Protein AF-A0A8J4BX44-F1 (afdb_monomer_lite)

pLDDT: mean 72.89, std 18.49, range [31.2, 93.44]

Organism: NCBI:txid51714

Secondary structure (DSSP, 8-state):
--------PPPP-----------------------HHHHHHHHHHHHHH-GGGEEE-TTT-SSTTS-SEEESS-TT-EE-TT-TT--TTHHHHHHHHHHHHHHTT-----S-PPPS----HHHHHHHHHHHHH-GGGEEE-TTT--STTS-SEEESS-TT-EE-TT-TT--TTHHHHHHHHHHHHHHHHHHHHHHHHHS----HHHHHHHHHHHHHHHHHHHHH-GGGEEE-TTT-SSTTS-SEEETTTS--EE-TT-S---TTHHHHHHHHHHHHHHHHHHHHHHHHHTT--------------S--SS-S----HHHHHHHHHHHHHHHHHH-GGGEEE-TTT-SSTTS-SEEESS-TT-EE-TTSTTS-TTHHHHHHHHHHHHHHHHHHHHHHHTSSS-----

Foldseek 3Di:
DDDDDDDPDDDDPPPPPPPPPPPVPPPPPPPPPCDPLNLQVVLLVVCLVCVVQKDQCCVPDPDLPDFRIAGNQHRVRGHHCPDPNHDPCSVVSVVVVVVVVVVPPDDDDDDDDDDDDPPVLVVLVVLVVCCLVCVVQKDQCCPVDPDLPDFRIAGPVDRVDGHHPPDPSQDPCNVVSVVVVVVVVVVVVVVVVVCVVPPDPDPPVNVVVVVLVVLVVLVVCCLVCVVQKDQCCPPDPDLPDFRIAGPPPSPDGHHPPDPRDDPCVVVSVVVVVVVVVVVVVVVVVVVVVVVPDDDDDDPDDDDPPDDPPDDDDPDPPVVVVLVVLVVLVVCCQVPVVQKDQCCPPDPDQVDFRIAGNVDRVDGHHPPDPSNDPCVVVCVVVSVVVVVVVVVVVVVVVVPVPDDDDD

Structure (mmCIF, N/CA/C/O backbone):
data_AF-A0A8J4BX44-F1
#
_entry.id   AF-A0A8J4BX44-F1
#
loop_
_atom_site.group_PDB
_atom_site.id
_atom_site.type_symbol
_atom_site.label_atom_id
_atom_site.label_alt_id
_atom_site.label_comp_id
_atom_site.label_asym_id
_atom_site.label_entity_id
_atom_site.label_seq_id
_atom_site.pdbx_PDB_ins_code
_atom_site.Cartn_x
_atom_site.Cartn_y
_atom_site.Cartn_z
_atom_site.occupancy
_atom_site.B_iso_or_equiv
_atom_site.auth_seq_id
_atom_site.auth_comp_id
_atom_site.auth_asym_id
_atom_site.auth_atom_id
_atom_site.pdbx_PDB_model_num
ATOM 1 N N . MET A 1 1 ? 70.051 -65.345 -88.021 1.00 43.16 1 MET A N 1
ATOM 2 C CA . MET A 1 1 ? 70.103 -64.201 -87.091 1.00 43.16 1 MET A CA 1
ATOM 3 C C . MET A 1 1 ? 68.729 -64.021 -86.466 1.00 43.16 1 MET A C 1
ATOM 5 O O . MET A 1 1 ? 67.753 -63.999 -87.193 1.00 43.16 1 MET A O 1
ATOM 9 N N . LEU A 1 2 ? 68.710 -63.978 -85.132 1.00 42.06 2 LEU A N 1
ATOM 10 C CA . LEU A 1 2 ? 67.745 -63.312 -84.246 1.00 42.06 2 LEU A CA 1
ATOM 11 C C . LEU A 1 2 ? 66.231 -63.524 -84.458 1.00 42.06 2 LEU A C 1
ATOM 13 O O . LEU A 1 2 ? 65.564 -62.885 -85.262 1.00 42.06 2 LEU A O 1
ATOM 17 N N . ARG A 1 3 ? 65.718 -64.388 -83.572 1.00 42.12 3 ARG A N 1
ATOM 18 C CA . ARG A 1 3 ? 64.378 -64.401 -82.966 1.00 42.12 3 ARG A CA 1
ATOM 19 C C . ARG A 1 3 ? 63.907 -62.987 -82.624 1.00 42.12 3 ARG A C 1
ATOM 21 O O . ARG A 1 3 ? 64.711 -62.260 -82.069 1.00 42.12 3 ARG A O 1
ATOM 28 N N . HIS A 1 4 ? 62.611 -62.694 -82.748 1.00 39.69 4 HIS A N 1
ATOM 29 C CA . HIS A 1 4 ? 61.887 -61.971 -81.694 1.00 39.69 4 HIS A CA 1
ATOM 30 C C . HIS A 1 4 ? 60.387 -62.295 -81.715 1.00 39.69 4 HIS A C 1
ATOM 32 O O . HIS A 1 4 ? 59.625 -61.858 -82.571 1.00 39.69 4 HIS A O 1
ATOM 38 N N . LEU A 1 5 ? 59.996 -63.086 -80.714 1.00 44.22 5 LEU A N 1
ATOM 39 C CA . LEU A 1 5 ? 58.644 -63.227 -80.192 1.00 44.22 5 LEU A CA 1
ATOM 40 C C . LEU A 1 5 ? 58.237 -61.891 -79.557 1.00 44.22 5 LEU A C 1
ATOM 42 O O . LEU A 1 5 ? 58.846 -61.477 -78.570 1.00 44.22 5 LEU A O 1
ATOM 46 N N . ALA A 1 6 ? 57.211 -61.232 -80.088 1.00 41.31 6 ALA A N 1
ATOM 47 C CA . ALA A 1 6 ? 56.568 -60.110 -79.414 1.00 41.31 6 ALA A CA 1
ATOM 48 C C . ALA A 1 6 ? 55.352 -60.632 -78.638 1.00 41.31 6 ALA A C 1
ATOM 50 O O . ALA A 1 6 ? 54.263 -60.824 -79.178 1.00 41.31 6 ALA A O 1
ATOM 51 N N . ALA A 1 7 ? 55.577 -60.898 -77.353 1.00 43.97 7 ALA A N 1
ATOM 52 C CA . ALA A 1 7 ? 54.541 -61.174 -76.376 1.00 43.97 7 ALA A CA 1
ATOM 53 C C . ALA A 1 7 ? 53.593 -59.967 -76.258 1.00 43.97 7 ALA A C 1
ATOM 55 O O . ALA A 1 7 ? 54.020 -58.864 -75.909 1.00 43.97 7 ALA A O 1
ATOM 56 N N . ARG A 1 8 ? 52.295 -60.180 -76.507 1.00 44.38 8 ARG A N 1
ATOM 57 C CA . ARG A 1 8 ? 51.236 -59.244 -76.112 1.00 44.38 8 ARG A CA 1
ATOM 58 C C . ARG A 1 8 ? 51.186 -59.202 -74.584 1.00 44.38 8 ARG A C 1
ATOM 60 O O . ARG A 1 8 ? 50.591 -60.069 -73.950 1.00 44.38 8 ARG A O 1
ATOM 67 N N . ARG A 1 9 ? 51.849 -58.204 -73.994 1.00 43.88 9 ARG A N 1
ATOM 68 C CA . ARG A 1 9 ? 51.674 -57.837 -72.587 1.00 43.88 9 ARG A CA 1
ATOM 69 C C . ARG A 1 9 ? 50.235 -57.375 -72.372 1.00 43.88 9 ARG A C 1
ATOM 71 O O . ARG A 1 9 ? 49.771 -56.441 -73.019 1.00 43.88 9 ARG A O 1
ATOM 78 N N . LEU A 1 10 ? 49.573 -58.051 -71.441 1.00 45.16 10 LEU A N 1
ATOM 79 C CA . LEU A 1 10 ? 48.355 -57.615 -70.776 1.00 45.16 10 LEU A CA 1
ATOM 80 C C . LEU A 1 10 ? 48.602 -56.223 -70.180 1.00 45.16 10 LEU A C 1
ATOM 82 O O . LEU A 1 10 ? 49.489 -56.057 -69.343 1.00 45.16 10 LEU A O 1
ATOM 86 N N . LEU A 1 11 ? 47.840 -55.227 -70.629 1.00 46.88 11 LEU A N 1
ATOM 87 C CA . LEU A 1 11 ? 47.737 -53.961 -69.915 1.00 46.88 11 LEU A CA 1
ATOM 88 C C . LEU A 1 11 ? 46.875 -54.198 -68.665 1.00 46.88 11 LEU A C 1
ATOM 90 O O . LEU A 1 11 ? 45.801 -54.796 -68.783 1.00 46.88 11 LEU A O 1
ATOM 94 N N . PRO A 1 12 ? 47.320 -53.766 -67.474 1.00 48.62 12 PRO A N 1
ATOM 95 C CA . PRO A 1 12 ? 46.495 -53.819 -66.281 1.00 48.62 12 PRO A CA 1
ATOM 96 C C . PRO A 1 12 ? 45.323 -52.851 -66.452 1.00 48.62 12 PRO A C 1
ATOM 98 O O . PRO A 1 12 ? 45.512 -51.699 -66.841 1.00 48.62 12 PRO A O 1
ATOM 101 N N . GLN A 1 13 ? 44.112 -53.324 -66.157 1.00 46.44 13 GLN A N 1
ATOM 102 C CA . GLN A 1 13 ? 42.949 -52.458 -66.013 1.00 46.44 13 GLN A CA 1
ATOM 103 C C . GLN A 1 13 ? 43.245 -51.467 -64.885 1.00 46.44 13 GLN A C 1
ATOM 1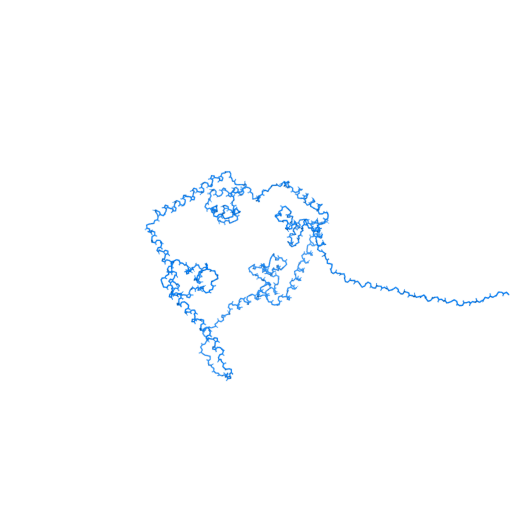05 O O . GLN A 1 13 ? 43.213 -51.815 -63.705 1.00 46.44 13 GLN A O 1
ATOM 110 N N . THR A 1 14 ? 43.582 -50.233 -65.246 1.00 45.97 14 THR A N 1
ATOM 111 C CA . THR A 1 14 ? 43.617 -49.119 -64.308 1.00 45.97 14 THR A CA 1
ATOM 112 C C . THR A 1 14 ? 42.179 -48.834 -63.910 1.00 45.97 14 THR A C 1
ATOM 114 O O . THR A 1 14 ? 41.435 -48.191 -64.649 1.00 45.97 14 THR A O 1
ATOM 117 N N . ALA A 1 15 ? 41.774 -49.362 -62.754 1.00 48.47 15 ALA A N 1
ATOM 118 C CA . ALA A 1 15 ? 40.557 -48.949 -62.081 1.00 48.47 15 ALA A CA 1
ATOM 119 C C . ALA A 1 15 ? 40.631 -47.431 -61.881 1.00 48.47 15 ALA A C 1
ATOM 121 O O . ALA A 1 15 ? 41.417 -46.933 -61.073 1.00 48.47 15 ALA A O 1
ATOM 122 N N . LEU A 1 16 ? 39.839 -46.691 -62.657 1.00 41.44 16 LEU A N 1
ATOM 123 C CA . LEU A 1 16 ? 39.558 -45.294 -62.379 1.00 41.44 16 LEU A CA 1
ATOM 124 C C . LEU A 1 16 ? 38.797 -45.261 -61.054 1.00 41.44 16 LEU A C 1
ATOM 126 O O . LEU A 1 16 ? 37.581 -45.437 -61.008 1.00 41.44 16 LEU A O 1
ATOM 130 N N . VAL A 1 17 ? 39.537 -45.073 -59.962 1.00 47.31 17 VAL A N 1
ATOM 131 C CA . VAL A 1 17 ? 38.980 -44.627 -58.691 1.00 47.31 17 VAL A CA 1
ATOM 132 C C . VAL A 1 17 ? 38.446 -43.229 -58.959 1.00 47.31 17 VAL A C 1
ATOM 134 O O . VAL A 1 17 ? 39.173 -42.239 -58.917 1.00 47.31 17 VAL A O 1
ATOM 137 N N . VAL A 1 18 ? 37.164 -43.161 -59.307 1.00 46.47 18 VAL A N 1
ATOM 138 C CA . VAL A 1 18 ? 36.401 -41.922 -59.244 1.00 46.47 18 VAL A CA 1
ATOM 139 C C . VAL A 1 18 ? 36.582 -41.425 -57.813 1.00 46.47 18 VAL A C 1
ATOM 141 O O . VAL A 1 18 ? 36.253 -42.174 -56.886 1.00 46.47 18 VAL A O 1
ATOM 144 N N . PRO A 1 19 ? 37.137 -40.224 -57.577 1.00 44.50 19 PRO A N 1
ATOM 145 C CA . PRO A 1 19 ? 37.113 -39.680 -56.239 1.00 44.50 19 PRO A CA 1
ATOM 146 C C . PRO A 1 19 ? 35.637 -39.570 -55.889 1.00 44.50 19 PRO A C 1
ATOM 148 O O . PRO A 1 19 ? 34.903 -38.788 -56.497 1.00 44.50 19 PRO A O 1
ATOM 151 N N . ILE A 1 20 ? 35.189 -40.389 -54.936 1.00 43.47 20 ILE A N 1
ATOM 152 C CA . ILE A 1 20 ? 33.952 -40.135 -54.221 1.00 43.47 20 ILE A CA 1
ATOM 153 C C . ILE A 1 20 ? 34.180 -38.749 -53.640 1.00 43.47 20 ILE A C 1
ATOM 155 O O . ILE A 1 20 ? 34.845 -38.587 -52.615 1.00 43.47 20 ILE A O 1
ATOM 159 N N . ARG A 1 21 ? 33.682 -37.722 -54.335 1.00 44.78 21 ARG A N 1
ATOM 160 C CA . ARG A 1 21 ? 33.399 -36.452 -53.704 1.00 44.78 21 ARG A CA 1
ATOM 161 C C . ARG A 1 21 ? 32.398 -36.850 -52.643 1.00 44.78 21 ARG A C 1
ATOM 163 O O . ARG A 1 21 ? 31.218 -37.022 -52.930 1.00 44.78 21 ARG A O 1
ATOM 170 N N . ARG A 1 22 ? 32.895 -37.066 -51.423 1.00 43.22 22 ARG A N 1
ATOM 171 C CA . ARG A 1 22 ? 32.100 -36.847 -50.231 1.00 43.22 22 ARG A CA 1
ATOM 172 C C . ARG A 1 22 ? 31.612 -35.427 -50.428 1.00 43.22 22 ARG A C 1
ATOM 174 O O . ARG A 1 22 ? 32.335 -34.472 -50.163 1.00 43.22 22 ARG A O 1
ATOM 181 N N . THR A 1 23 ? 30.418 -35.295 -50.993 1.00 43.12 23 THR A N 1
ATOM 182 C CA . THR A 1 23 ? 29.566 -34.172 -50.688 1.00 43.12 23 THR A CA 1
ATOM 183 C C . THR A 1 23 ? 29.530 -34.209 -49.178 1.00 43.12 23 THR A C 1
ATOM 185 O O . THR A 1 23 ? 28.889 -35.073 -48.576 1.00 43.12 23 THR A O 1
ATOM 188 N N . VAL A 1 24 ? 30.357 -33.366 -48.565 1.00 45.38 24 VAL A N 1
ATOM 189 C CA . VAL A 1 24 ? 30.128 -32.917 -47.212 1.00 45.38 24 VAL A CA 1
ATOM 190 C C . VAL A 1 24 ? 28.758 -32.287 -47.344 1.00 45.38 24 VAL A C 1
ATOM 192 O O . VAL A 1 24 ? 28.627 -31.154 -47.793 1.00 45.38 24 VAL A O 1
ATOM 195 N N . VAL A 1 25 ? 27.722 -33.098 -47.113 1.00 40.94 25 VAL A N 1
ATOM 196 C CA . VAL A 1 25 ? 26.410 -32.597 -46.760 1.00 40.94 25 VAL A CA 1
ATOM 197 C C . VAL A 1 25 ? 26.760 -31.687 -45.611 1.00 40.94 25 VAL A C 1
ATOM 199 O O . VAL A 1 25 ? 27.231 -32.172 -44.577 1.00 40.94 25 VAL A O 1
ATOM 202 N N . ALA A 1 26 ? 26.729 -30.381 -45.879 1.00 41.12 26 ALA A N 1
ATOM 203 C CA . ALA A 1 26 ? 26.928 -29.383 -44.861 1.00 41.12 26 ALA A CA 1
ATOM 204 C C . ALA A 1 26 ? 25.974 -29.819 -43.764 1.00 41.12 26 ALA A C 1
ATOM 206 O O . ALA A 1 26 ? 24.756 -29.830 -43.961 1.00 41.12 26 ALA A O 1
ATOM 207 N N . ARG A 1 27 ? 26.541 -30.319 -42.657 1.00 39.66 27 ARG A N 1
ATOM 208 C CA . ARG A 1 27 ? 25.762 -30.493 -41.444 1.00 39.66 27 ARG A CA 1
ATOM 209 C C . ARG A 1 27 ? 25.038 -29.162 -41.304 1.00 39.66 27 ARG A C 1
ATOM 211 O O . ARG A 1 27 ? 25.733 -28.148 -41.437 1.00 39.66 27 ARG A O 1
ATOM 218 N N . PRO A 1 28 ? 23.703 -29.134 -41.144 1.00 42.03 28 PRO A N 1
ATOM 219 C CA . PRO A 1 28 ? 23.044 -27.881 -40.826 1.00 42.03 28 PRO A CA 1
ATOM 220 C C . PRO A 1 28 ? 23.870 -27.293 -39.693 1.00 42.03 28 PRO A C 1
ATOM 222 O O . PRO A 1 28 ? 24.096 -27.983 -38.694 1.00 42.03 28 PRO A O 1
ATOM 225 N N . VAL A 1 29 ? 24.479 -26.127 -39.941 1.00 47.19 29 VAL A N 1
ATOM 226 C CA . VAL A 1 29 ? 25.237 -25.418 -38.917 1.00 47.19 29 VAL A CA 1
ATOM 227 C C . VAL A 1 29 ? 24.241 -25.332 -37.784 1.00 47.19 29 VAL A C 1
ATOM 229 O O . VAL A 1 29 ? 23.175 -24.739 -37.961 1.00 47.19 29 VAL A O 1
ATOM 232 N N . ALA A 1 30 ? 24.506 -26.083 -36.710 1.00 43.94 30 ALA A N 1
ATOM 233 C CA . ALA A 1 30 ? 23.626 -26.103 -35.561 1.00 43.94 30 ALA A CA 1
ATOM 234 C C . ALA A 1 30 ? 23.351 -24.631 -35.241 1.00 43.94 30 ALA A C 1
ATOM 236 O O . ALA A 1 30 ? 24.321 -23.864 -35.258 1.00 43.94 30 ALA A O 1
ATOM 237 N N . PRO A 1 31 ? 22.082 -24.208 -35.067 1.00 41.28 31 PRO A N 1
ATOM 238 C CA . PRO A 1 31 ? 21.787 -22.816 -34.741 1.00 41.28 31 PRO A CA 1
ATOM 239 C C . PRO A 1 31 ? 22.701 -22.476 -33.581 1.00 41.28 31 PRO A C 1
ATOM 241 O O . PRO A 1 31 ? 22.610 -23.194 -32.589 1.00 41.28 31 PRO A O 1
ATOM 244 N N . CYS A 1 32 ? 23.647 -21.544 -33.784 1.00 43.06 32 CYS A N 1
ATOM 245 C CA . CYS A 1 32 ? 24.811 -21.346 -32.924 1.00 43.06 32 CYS A CA 1
ATOM 246 C C . CYS A 1 32 ? 24.373 -21.475 -31.472 1.00 43.06 32 CYS A C 1
ATOM 248 O O . CYS A 1 32 ? 23.775 -20.552 -30.918 1.00 43.06 32 CYS A O 1
ATOM 250 N N . SER A 1 33 ? 24.562 -22.662 -30.892 1.00 45.97 33 SER A N 1
ATOM 251 C CA . SER A 1 33 ? 24.113 -22.911 -29.540 1.00 45.97 33 SER A CA 1
ATOM 252 C C . SER A 1 33 ? 25.227 -22.320 -28.722 1.00 45.97 33 SER A C 1
ATOM 254 O O . SER A 1 33 ? 26.216 -23.003 -28.453 1.00 45.97 33 SER A O 1
ATOM 256 N N . TRP A 1 34 ? 25.113 -21.020 -28.454 1.00 46.16 34 TRP A N 1
ATOM 257 C CA . TRP A 1 34 ? 25.928 -20.343 -27.468 1.00 46.16 34 TRP A CA 1
ATOM 258 C C . TRP A 1 34 ? 25.943 -21.257 -26.257 1.00 46.16 34 TRP A C 1
ATOM 260 O O . TRP A 1 34 ? 24.900 -21.516 -25.647 1.00 46.16 34 TRP A O 1
ATOM 270 N N . SER A 1 35 ? 27.092 -21.873 -25.991 1.00 69.50 35 SER A N 1
ATOM 271 C CA . SER A 1 35 ? 27.194 -22.667 -24.787 1.00 69.50 35 SER A CA 1
ATOM 272 C C . SER A 1 35 ? 27.021 -21.701 -23.620 1.00 69.50 35 SER A C 1
ATOM 274 O O . SER A 1 35 ? 27.322 -20.511 -23.725 1.00 69.50 35 SER A O 1
ATOM 276 N N . LYS A 1 36 ? 26.545 -22.195 -22.479 1.00 69.31 36 LYS A N 1
ATOM 277 C CA . LYS A 1 36 ? 26.430 -21.354 -21.281 1.00 69.31 36 LYS A CA 1
ATOM 278 C C . LYS A 1 36 ? 27.766 -20.680 -20.927 1.00 69.31 36 LYS A C 1
ATOM 280 O O . LYS A 1 36 ? 27.779 -19.582 -20.388 1.00 69.31 36 LYS A O 1
ATOM 285 N N . ARG A 1 37 ? 28.881 -21.321 -21.291 1.00 75.25 37 ARG A N 1
ATOM 286 C CA . ARG A 1 37 ? 30.231 -20.767 -21.216 1.00 75.25 37 ARG A CA 1
ATOM 287 C C . ARG A 1 37 ? 30.440 -19.600 -22.188 1.00 75.25 37 ARG A C 1
ATOM 289 O O . ARG A 1 37 ? 30.941 -18.571 -21.758 1.00 75.25 37 ARG A O 1
ATOM 296 N N . ASP A 1 38 ? 30.032 -19.720 -23.448 1.00 74.69 38 ASP A N 1
ATOM 297 C CA . ASP A 1 38 ? 30.159 -18.637 -24.439 1.00 74.69 38 ASP A CA 1
ATOM 298 C C . ASP A 1 38 ? 29.300 -17.421 -24.068 1.00 74.69 38 ASP A C 1
ATOM 300 O O . ASP A 1 38 ? 29.722 -16.284 -24.246 1.00 74.69 38 ASP A O 1
ATOM 304 N N . GLU A 1 39 ? 28.118 -17.650 -23.489 1.00 78.56 39 GLU A N 1
ATOM 305 C CA . GLU A 1 39 ? 27.267 -16.588 -22.941 1.00 78.56 39 GLU A CA 1
ATOM 306 C C . GLU A 1 39 ? 27.951 -15.874 -21.762 1.00 78.56 39 GLU A C 1
ATOM 308 O O . GLU A 1 39 ? 27.963 -14.645 -21.694 1.00 78.56 39 GLU A O 1
ATOM 313 N N . ILE A 1 40 ? 28.575 -16.629 -20.850 1.00 79.62 40 ILE A N 1
ATOM 314 C CA . ILE A 1 40 ? 29.349 -16.068 -19.733 1.00 79.62 40 ILE A CA 1
ATOM 315 C C . ILE A 1 40 ? 30.528 -15.240 -20.256 1.00 79.62 40 ILE A C 1
ATOM 317 O O . ILE A 1 40 ? 30.704 -14.104 -19.818 1.00 79.62 40 ILE A O 1
ATOM 321 N N . LEU A 1 41 ? 31.299 -15.762 -21.214 1.00 81.81 41 LEU A N 1
ATOM 322 C CA . LEU A 1 41 ? 32.433 -15.053 -21.815 1.00 81.81 41 LEU A CA 1
ATOM 323 C C . LEU A 1 41 ? 31.991 -13.779 -22.542 1.00 81.81 41 LEU A C 1
ATOM 325 O O . LEU A 1 41 ? 32.587 -12.726 -22.334 1.00 81.81 41 LEU A O 1
ATOM 329 N N . SER A 1 42 ? 30.904 -13.844 -23.312 1.00 82.38 42 SER A N 1
ATOM 330 C CA . SER A 1 42 ? 30.337 -12.679 -23.998 1.00 82.38 42 SER A CA 1
ATOM 331 C C . SER A 1 42 ? 29.878 -11.599 -23.016 1.00 82.38 42 SER A C 1
ATOM 333 O O . SER A 1 42 ? 30.116 -10.413 -23.242 1.00 82.38 42 SER A O 1
ATOM 335 N N . ASN A 1 43 ? 29.293 -11.989 -21.882 1.00 85.88 43 ASN A N 1
ATOM 336 C CA . ASN A 1 43 ? 28.921 -11.050 -20.826 1.00 85.88 43 ASN A CA 1
ATOM 337 C C . ASN A 1 43 ? 30.156 -10.394 -20.180 1.00 85.88 43 ASN A C 1
ATOM 339 O O . ASN A 1 43 ? 30.151 -9.185 -19.949 1.00 85.88 43 ASN A O 1
ATOM 343 N N . TRP A 1 44 ? 31.231 -11.152 -19.937 1.00 86.88 44 TRP A N 1
ATOM 344 C CA . TRP A 1 44 ? 32.506 -10.607 -19.452 1.00 86.88 44 TRP A CA 1
ATOM 345 C C . TRP A 1 44 ? 33.161 -9.648 -20.459 1.00 86.88 44 TRP A C 1
ATOM 347 O O . TRP A 1 44 ? 33.699 -8.611 -20.065 1.00 86.88 44 TRP A O 1
ATOM 357 N N . GLU A 1 45 ? 33.091 -9.948 -21.755 1.00 84.81 45 GLU A N 1
ATOM 358 C CA . GLU A 1 45 ? 33.563 -9.056 -22.820 1.00 84.81 45 GLU A CA 1
ATOM 359 C C . GLU A 1 45 ? 32.724 -7.777 -22.906 1.00 84.81 45 GLU A C 1
ATOM 361 O O . GLU A 1 45 ? 33.278 -6.681 -23.004 1.00 84.81 45 GLU A O 1
ATOM 366 N N . ALA A 1 46 ? 31.400 -7.891 -22.789 1.00 85.38 46 ALA A N 1
ATOM 367 C CA . ALA A 1 46 ? 30.492 -6.749 -22.753 1.00 85.38 46 ALA A CA 1
ATOM 368 C C . ALA A 1 46 ? 30.731 -5.855 -21.523 1.00 85.38 46 ALA A C 1
ATOM 370 O O . ALA A 1 46 ? 30.683 -4.630 -21.643 1.00 85.38 46 ALA A O 1
ATOM 371 N N . LEU A 1 47 ? 31.037 -6.442 -20.359 1.00 86.75 47 LEU A N 1
ATOM 372 C CA . LEU A 1 47 ? 31.446 -5.704 -19.159 1.00 86.75 47 LEU A CA 1
ATOM 373 C C . LEU A 1 47 ? 32.759 -4.942 -19.386 1.00 86.75 47 LEU A C 1
ATOM 375 O O . LEU A 1 47 ? 32.860 -3.774 -19.015 1.00 86.75 47 LEU A O 1
ATOM 379 N N . ARG A 1 48 ? 33.756 -5.579 -20.011 1.00 85.31 48 ARG A N 1
ATOM 380 C CA . ARG A 1 48 ? 35.043 -4.947 -20.342 1.00 85.31 48 ARG A CA 1
ATOM 381 C C . ARG A 1 48 ? 34.873 -3.794 -21.339 1.00 85.31 48 ARG A C 1
ATOM 383 O O . ARG A 1 48 ? 35.515 -2.757 -21.175 1.00 85.31 48 ARG A O 1
ATOM 390 N N . ALA A 1 49 ? 34.035 -3.975 -22.359 1.00 82.75 49 ALA A N 1
ATOM 391 C CA . ALA A 1 49 ? 33.798 -2.978 -23.399 1.00 82.75 49 ALA A CA 1
ATOM 392 C C . ALA A 1 49 ? 33.016 -1.766 -22.869 1.00 82.75 49 ALA A C 1
ATOM 394 O O . ALA A 1 49 ? 33.454 -0.632 -23.049 1.00 82.75 49 ALA A O 1
ATOM 395 N N . ASN A 1 50 ? 31.902 -2.009 -22.166 1.00 84.06 50 ASN A N 1
ATOM 396 C CA . ASN A 1 50 ? 30.967 -0.972 -21.721 1.00 84.06 50 ASN A CA 1
ATOM 397 C C . ASN A 1 50 ? 30.636 -1.105 -20.225 1.00 84.06 50 ASN A C 1
ATOM 399 O O . ASN A 1 50 ? 29.501 -1.419 -19.862 1.00 84.06 50 ASN A O 1
ATOM 403 N N . PRO A 1 51 ? 31.587 -0.838 -19.317 1.00 83.50 51 PRO A N 1
ATOM 404 C CA . PRO A 1 51 ? 31.379 -1.076 -17.889 1.00 83.50 51 PRO A CA 1
ATOM 405 C C . PRO A 1 51 ? 30.310 -0.190 -17.244 1.00 83.50 51 PRO A C 1
ATOM 407 O O . PRO A 1 51 ? 29.747 -0.554 -16.212 1.00 83.50 51 PRO A O 1
ATOM 410 N N . GLU A 1 52 ? 29.983 0.955 -17.848 1.00 79.50 52 GLU A N 1
ATOM 411 C CA . GLU A 1 52 ? 28.919 1.831 -17.351 1.00 79.50 52 GLU A CA 1
ATOM 412 C C . GLU A 1 52 ? 27.520 1.230 -17.517 1.00 79.50 52 GLU A C 1
ATOM 414 O O . GLU A 1 52 ? 26.624 1.569 -16.749 1.00 79.50 52 GLU A O 1
ATOM 419 N N . GLU A 1 53 ? 27.329 0.282 -18.439 1.00 84.88 53 GLU A N 1
ATOM 420 C CA . GLU A 1 53 ? 26.060 -0.437 -18.625 1.00 84.88 53 GLU A CA 1
ATOM 421 C C . GLU A 1 53 ? 25.819 -1.514 -17.561 1.00 84.88 53 GLU A C 1
ATOM 423 O O . GLU A 1 53 ? 24.773 -2.167 -17.555 1.00 84.88 53 GLU A O 1
ATOM 428 N N . TRP A 1 54 ? 26.754 -1.683 -16.626 1.00 87.06 54 TRP A N 1
ATOM 429 C CA . TRP A 1 54 ? 26.681 -2.681 -15.571 1.00 87.06 54 TRP A CA 1
ATOM 430 C C . TRP A 1 54 ? 26.610 -2.020 -14.192 1.00 87.06 54 TRP A C 1
ATOM 432 O O . TRP A 1 54 ? 27.197 -0.969 -13.911 1.00 87.06 54 TRP A O 1
ATOM 442 N N . TYR A 1 55 ? 25.830 -2.631 -13.308 1.00 84.38 55 TYR A N 1
ATOM 443 C CA . TYR A 1 55 ? 25.885 -2.391 -11.876 1.00 84.38 55 TYR A CA 1
ATOM 444 C C . TYR A 1 55 ? 26.967 -3.286 -11.279 1.00 84.38 55 TYR A C 1
ATOM 446 O O . TYR A 1 55 ? 26.814 -4.507 -11.261 1.00 84.38 55 TYR A O 1
ATOM 454 N N . ASP A 1 56 ? 28.029 -2.671 -10.762 1.00 87.19 56 ASP A N 1
ATOM 455 C CA . ASP A 1 56 ? 29.034 -3.343 -9.941 1.00 87.19 56 ASP A CA 1
ATOM 456 C C . ASP A 1 56 ? 28.504 -3.510 -8.508 1.00 87.19 56 ASP A C 1
ATOM 458 O O . ASP A 1 56 ? 28.390 -2.554 -7.731 1.00 87.19 56 ASP A O 1
ATOM 462 N N . ASN A 1 57 ? 28.130 -4.743 -8.174 1.00 84.38 57 ASN A N 1
ATOM 463 C CA . ASN A 1 57 ? 27.552 -5.113 -6.889 1.00 84.38 57 ASN A CA 1
ATOM 464 C C . ASN A 1 57 ? 28.562 -5.796 -5.961 1.00 84.38 57 ASN A C 1
ATOM 466 O O . ASN A 1 57 ? 28.189 -6.118 -4.828 1.00 84.38 57 ASN A O 1
ATOM 470 N N . ARG A 1 58 ? 29.828 -5.958 -6.383 1.00 83.00 58 ARG A N 1
ATOM 471 C CA . ARG A 1 58 ? 30.894 -6.629 -5.613 1.00 83.00 58 ARG A CA 1
ATOM 472 C C . ARG A 1 58 ? 30.994 -6.091 -4.186 1.00 83.00 58 ARG A C 1
ATOM 474 O O . ARG A 1 58 ? 31.051 -6.845 -3.223 1.00 83.00 58 ARG A O 1
ATOM 481 N N . SER A 1 59 ? 30.900 -4.769 -4.035 1.00 70.69 59 SER A N 1
ATOM 482 C CA . SER A 1 59 ? 31.000 -4.084 -2.737 1.00 70.69 59 SER A CA 1
ATOM 483 C C . SER A 1 59 ? 29.715 -4.083 -1.892 1.00 70.69 59 SER A C 1
ATOM 485 O O . SER A 1 59 ? 29.743 -3.681 -0.728 1.00 70.69 59 SER A O 1
ATOM 487 N N . ARG A 1 60 ? 28.565 -4.478 -2.458 1.00 65.62 60 ARG A N 1
ATOM 488 C CA . ARG A 1 60 ? 27.233 -4.388 -1.814 1.00 65.62 60 ARG A CA 1
ATOM 489 C C . ARG A 1 60 ? 26.567 -5.749 -1.597 1.00 65.62 60 ARG A C 1
ATOM 491 O O . ARG A 1 60 ? 25.483 -5.823 -1.011 1.00 65.62 60 ARG A O 1
ATOM 498 N N . LYS A 1 61 ? 27.199 -6.819 -2.067 1.00 71.50 61 LYS A N 1
ATOM 499 C CA . LYS A 1 61 ? 26.706 -8.190 -2.003 1.00 71.50 61 LYS A CA 1
ATOM 500 C C . LYS A 1 61 ? 26.829 -8.753 -0.580 1.00 71.50 61 LYS A C 1
ATOM 502 O O . LYS A 1 61 ? 27.916 -9.017 -0.092 1.00 71.50 61 LYS A O 1
ATOM 507 N N . ASN A 1 62 ? 25.685 -8.968 0.082 1.00 64.31 62 ASN A N 1
ATOM 508 C CA . ASN A 1 62 ? 25.604 -9.614 1.409 1.00 64.31 62 ASN A CA 1
ATOM 509 C C . ASN A 1 62 ? 25.341 -11.134 1.331 1.00 64.31 62 ASN A C 1
ATOM 511 O O . ASN A 1 62 ? 25.252 -11.796 2.361 1.00 64.31 62 ASN A O 1
ATOM 515 N N . ASN A 1 63 ? 25.141 -11.677 0.127 1.00 71.38 63 ASN A N 1
ATOM 516 C CA . ASN A 1 63 ? 24.880 -13.094 -0.118 1.00 71.38 63 ASN A CA 1
ATOM 517 C C . ASN A 1 63 ? 25.858 -13.592 -1.193 1.00 71.38 63 ASN A C 1
ATOM 519 O O . ASN A 1 63 ? 25.771 -13.091 -2.314 1.00 71.38 63 ASN A O 1
ATOM 523 N N . PRO A 1 64 ? 26.721 -14.587 -0.917 1.00 73.75 64 PRO A N 1
ATOM 524 C CA . PRO A 1 64 ? 27.695 -15.097 -1.889 1.00 73.75 64 PRO A CA 1
ATOM 525 C C . PRO A 1 64 ? 27.050 -15.648 -3.172 1.00 73.75 64 PRO A C 1
ATOM 527 O O . PRO A 1 64 ? 27.680 -15.652 -4.222 1.00 73.75 64 PRO A O 1
ATOM 530 N N . ARG A 1 65 ? 25.767 -16.038 -3.127 1.00 74.38 65 ARG A N 1
ATOM 531 C CA . ARG A 1 65 ? 25.011 -16.515 -4.300 1.00 74.38 65 ARG A CA 1
ATOM 532 C C . ARG A 1 65 ? 24.436 -15.404 -5.183 1.00 74.38 65 ARG A C 1
ATOM 534 O O . ARG A 1 65 ? 23.971 -15.695 -6.281 1.00 74.38 65 ARG A O 1
ATOM 541 N N . ALA A 1 66 ? 24.413 -14.154 -4.725 1.00 79.62 66 ALA A N 1
ATOM 542 C CA . ALA A 1 66 ? 23.949 -13.042 -5.555 1.00 79.62 66 ALA A CA 1
ATOM 543 C C . ALA A 1 66 ? 24.984 -12.710 -6.652 1.00 79.62 66 ALA A C 1
ATOM 545 O O . ALA A 1 66 ? 26.159 -13.012 -6.472 1.00 79.62 66 ALA A O 1
ATOM 546 N N . PRO A 1 67 ? 24.584 -12.130 -7.788 1.00 85.00 67 PRO A N 1
ATOM 547 C CA . PRO A 1 67 ? 25.521 -11.768 -8.851 1.00 85.00 67 PRO A CA 1
ATOM 548 C C . PRO A 1 67 ? 26.433 -10.599 -8.470 1.00 85.00 67 PRO A C 1
ATOM 550 O O . PRO A 1 67 ? 26.020 -9.690 -7.748 1.00 85.00 67 PRO A O 1
ATOM 553 N N . ASP A 1 68 ? 27.662 -10.625 -8.980 1.00 84.06 68 ASP A N 1
ATOM 554 C CA . ASP A 1 68 ? 28.688 -9.603 -8.751 1.00 84.06 68 ASP A CA 1
ATOM 555 C C . ASP A 1 68 ? 28.531 -8.420 -9.711 1.00 84.06 68 ASP A C 1
ATOM 557 O O . ASP A 1 68 ? 28.654 -7.271 -9.289 1.00 84.06 68 ASP A O 1
ATOM 561 N N . PHE A 1 69 ? 28.138 -8.687 -10.961 1.00 89.06 69 PHE A N 1
ATOM 562 C CA . PHE A 1 69 ? 27.713 -7.663 -11.915 1.00 89.06 69 PHE A CA 1
ATOM 563 C C . PHE A 1 69 ? 26.332 -7.980 -12.468 1.00 89.06 69 PHE A C 1
ATOM 565 O O . PHE A 1 69 ? 26.002 -9.136 -12.732 1.00 89.06 69 PHE A O 1
ATOM 572 N N . VAL A 1 70 ? 25.515 -6.947 -12.648 1.00 88.62 70 VAL A N 1
ATOM 573 C CA . VAL A 1 70 ? 24.177 -7.065 -13.243 1.00 88.62 70 VAL A CA 1
ATOM 574 C C . VAL A 1 70 ? 24.014 -5.984 -14.291 1.00 88.62 70 VAL A C 1
ATOM 576 O O . VAL A 1 70 ? 24.293 -4.819 -14.009 1.00 88.62 70 VAL A O 1
ATOM 579 N N . ARG A 1 71 ? 23.538 -6.340 -15.481 1.00 83.69 71 ARG A N 1
ATOM 580 C CA . ARG A 1 71 ? 23.318 -5.359 -16.545 1.00 83.69 71 ARG A CA 1
ATOM 581 C C . ARG A 1 71 ? 22.193 -4.384 -16.165 1.00 83.69 71 ARG A C 1
ATOM 583 O O . ARG A 1 71 ? 21.209 -4.766 -15.524 1.00 83.69 71 ARG A O 1
ATOM 590 N N . ARG A 1 72 ? 22.352 -3.101 -16.500 1.00 83.50 72 ARG A N 1
ATOM 591 C CA . ARG A 1 72 ? 21.427 -2.028 -16.086 1.00 83.50 72 ARG A CA 1
ATOM 592 C C . ARG A 1 72 ? 20.089 -2.081 -16.812 1.00 83.50 72 ARG A C 1
ATOM 594 O O . ARG A 1 72 ? 19.052 -1.858 -16.193 1.00 83.50 72 ARG A O 1
ATOM 601 N N . ASP A 1 73 ? 20.129 -2.373 -18.103 1.00 76.56 73 ASP A N 1
ATOM 602 C CA . ASP A 1 73 ? 18.980 -2.530 -18.997 1.00 76.56 73 ASP A CA 1
ATOM 603 C C . ASP A 1 73 ? 18.253 -3.864 -18.770 1.00 76.56 73 ASP A C 1
ATOM 605 O O . ASP A 1 73 ? 17.024 -3.913 -18.783 1.00 76.56 73 ASP A O 1
ATOM 609 N N . ASN A 1 74 ? 19.002 -4.932 -18.484 1.00 77.44 74 ASN A N 1
ATOM 610 C CA . ASN A 1 74 ? 18.460 -6.259 -18.260 1.00 77.44 74 ASN A CA 1
ATOM 611 C C . ASN A 1 74 ? 19.041 -6.940 -17.013 1.00 77.44 74 ASN A C 1
ATOM 613 O O . ASN A 1 74 ? 20.094 -7.576 -17.039 1.00 77.44 74 ASN A O 1
ATOM 617 N N . ARG A 1 75 ? 18.261 -6.911 -15.928 1.00 74.56 75 ARG A N 1
ATOM 618 C CA . ARG A 1 75 ? 18.623 -7.530 -14.644 1.00 74.56 75 ARG A CA 1
ATOM 619 C C . ARG A 1 75 ? 18.697 -9.064 -14.670 1.00 74.56 75 ARG A C 1
ATOM 621 O O . ARG A 1 75 ? 19.118 -9.641 -13.670 1.00 74.56 75 ARG A O 1
ATOM 628 N N . SER A 1 76 ? 18.285 -9.723 -15.760 1.00 73.44 76 SER A N 1
ATOM 629 C CA . SER A 1 76 ? 18.460 -11.172 -15.935 1.00 73.44 76 SER A CA 1
ATOM 630 C C . SER A 1 76 ? 19.851 -11.553 -16.445 1.00 73.44 76 SER A C 1
ATOM 632 O O . SER A 1 76 ? 20.233 -12.713 -16.313 1.00 73.44 76 SER A O 1
ATOM 634 N N . VAL A 1 77 ? 20.598 -10.606 -17.024 1.00 83.88 77 VAL A N 1
ATOM 635 C CA . VAL A 1 77 ? 21.973 -10.816 -17.488 1.00 83.88 77 VAL A CA 1
ATOM 636 C C . VAL A 1 77 ? 22.920 -10.436 -16.357 1.00 83.88 77 VAL A C 1
ATOM 638 O O . VAL A 1 77 ? 22.966 -9.283 -15.917 1.00 83.88 77 VAL A O 1
ATOM 641 N N . ALA A 1 78 ? 23.643 -11.429 -15.847 1.00 87.75 78 ALA A N 1
ATOM 642 C CA . ALA A 1 78 ? 24.412 -11.294 -14.626 1.00 87.75 78 ALA A CA 1
ATOM 643 C C . ALA A 1 78 ? 25.698 -12.124 -14.657 1.00 87.75 78 ALA A C 1
ATOM 645 O O . ALA A 1 78 ? 25.759 -13.182 -15.282 1.00 87.75 78 ALA A O 1
ATOM 646 N N . ILE A 1 79 ? 26.716 -11.632 -13.958 1.00 87.31 79 ILE A N 1
ATOM 647 C CA . ILE A 1 79 ? 28.055 -12.216 -13.904 1.00 87.31 79 ILE A CA 1
ATOM 648 C C . ILE A 1 79 ? 28.408 -12.500 -12.445 1.00 87.31 79 ILE A C 1
ATOM 650 O O . ILE A 1 79 ? 28.159 -11.672 -11.564 1.00 87.31 79 ILE A O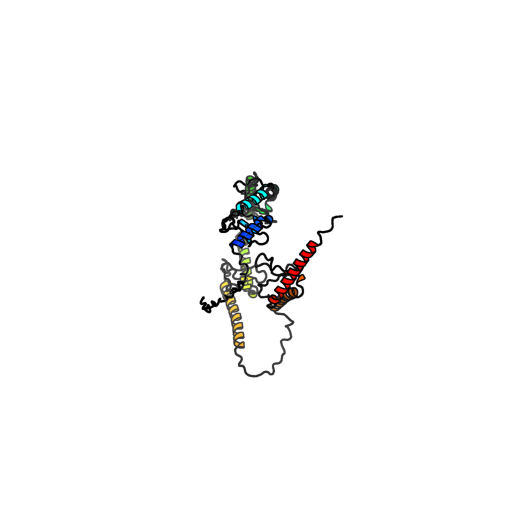 1
ATOM 654 N N . TRP A 1 80 ? 29.005 -13.665 -12.206 1.00 89.19 80 TRP A N 1
ATOM 655 C CA . TRP A 1 80 ? 29.571 -14.066 -10.922 1.00 89.19 80 TRP A CA 1
ATOM 656 C C . TRP A 1 80 ? 31.078 -14.239 -11.077 1.00 89.19 80 TRP A C 1
ATOM 658 O O . TRP A 1 80 ? 31.518 -14.906 -12.011 1.00 89.19 80 TRP A O 1
ATOM 668 N N . ILE A 1 81 ? 31.848 -13.665 -10.158 1.00 83.56 81 ILE A N 1
ATOM 669 C CA . ILE A 1 81 ? 33.316 -13.759 -10.144 1.00 83.56 81 ILE A CA 1
ATOM 670 C C . ILE A 1 81 ? 33.742 -15.169 -9.748 1.00 83.56 81 ILE A C 1
ATOM 672 O O . ILE A 1 81 ? 34.564 -15.778 -10.424 1.00 83.56 81 ILE A O 1
ATOM 676 N N . ASP A 1 82 ? 33.059 -15.746 -8.759 1.00 76.88 82 ASP A N 1
ATOM 677 C CA . ASP A 1 82 ? 33.255 -17.133 -8.319 1.00 76.88 82 ASP A CA 1
ATOM 678 C C . ASP A 1 82 ? 32.553 -18.157 -9.243 1.00 76.88 82 ASP A C 1
ATOM 680 O O . ASP A 1 82 ? 32.234 -19.281 -8.843 1.00 76.88 82 ASP A O 1
ATOM 684 N N . GLY A 1 83 ? 32.223 -17.760 -10.476 1.00 74.62 83 GLY A N 1
ATOM 685 C CA . GLY A 1 83 ? 31.607 -18.624 -11.474 1.00 74.62 83 GLY A CA 1
ATOM 686 C C . GLY A 1 83 ? 32.567 -19.704 -11.981 1.00 74.62 83 GLY A C 1
ATOM 687 O O . GLY A 1 83 ? 33.763 -19.491 -12.135 1.00 74.62 83 GLY A O 1
ATOM 688 N N . ARG A 1 84 ? 32.033 -20.886 -12.312 1.00 73.44 84 ARG A N 1
ATOM 689 C CA . ARG A 1 84 ? 32.823 -22.009 -12.858 1.00 73.44 84 ARG A CA 1
ATOM 690 C C . ARG A 1 84 ? 33.528 -21.680 -14.185 1.00 73.44 84 ARG A C 1
ATOM 692 O O . ARG A 1 84 ? 34.537 -22.298 -14.502 1.00 73.44 84 ARG A O 1
ATOM 699 N N . ASP A 1 85 ? 32.974 -20.745 -14.953 1.00 78.44 85 ASP A N 1
ATOM 700 C CA . ASP A 1 85 ? 33.432 -20.364 -16.294 1.00 78.44 85 ASP A CA 1
ATOM 701 C C . ASP A 1 85 ? 33.975 -18.925 -16.341 1.00 78.44 85 ASP A C 1
ATOM 703 O O . ASP A 1 85 ? 33.931 -18.273 -17.384 1.00 78.44 85 ASP A O 1
ATOM 707 N N . THR A 1 86 ? 34.471 -18.412 -15.212 1.00 79.81 86 THR A N 1
ATOM 708 C CA . THR A 1 86 ? 35.134 -17.106 -15.158 1.00 79.81 86 THR A CA 1
ATOM 709 C C . THR A 1 86 ? 36.416 -17.132 -16.010 1.00 79.81 86 THR A C 1
ATOM 711 O O . THR A 1 86 ? 37.242 -18.030 -15.828 1.00 79.81 86 THR A O 1
ATOM 714 N N . PRO A 1 87 ? 36.592 -16.208 -16.975 1.00 82.06 87 PRO A N 1
ATOM 715 C CA . PRO A 1 87 ? 37.793 -16.160 -17.806 1.00 82.06 87 PRO A CA 1
ATOM 716 C C . PRO A 1 87 ? 39.025 -15.781 -16.985 1.00 82.06 87 PRO A C 1
ATOM 718 O O . PRO A 1 87 ? 38.928 -14.927 -16.121 1.00 82.06 87 PRO A O 1
ATOM 721 N N . GLU A 1 88 ? 40.196 -16.344 -17.294 1.00 79.56 88 GLU A N 1
ATOM 722 C CA . GLU A 1 88 ? 41.438 -16.136 -16.517 1.00 79.56 88 GLU A CA 1
ATOM 723 C C . GLU A 1 88 ? 41.873 -14.664 -16.423 1.00 79.56 88 GLU A C 1
ATOM 725 O O . GLU A 1 88 ? 42.462 -14.252 -15.433 1.00 79.56 88 GLU A O 1
ATOM 730 N N . TRP A 1 89 ? 41.520 -13.846 -17.416 1.00 82.00 89 TRP A N 1
ATOM 731 C CA . TRP A 1 89 ? 41.838 -12.415 -17.465 1.00 82.00 89 TRP A CA 1
ATOM 732 C C . TRP A 1 89 ? 40.871 -11.521 -16.680 1.00 82.00 89 TRP A C 1
ATOM 734 O O . TRP A 1 89 ? 40.934 -10.295 -16.802 1.00 82.00 89 TRP A O 1
ATOM 744 N N . TYR A 1 90 ? 39.909 -12.093 -15.950 1.00 83.75 90 TYR A N 1
ATOM 745 C CA . TYR A 1 90 ? 38.899 -11.306 -15.242 1.00 83.75 90 TYR A CA 1
ATOM 746 C C . TYR A 1 90 ? 39.532 -10.325 -14.244 1.00 83.75 90 TYR A C 1
ATOM 748 O O . TYR A 1 90 ? 39.033 -9.209 -14.119 1.00 83.75 90 TYR A O 1
ATOM 756 N N . GLU A 1 91 ? 40.651 -10.691 -13.612 1.00 78.50 91 GLU A N 1
ATOM 757 C CA . GLU A 1 91 ? 41.382 -9.850 -12.654 1.00 78.50 91 GLU A CA 1
ATOM 758 C C . GLU A 1 91 ? 41.850 -8.535 -13.287 1.00 78.50 91 GLU A C 1
ATOM 760 O O . GLU A 1 91 ? 41.598 -7.478 -12.714 1.00 78.50 91 GLU A O 1
ATOM 765 N N . ASP A 1 92 ? 42.368 -8.564 -14.520 1.00 80.56 92 ASP A N 1
ATOM 766 C CA . ASP A 1 92 ? 42.760 -7.354 -15.261 1.00 80.56 92 ASP A CA 1
ATOM 767 C C . ASP A 1 92 ? 41.567 -6.419 -15.512 1.00 80.56 92 ASP A C 1
ATOM 769 O O . ASP A 1 92 ? 41.704 -5.195 -15.572 1.00 80.56 92 ASP A O 1
ATOM 773 N N . VAL A 1 93 ? 40.370 -6.986 -15.704 1.00 83.75 93 VAL A N 1
ATOM 774 C CA . VAL A 1 93 ? 39.136 -6.205 -15.883 1.00 83.75 93 VAL A CA 1
ATOM 775 C C . VAL A 1 93 ? 38.692 -5.601 -14.566 1.00 83.75 93 VAL A C 1
ATOM 777 O O . VAL A 1 93 ? 38.294 -4.438 -14.547 1.00 83.75 93 VAL A O 1
ATOM 780 N N . LEU A 1 94 ? 38.790 -6.352 -13.470 1.00 84.88 94 LEU A N 1
ATOM 781 C CA . LEU A 1 94 ? 38.505 -5.838 -12.135 1.00 84.88 94 LEU A CA 1
ATOM 782 C C . LEU A 1 94 ? 39.471 -4.708 -11.768 1.00 84.88 94 LEU A C 1
ATOM 784 O O . LEU A 1 94 ? 39.011 -3.650 -11.354 1.00 84.88 94 LEU A O 1
ATOM 788 N N . GLU A 1 95 ? 40.770 -4.871 -12.018 1.00 80.12 95 GLU A N 1
ATOM 789 C CA . GLU A 1 95 ? 41.785 -3.849 -11.755 1.00 80.12 95 GLU A CA 1
ATOM 790 C C . GLU A 1 95 ? 41.549 -2.586 -12.592 1.00 80.12 95 GLU A C 1
ATOM 792 O O . GLU A 1 95 ? 41.621 -1.471 -12.073 1.00 80.12 95 GLU A O 1
ATOM 797 N N . GLN A 1 96 ? 41.189 -2.731 -13.872 1.00 80.00 96 GLN A N 1
ATOM 798 C CA . GLN A 1 96 ? 40.808 -1.596 -14.718 1.00 80.00 96 GLN A CA 1
ATOM 799 C C . GLN A 1 96 ? 39.544 -0.893 -14.210 1.00 80.00 96 GLN A C 1
ATOM 801 O O . GLN A 1 96 ? 39.472 0.337 -14.244 1.00 80.00 96 GLN A O 1
ATOM 806 N N . LEU A 1 97 ? 38.546 -1.642 -13.735 1.00 80.31 97 LEU A N 1
ATOM 807 C CA . LEU A 1 97 ? 37.321 -1.083 -13.161 1.00 80.31 97 LEU A CA 1
ATOM 808 C C . LEU A 1 97 ? 37.582 -0.370 -11.836 1.00 80.31 97 LEU A C 1
ATOM 810 O O . LEU A 1 97 ? 37.065 0.726 -11.618 1.00 80.31 97 LEU A O 1
ATOM 814 N N . ASP A 1 98 ? 38.412 -0.958 -10.983 1.00 79.62 98 ASP A N 1
ATOM 815 C CA . ASP A 1 98 ? 38.787 -0.412 -9.684 1.00 79.62 98 ASP A CA 1
ATOM 816 C C . ASP A 1 98 ? 39.673 0.831 -9.858 1.00 79.62 98 ASP A C 1
ATOM 818 O O . ASP A 1 98 ? 39.439 1.851 -9.213 1.00 79.62 98 ASP A O 1
ATOM 822 N N . SER A 1 99 ? 40.584 0.826 -10.835 1.00 74.25 99 SER A N 1
ATOM 823 C CA . SER A 1 99 ? 41.391 1.994 -11.219 1.00 74.25 99 SER A CA 1
ATOM 824 C C . SER A 1 99 ? 40.535 3.143 -11.764 1.00 74.25 99 SER A C 1
ATOM 826 O O . SER A 1 99 ? 40.746 4.302 -11.401 1.00 74.25 99 SER A O 1
ATOM 828 N N . ARG A 1 100 ? 39.515 2.843 -12.584 1.00 69.19 100 ARG A N 1
ATOM 829 C CA . ARG A 1 100 ? 38.534 3.843 -13.052 1.00 69.19 100 ARG A CA 1
ATOM 830 C C . ARG A 1 100 ? 37.708 4.417 -11.896 1.00 69.19 100 ARG A C 1
ATOM 832 O O . ARG A 1 100 ? 37.427 5.613 -11.893 1.00 69.19 100 ARG A O 1
ATOM 839 N N . GLN A 1 101 ? 37.353 3.594 -10.906 1.00 60.78 101 GLN A N 1
ATOM 840 C CA . GLN A 1 101 ? 36.656 4.040 -9.694 1.00 60.78 101 GLN A CA 1
ATOM 841 C C . GLN A 1 101 ? 37.557 4.884 -8.771 1.00 60.78 101 GLN A C 1
ATOM 843 O O . GLN A 1 101 ? 37.065 5.822 -8.146 1.00 60.78 101 GLN A O 1
ATOM 848 N N . MET A 1 102 ? 38.863 4.602 -8.718 1.00 53.25 102 MET A N 1
ATOM 849 C CA . MET A 1 102 ? 39.854 5.335 -7.912 1.00 53.25 102 MET A CA 1
ATOM 850 C C . MET A 1 102 ? 40.255 6.685 -8.540 1.00 53.25 102 MET A C 1
ATOM 852 O O . MET A 1 102 ? 40.452 7.659 -7.814 1.00 53.25 102 MET A O 1
ATOM 856 N N . GLY A 1 103 ? 40.305 6.788 -9.876 1.00 49.28 103 GLY A N 1
ATOM 857 C CA . GLY A 1 103 ? 40.576 8.040 -10.606 1.00 49.28 103 GLY A CA 1
ATOM 858 C C . GLY A 1 103 ? 39.455 9.089 -10.518 1.00 49.28 103 GLY A C 1
ATOM 859 O O . GLY A 1 103 ? 39.686 10.268 -10.779 1.00 49.28 103 GLY A O 1
ATOM 860 N N . GLN A 1 104 ? 38.254 8.688 -10.090 1.00 48.75 104 GLN A N 1
ATOM 861 C CA . GLN A 1 104 ? 37.140 9.575 -9.749 1.00 48.75 104 GLN A CA 1
ATOM 862 C C . GLN A 1 104 ? 36.999 9.712 -8.223 1.00 48.75 104 GLN A C 1
ATOM 864 O O . GLN A 1 104 ? 36.034 9.238 -7.631 1.00 48.75 104 GLN A O 1
ATOM 869 N N . GLY A 1 105 ? 37.967 10.363 -7.570 1.00 43.72 105 GLY A N 1
ATOM 870 C CA . GLY A 1 105 ? 37.792 10.988 -6.249 1.00 43.72 105 GLY A CA 1
ATOM 871 C C . GLY A 1 105 ? 37.064 10.165 -5.174 1.00 43.72 105 GLY A C 1
ATOM 872 O O . GLY A 1 105 ? 36.220 10.703 -4.453 1.00 43.72 105 GLY A O 1
ATOM 873 N N . ARG A 1 106 ? 37.366 8.871 -5.040 1.00 36.31 106 ARG A N 1
ATOM 874 C CA . ARG A 1 106 ? 36.915 8.054 -3.906 1.00 36.31 106 ARG A CA 1
ATOM 875 C C . ARG A 1 106 ? 38.093 7.313 -3.301 1.00 36.31 106 ARG A C 1
ATOM 877 O O . ARG A 1 106 ? 38.371 6.174 -3.651 1.00 36.31 106 ARG A O 1
ATOM 884 N N . GLY A 1 107 ? 38.748 7.986 -2.358 1.00 33.59 107 GLY A N 1
ATOM 885 C CA . GLY A 1 107 ? 39.713 7.366 -1.462 1.00 33.59 107 GLY A CA 1
ATOM 886 C C . GLY A 1 107 ? 39.105 6.161 -0.739 1.00 33.59 107 GLY A C 1
ATOM 887 O O . GLY A 1 107 ? 38.055 6.259 -0.104 1.00 33.59 107 GLY A O 1
ATOM 888 N N . GLU A 1 108 ? 39.770 5.026 -0.927 1.00 33.28 108 GLU A N 1
ATOM 889 C CA . GLU A 1 108 ? 40.140 4.053 0.099 1.00 33.28 108 GLU A CA 1
ATOM 890 C C . GLU A 1 108 ? 39.037 3.646 1.093 1.00 33.28 108 GLU A C 1
ATOM 892 O O . GLU A 1 108 ? 38.866 4.199 2.179 1.00 33.28 108 GLU A O 1
ATOM 897 N N . ARG A 1 109 ? 38.293 2.597 0.721 1.00 36.28 109 ARG A N 1
ATOM 898 C CA . ARG A 1 109 ? 37.469 1.813 1.647 1.00 36.28 109 ARG A CA 1
ATOM 899 C C . ARG A 1 109 ? 38.296 0.659 2.195 1.00 36.28 109 ARG A C 1
ATOM 901 O O . ARG A 1 109 ? 38.226 -0.455 1.681 1.00 36.28 109 ARG A O 1
ATOM 908 N N . THR A 1 110 ? 39.023 0.909 3.275 1.00 32.94 110 THR A N 1
ATOM 909 C CA . THR A 1 110 ? 39.312 -0.167 4.221 1.00 32.94 110 THR A CA 1
ATOM 910 C C . THR A 1 110 ? 38.001 -0.592 4.880 1.00 32.94 110 THR A C 1
ATOM 912 O O . THR A 1 110 ? 37.065 0.189 5.069 1.00 32.94 110 THR A O 1
ATOM 915 N N . SER A 1 111 ? 37.899 -1.887 5.138 1.00 40.50 111 SER A N 1
ATOM 916 C CA . SER A 1 111 ? 36.754 -2.575 5.713 1.00 40.50 111 SER A CA 1
ATOM 917 C C . SER A 1 111 ? 36.398 -2.036 7.101 1.00 40.50 111 SER A C 1
ATOM 919 O O . SER A 1 111 ? 36.809 -2.582 8.118 1.00 40.50 111 SER A O 1
ATOM 921 N N . ASN A 1 112 ? 35.589 -0.985 7.147 1.00 31.47 112 ASN A N 1
ATOM 922 C CA . ASN A 1 112 ? 34.682 -0.718 8.249 1.00 31.47 112 ASN A CA 1
ATOM 923 C C . ASN A 1 112 ? 33.476 0.042 7.707 1.00 31.47 112 ASN A C 1
ATOM 925 O O . ASN A 1 112 ? 33.586 1.003 6.954 1.00 31.47 112 ASN A O 1
ATOM 929 N N . ARG A 1 113 ? 32.294 -0.466 8.020 1.00 35.38 113 ARG A N 1
ATOM 930 C CA . ARG A 1 113 ? 31.011 -0.030 7.477 1.00 35.38 113 ARG A CA 1
ATOM 931 C C . ARG A 1 113 ? 30.524 1.218 8.227 1.00 35.38 113 ARG A C 1
ATOM 933 O O . ARG A 1 113 ? 30.230 1.072 9.408 1.00 35.38 113 ARG A O 1
ATOM 940 N N . PRO A 1 114 ? 30.223 2.347 7.558 1.00 31.20 114 PRO A N 1
ATOM 941 C CA . PRO A 1 114 ? 29.119 3.196 7.969 1.00 31.20 114 PRO A CA 1
ATOM 942 C C . PRO A 1 114 ? 27.911 2.845 7.102 1.00 31.20 114 PRO A C 1
ATOM 944 O O . PRO A 1 114 ? 27.935 2.892 5.869 1.00 31.20 114 PRO A O 1
ATOM 947 N N . ARG A 1 115 ? 26.854 2.403 7.780 1.00 38.03 115 ARG A N 1
ATOM 948 C CA . ARG A 1 115 ? 25.493 2.370 7.250 1.00 38.03 115 ARG A CA 1
ATOM 949 C C . ARG A 1 115 ? 24.988 3.803 7.084 1.00 38.03 115 ARG A C 1
ATOM 951 O O . ARG A 1 115 ? 25.371 4.675 7.847 1.00 38.03 115 ARG A O 1
ATOM 958 N N . SER A 1 116 ? 24.013 3.932 6.189 1.00 36.56 116 SER A N 1
ATOM 959 C CA . SER A 1 116 ? 23.245 5.134 5.880 1.00 36.56 116 SER A CA 1
ATOM 960 C C . SER A 1 116 ? 23.993 6.128 5.009 1.00 36.56 116 SER A C 1
ATOM 962 O O . SER A 1 116 ? 25.075 6.606 5.327 1.00 36.56 116 SER A O 1
ATOM 964 N N . ASP A 1 117 ? 23.358 6.385 3.874 1.00 36.38 117 ASP A N 1
ATOM 965 C CA . ASP A 1 117 ? 23.464 7.577 3.060 1.00 36.38 117 ASP A CA 1
ATOM 966 C C . ASP A 1 117 ? 24.044 8.769 3.821 1.00 36.38 117 ASP A C 1
ATOM 968 O O . ASP A 1 117 ? 23.580 9.106 4.913 1.00 36.38 117 ASP A O 1
ATOM 972 N N . ARG A 1 118 ? 24.969 9.484 3.174 1.00 41.81 118 ARG A N 1
ATOM 973 C CA . ARG A 1 118 ? 25.046 10.932 3.354 1.00 41.81 118 ARG A CA 1
ATOM 974 C C . ARG A 1 118 ? 23.699 11.511 2.892 1.00 41.81 118 ARG A C 1
ATOM 976 O O . ARG A 1 118 ? 23.596 12.064 1.803 1.00 41.81 118 ARG A O 1
ATOM 983 N N . ARG A 1 119 ? 22.653 11.346 3.712 1.00 49.84 119 ARG A N 1
ATOM 984 C CA . ARG A 1 119 ? 21.747 12.454 3.980 1.00 49.84 119 ARG A CA 1
ATOM 985 C C . ARG A 1 119 ? 22.678 13.577 4.378 1.00 49.84 119 ARG A C 1
ATOM 987 O O . ARG A 1 119 ? 23.581 13.354 5.182 1.00 49.84 119 ARG A O 1
ATOM 994 N N . ASP A 1 120 ? 22.534 14.707 3.710 1.00 51.38 120 ASP A N 1
ATOM 995 C CA . ASP A 1 120 ? 23.245 15.922 4.061 1.00 51.38 120 ASP A CA 1
ATOM 996 C C . ASP A 1 120 ? 23.242 16.015 5.594 1.00 51.38 120 ASP A C 1
ATOM 998 O O . ASP A 1 120 ? 22.159 16.023 6.185 1.00 51.38 120 ASP A O 1
ATOM 1002 N N . SER A 1 121 ? 24.402 15.922 6.260 1.00 59.22 121 SER A N 1
ATOM 1003 C CA . SER A 1 121 ? 24.451 15.866 7.733 1.00 59.22 121 SER A CA 1
ATOM 1004 C C . SER A 1 121 ? 23.710 17.067 8.328 1.00 59.22 121 SER A C 1
ATOM 1006 O O . SER A 1 121 ? 23.072 16.959 9.371 1.00 59.22 121 SER A O 1
ATOM 1008 N N . SER A 1 122 ? 23.691 18.178 7.588 1.00 65.19 122 SER A N 1
ATOM 1009 C CA . SER A 1 122 ? 22.873 19.361 7.833 1.00 65.19 122 SER A CA 1
ATOM 1010 C C . SER A 1 122 ? 21.364 19.089 7.800 1.00 65.19 122 SER A C 1
ATOM 1012 O O . SER A 1 122 ? 20.651 19.571 8.667 1.00 65.19 122 SER A O 1
ATOM 1014 N N . ALA A 1 123 ? 20.847 18.303 6.854 1.00 76.25 123 ALA A N 1
ATOM 1015 C CA . ALA A 1 123 ? 19.422 17.977 6.759 1.00 76.25 123 ALA A CA 1
ATOM 1016 C C . ALA A 1 123 ? 18.955 17.039 7.883 1.00 76.25 123 ALA A C 1
ATOM 1018 O O . ALA A 1 123 ? 17.867 17.223 8.423 1.00 76.25 123 ALA A O 1
ATOM 1019 N N . GLU A 1 124 ? 19.761 16.045 8.265 1.00 80.75 124 GLU A N 1
ATOM 1020 C CA . GLU A 1 124 ? 19.447 15.196 9.422 1.00 80.75 124 GLU A CA 1
ATOM 1021 C C . GLU A 1 124 ? 19.502 15.998 10.728 1.00 80.75 124 GLU A C 1
ATOM 1023 O O . GLU A 1 124 ? 18.575 15.916 11.531 1.00 80.75 124 GLU A O 1
ATOM 1028 N N . TYR A 1 125 ? 20.512 16.858 10.888 1.00 82.31 125 TYR A N 1
ATOM 1029 C CA . TYR A 1 125 ? 20.608 17.781 12.017 1.00 82.31 125 TYR A CA 1
ATOM 1030 C C . TYR A 1 125 ? 19.419 18.757 12.082 1.00 82.31 125 TYR A C 1
ATOM 1032 O O . TYR A 1 125 ? 18.829 18.942 13.143 1.00 82.31 125 TYR A O 1
ATOM 1040 N N . ASN A 1 126 ? 18.981 19.305 10.944 1.00 86.44 126 ASN A N 1
ATOM 1041 C CA . ASN A 1 126 ? 17.786 20.154 10.863 1.00 86.44 126 ASN A CA 1
ATOM 1042 C C . ASN A 1 126 ? 16.505 19.396 11.234 1.00 86.44 126 ASN A C 1
ATOM 1044 O O . ASN A 1 126 ? 15.600 19.963 11.840 1.00 86.44 126 ASN A O 1
ATOM 1048 N N . ASN A 1 127 ? 16.421 18.106 10.908 1.00 88.81 127 ASN A N 1
ATOM 1049 C CA . ASN A 1 127 ? 15.301 17.271 11.331 1.00 88.81 127 ASN A CA 1
ATOM 1050 C C . ASN A 1 127 ? 15.310 17.039 12.850 1.00 88.81 127 ASN A C 1
ATOM 1052 O O . ASN A 1 127 ? 14.247 17.091 13.468 1.00 88.81 127 ASN A O 1
ATOM 1056 N N . TRP A 1 128 ? 16.484 16.851 13.462 1.00 90.50 128 TRP A N 1
ATOM 1057 C CA . TRP A 1 128 ? 16.615 16.813 14.921 1.00 90.50 128 TRP A CA 1
ATOM 1058 C C . TRP A 1 128 ? 16.213 18.142 15.573 1.00 90.50 128 TRP A C 1
ATOM 1060 O O . TRP A 1 128 ? 15.485 18.131 16.566 1.00 90.50 128 TRP A O 1
ATOM 1070 N N . LEU A 1 129 ? 16.617 19.283 15.003 1.00 87.56 129 LEU A N 1
ATOM 1071 C CA . LEU A 1 129 ? 16.176 20.605 15.466 1.00 87.56 129 LEU A CA 1
ATOM 1072 C C . LEU A 1 129 ? 14.654 20.757 15.358 1.00 87.56 129 LEU A C 1
ATOM 1074 O O . LEU A 1 129 ? 14.009 21.120 16.335 1.00 87.56 129 LEU A O 1
ATOM 1078 N N . SER A 1 130 ? 14.065 20.375 14.222 1.00 90.38 130 SER A N 1
ATOM 1079 C CA . SER A 1 130 ? 12.611 20.404 14.029 1.00 90.38 130 SER A CA 1
ATOM 1080 C C . SER A 1 130 ? 11.866 19.511 15.028 1.00 90.38 130 SER A C 1
ATOM 1082 O O . SER A 1 130 ? 10.770 19.873 15.447 1.00 90.38 130 SER A O 1
ATOM 1084 N N . LEU A 1 131 ? 12.431 18.364 15.426 1.00 91.25 131 LEU A N 1
ATOM 1085 C CA . LEU A 1 131 ? 11.858 17.516 16.478 1.00 91.25 131 LEU A CA 1
ATOM 1086 C C . LEU A 1 131 ? 11.870 18.215 17.845 1.00 91.25 131 LEU A C 1
ATOM 1088 O O . LEU A 1 131 ? 10.912 18.079 18.601 1.00 91.25 131 LEU A O 1
ATOM 1092 N N . ARG A 1 132 ? 12.934 18.958 18.164 1.00 89.00 132 ARG A N 1
ATOM 1093 C CA . ARG A 1 132 ? 13.043 19.715 19.419 1.00 89.00 132 ARG A CA 1
ATOM 1094 C C . ARG A 1 132 ? 12.110 20.925 19.450 1.00 89.00 132 ARG A C 1
ATOM 1096 O O . ARG A 1 132 ? 11.468 21.169 20.468 1.00 89.00 132 ARG A O 1
ATOM 1103 N N . GLU A 1 133 ? 12.036 21.666 18.350 1.00 87.19 133 GLU A N 1
ATOM 1104 C CA . GLU A 1 133 ? 11.207 22.871 18.226 1.00 87.19 133 GLU A CA 1
ATOM 1105 C C . GLU A 1 133 ? 9.711 22.542 18.161 1.00 87.19 133 GLU A C 1
ATOM 1107 O O . GLU A 1 133 ? 8.907 23.216 18.803 1.00 87.19 133 GLU A O 1
ATOM 1112 N N . SER A 1 134 ? 9.340 21.485 17.431 1.00 89.19 134 SER A N 1
ATOM 1113 C CA . SER A 1 134 ? 7.941 21.111 17.177 1.00 89.19 134 SER A CA 1
ATOM 1114 C C . SER A 1 134 ? 7.709 19.603 17.349 1.00 89.19 134 SER A C 1
ATOM 1116 O O . SER A 1 134 ? 7.439 18.889 16.376 1.00 89.19 134 SER A O 1
ATOM 1118 N N . PRO A 1 135 ? 7.804 19.065 18.580 1.00 88.19 135 PRO A N 1
ATOM 1119 C CA . PRO A 1 135 ? 7.698 17.626 18.826 1.00 88.19 135 PRO A CA 1
ATOM 1120 C C . PRO A 1 135 ? 6.315 17.041 18.517 1.00 88.19 135 PRO A C 1
ATOM 1122 O O . PRO A 1 135 ? 6.174 15.840 18.295 1.00 88.19 135 PRO A O 1
ATOM 1125 N N . GLU A 1 136 ? 5.273 17.867 18.485 1.00 84.25 136 GLU A N 1
ATOM 1126 C CA . GLU A 1 136 ? 3.924 17.482 18.079 1.00 84.25 136 GLU A CA 1
ATOM 1127 C C . GLU A 1 136 ? 3.804 17.092 16.605 1.00 84.25 136 GLU A C 1
ATOM 1129 O O . GLU A 1 136 ? 2.898 16.323 16.290 1.00 84.25 136 GLU A O 1
ATOM 1134 N N . GLU A 1 137 ? 4.713 17.519 15.729 1.00 88.69 137 GLU A N 1
ATOM 1135 C CA . GLU A 1 137 ? 4.723 17.138 14.307 1.00 88.69 137 GLU A CA 1
ATOM 1136 C C . GLU A 1 137 ? 5.382 15.774 14.057 1.00 88.69 137 GLU A C 1
ATOM 1138 O O . GLU A 1 137 ? 5.434 15.270 12.931 1.00 88.69 137 GLU A O 1
ATOM 1143 N N . TRP A 1 138 ? 5.844 15.127 15.127 1.00 91.56 138 TRP A N 1
ATOM 1144 C CA . TRP A 1 138 ? 6.522 13.845 15.078 1.00 91.56 138 TRP A CA 1
ATOM 1145 C C . TRP A 1 138 ? 5.733 12.765 15.820 1.00 91.56 138 TRP A C 1
ATOM 1147 O O . TRP A 1 138 ? 5.120 12.970 16.869 1.00 91.56 138 TRP A O 1
ATOM 1157 N N . PHE A 1 139 ? 5.736 11.566 15.250 1.00 88.50 139 PHE A N 1
ATOM 1158 C CA . PHE A 1 139 ? 5.368 10.342 15.938 1.00 88.50 139 PHE A CA 1
ATOM 1159 C C . PHE A 1 139 ? 6.584 9.802 16.680 1.00 88.50 139 PHE A C 1
ATOM 1161 O O . PHE A 1 139 ? 7.547 9.368 16.043 1.00 88.50 139 PHE A O 1
ATOM 1168 N N . ASP A 1 140 ? 6.493 9.762 18.005 1.00 89.94 140 ASP A N 1
ATOM 1169 C CA . ASP A 1 140 ? 7.415 9.013 18.851 1.00 89.94 140 ASP A CA 1
ATOM 1170 C C . ASP A 1 140 ? 7.020 7.529 18.862 1.00 89.94 140 ASP A C 1
ATOM 1172 O O . ASP A 1 140 ? 5.953 7.146 19.350 1.00 89.94 140 ASP A O 1
ATOM 1176 N N . ASN A 1 141 ? 7.870 6.693 18.270 1.00 89.00 141 ASN A N 1
ATOM 1177 C CA . ASN A 1 141 ? 7.658 5.254 18.154 1.00 89.00 141 ASN A CA 1
ATOM 1178 C C . ASN A 1 141 ? 8.569 4.448 19.086 1.00 89.00 141 ASN A C 1
ATOM 1180 O O . ASN A 1 141 ? 8.503 3.217 19.043 1.00 89.00 141 ASN A O 1
ATOM 1184 N N . ARG A 1 142 ? 9.382 5.097 19.935 1.00 87.44 142 ARG A N 1
ATOM 1185 C CA . ARG A 1 142 ? 10.396 4.436 20.778 1.00 87.44 142 ARG A CA 1
ATOM 1186 C C . ARG A 1 142 ? 9.806 3.300 21.619 1.00 87.44 142 ARG A C 1
ATOM 1188 O O . ARG A 1 142 ? 10.364 2.210 21.664 1.00 87.44 142 ARG A O 1
ATOM 1195 N N . SER A 1 143 ? 8.622 3.509 22.199 1.00 80.75 143 SER A N 1
ATOM 1196 C CA . SER A 1 143 ? 7.927 2.521 23.044 1.00 80.75 143 SER A CA 1
ATOM 1197 C C . SER A 1 143 ? 7.155 1.440 22.276 1.00 80.75 143 SER A C 1
ATOM 1199 O O . SER A 1 143 ? 6.781 0.420 22.850 1.00 80.75 143 SER A O 1
ATOM 1201 N N . ARG A 1 144 ? 6.889 1.644 20.979 1.00 78.25 144 ARG A N 1
ATOM 1202 C CA . ARG A 1 144 ? 6.064 0.746 20.141 1.00 78.25 144 ARG A CA 1
ATOM 1203 C C . ARG A 1 144 ? 6.880 -0.024 19.104 1.00 78.25 144 ARG A C 1
ATOM 1205 O O . ARG A 1 144 ? 6.326 -0.797 18.320 1.00 78.25 144 ARG A O 1
ATOM 1212 N N . LYS A 1 145 ? 8.190 0.207 19.063 1.00 77.81 145 LYS A N 1
ATOM 1213 C CA . LYS A 1 145 ? 9.108 -0.355 18.079 1.00 77.81 145 LYS A CA 1
ATOM 1214 C C . LYS A 1 145 ? 9.368 -1.836 18.367 1.00 77.81 145 LYS A C 1
ATOM 1216 O O . LYS A 1 145 ? 10.061 -2.192 19.309 1.00 77.81 145 LYS A O 1
ATOM 1221 N N . THR A 1 146 ? 8.836 -2.711 17.512 1.00 72.06 146 THR A N 1
ATOM 1222 C CA . THR A 1 146 ? 9.052 -4.173 17.575 1.00 72.06 146 THR A CA 1
ATOM 1223 C C . THR A 1 146 ? 10.280 -4.643 16.792 1.00 72.06 146 THR A C 1
ATOM 1225 O O . THR A 1 146 ? 10.717 -5.780 16.940 1.00 72.06 146 THR A O 1
ATOM 1228 N N . ASN A 1 147 ? 10.843 -3.780 15.941 1.00 73.50 147 ASN A N 1
ATOM 1229 C CA . ASN A 1 147 ? 11.999 -4.069 15.098 1.00 73.50 147 ASN A CA 1
ATOM 1230 C C . ASN A 1 147 ? 13.082 -3.001 15.326 1.00 73.50 147 ASN A C 1
ATOM 1232 O O . ASN A 1 147 ? 12.805 -1.833 15.046 1.00 73.50 147 ASN A O 1
ATOM 1236 N N . PRO A 1 148 ? 14.319 -3.369 15.717 1.00 74.31 148 PRO A N 1
ATOM 1237 C CA . PRO A 1 148 ? 15.423 -2.424 15.916 1.00 74.31 148 PRO A CA 1
ATOM 1238 C C . PRO A 1 148 ? 15.714 -1.520 14.710 1.00 74.31 148 PRO A C 1
ATOM 1240 O O . PRO A 1 148 ? 16.200 -0.410 14.880 1.00 74.31 148 PRO A O 1
ATOM 1243 N N . ARG A 1 149 ? 15.372 -1.958 13.489 1.00 76.19 149 ARG A N 1
ATOM 1244 C CA . ARG A 1 149 ? 15.570 -1.181 12.252 1.00 76.19 149 ARG A CA 1
ATOM 1245 C C . ARG A 1 149 ? 14.470 -0.162 11.956 1.00 76.19 149 ARG A C 1
ATOM 1247 O O . ARG A 1 149 ? 14.646 0.657 11.059 1.00 76.19 149 ARG A O 1
ATOM 1254 N N . ALA A 1 150 ? 13.326 -0.227 12.634 1.00 80.62 150 ALA A N 1
ATOM 1255 C CA . ALA A 1 150 ? 12.273 0.770 12.447 1.00 80.62 150 ALA A CA 1
ATOM 1256 C C . ALA A 1 150 ? 12.728 2.138 12.998 1.00 80.62 150 ALA A C 1
ATOM 1258 O O . ALA A 1 150 ? 13.584 2.171 13.875 1.00 80.62 150 ALA A O 1
ATOM 1259 N N . PRO A 1 151 ? 12.210 3.265 12.495 1.00 87.56 151 PRO A N 1
ATOM 1260 C CA . PRO A 1 151 ? 12.600 4.579 12.996 1.00 87.56 151 PRO A CA 1
ATOM 1261 C C . PRO A 1 151 ? 12.054 4.850 14.398 1.00 87.56 151 PRO A C 1
ATOM 1263 O O . PRO A 1 151 ? 10.956 4.400 14.736 1.00 87.56 151 PRO A O 1
ATOM 1266 N N . ASP A 1 152 ? 12.812 5.606 15.188 1.00 87.56 152 ASP A N 1
ATOM 1267 C CA . ASP A 1 152 ? 12.431 6.007 16.545 1.00 87.56 152 ASP A CA 1
ATOM 1268 C C . ASP A 1 152 ? 11.472 7.198 16.503 1.00 87.56 152 ASP A C 1
ATOM 1270 O O . ASP A 1 152 ? 10.429 7.171 17.157 1.00 87.56 152 ASP A O 1
ATOM 1274 N N . PHE A 1 153 ? 11.741 8.167 15.624 1.00 91.38 153 PHE A N 1
ATOM 1275 C CA . PHE A 1 153 ? 10.821 9.262 15.320 1.00 91.38 153 PHE A CA 1
ATOM 1276 C C . PHE A 1 153 ? 10.481 9.287 13.836 1.00 91.38 153 PHE A C 1
ATOM 1278 O O . PHE A 1 153 ? 11.330 9.049 12.975 1.00 91.38 153 PHE A O 1
ATOM 1285 N N . ARG A 1 154 ? 9.222 9.583 13.518 1.00 91.00 154 ARG A N 1
ATOM 1286 C CA . ARG A 1 154 ? 8.760 9.740 12.134 1.00 91.00 154 ARG A CA 1
ATOM 1287 C C . ARG A 1 154 ? 7.870 10.963 12.023 1.00 91.00 154 ARG A C 1
ATOM 1289 O O . ARG A 1 154 ? 6.971 11.106 12.846 1.00 91.00 154 ARG A O 1
ATOM 1296 N N . ARG A 1 155 ? 8.070 11.799 11.009 1.00 85.69 155 ARG A N 1
ATOM 1297 C CA . ARG A 1 155 ? 7.202 12.958 10.777 1.00 85.69 155 ARG A CA 1
ATOM 1298 C C . ARG A 1 155 ? 5.763 12.529 10.473 1.00 85.69 155 ARG A C 1
ATOM 1300 O O . ARG A 1 155 ? 5.517 11.433 9.950 1.00 85.69 155 ARG A O 1
ATOM 1307 N N . LYS A 1 156 ? 4.799 13.354 10.882 1.00 86.50 156 LYS A N 1
ATOM 1308 C CA . LYS A 1 156 ? 3.366 13.089 10.687 1.00 86.50 156 LYS A CA 1
ATOM 1309 C C . LYS A 1 156 ? 2.911 13.397 9.263 1.00 86.50 156 LYS A C 1
ATOM 1311 O O . LYS A 1 156 ? 2.174 12.601 8.683 1.00 86.50 156 LYS A O 1
ATOM 1316 N N . ASP A 1 157 ? 3.364 14.524 8.734 1.00 81.31 157 ASP A N 1
ATOM 1317 C CA . ASP A 1 157 ? 3.093 15.045 7.393 1.00 81.31 157 ASP A CA 1
ATOM 1318 C C . ASP A 1 157 ? 3.838 14.258 6.306 1.00 81.31 157 ASP A C 1
ATOM 1320 O O . ASP A 1 157 ? 3.248 13.870 5.296 1.00 81.31 157 ASP A O 1
ATOM 1324 N N . ASP A 1 158 ? 5.109 13.943 6.554 1.00 77.50 158 ASP A N 1
ATOM 1325 C CA . ASP A 1 158 ? 5.957 13.196 5.637 1.00 77.50 158 ASP A CA 1
ATOM 1326 C C . ASP A 1 158 ? 6.469 11.899 6.267 1.00 77.50 158 ASP A C 1
ATOM 1328 O O . ASP A 1 158 ? 7.371 11.863 7.106 1.00 77.50 158 ASP A O 1
ATOM 1332 N N . ARG A 1 159 ? 5.916 10.781 5.792 1.00 73.19 159 ARG A N 1
ATOM 1333 C CA . ARG A 1 159 ? 6.306 9.440 6.243 1.00 73.19 159 ARG A CA 1
ATOM 1334 C C . ARG A 1 159 ? 7.704 9.019 5.776 1.00 73.19 159 ARG A C 1
ATOM 1336 O O . ARG A 1 159 ? 8.173 7.976 6.233 1.00 73.19 159 ARG A O 1
ATOM 1343 N N . SER A 1 160 ? 8.340 9.775 4.879 1.00 72.81 160 SER A N 1
ATOM 1344 C CA . SER A 1 160 ? 9.701 9.529 4.394 1.00 72.81 160 SER A CA 1
ATOM 1345 C C . SER A 1 160 ? 10.781 10.131 5.301 1.00 72.81 160 SER A C 1
ATOM 1347 O O . SER A 1 160 ? 11.898 9.612 5.340 1.00 72.81 160 SER A O 1
ATOM 1349 N N . VAL A 1 161 ? 10.441 11.160 6.088 1.00 84.50 161 VAL A N 1
ATOM 1350 C CA . VAL A 1 161 ? 11.362 11.796 7.036 1.00 84.50 161 VAL A CA 1
ATOM 1351 C C . VAL A 1 161 ? 11.313 11.065 8.376 1.00 84.50 161 VAL A C 1
ATOM 1353 O O . VAL A 1 161 ? 10.283 10.992 9.055 1.00 84.50 161 VAL A O 1
ATOM 1356 N N . ALA A 1 162 ? 12.453 10.495 8.756 1.00 89.00 162 ALA A N 1
ATOM 1357 C CA . ALA A 1 162 ? 12.568 9.644 9.926 1.00 89.00 162 ALA A CA 1
ATOM 1358 C C . ALA A 1 162 ? 13.940 9.766 10.597 1.00 89.00 162 ALA A C 1
ATOM 1360 O O . ALA A 1 162 ? 14.963 9.940 9.923 1.00 89.00 162 ALA A O 1
ATOM 1361 N N . LEU A 1 163 ? 13.935 9.638 11.921 1.00 89.06 163 LEU A N 1
ATOM 1362 C CA . LEU A 1 163 ? 15.104 9.749 12.784 1.00 89.06 163 LEU A CA 1
ATOM 1363 C C . LEU A 1 163 ? 15.293 8.462 13.582 1.00 89.06 163 LEU A C 1
ATOM 1365 O O . LEU A 1 163 ? 14.330 7.809 14.001 1.00 89.06 163 LEU A O 1
ATOM 1369 N N . TRP A 1 164 ? 16.558 8.121 13.781 1.00 90.44 164 TRP A N 1
ATOM 1370 C CA . TRP A 1 164 ? 17.004 6.938 14.496 1.00 90.44 164 TRP A CA 1
ATOM 1371 C C . TRP A 1 164 ? 17.960 7.361 15.605 1.00 90.44 164 TRP A C 1
ATOM 1373 O O . TRP A 1 164 ? 18.914 8.091 15.345 1.00 90.44 164 TRP A O 1
ATOM 1383 N N . LEU A 1 165 ? 17.724 6.898 16.828 1.00 85.56 165 LEU A N 1
ATOM 1384 C CA . LEU A 1 165 ? 18.597 7.191 17.967 1.00 85.56 165 LEU A CA 1
ATOM 1385 C C . LEU A 1 165 ? 19.984 6.564 17.811 1.00 85.56 165 LEU A C 1
ATOM 1387 O O . LEU A 1 165 ? 20.956 7.112 18.310 1.00 85.56 165 LEU A O 1
ATOM 1391 N N . ASP A 1 166 ? 20.083 5.447 17.085 1.00 76.69 166 ASP A N 1
ATOM 1392 C CA . ASP A 1 166 ? 21.351 4.789 16.757 1.00 76.69 166 ASP A CA 1
ATOM 1393 C C . ASP A 1 166 ? 22.051 5.393 15.522 1.00 76.69 166 ASP A C 1
ATOM 1395 O O . ASP A 1 166 ? 23.018 4.821 15.011 1.00 76.69 166 ASP A O 1
ATOM 1399 N N . SER A 1 167 ? 21.578 6.543 15.023 1.00 76.69 167 SER A N 1
ATOM 1400 C CA . SER A 1 167 ? 22.245 7.268 13.939 1.00 76.69 167 SER A CA 1
ATOM 1401 C C . SER A 1 167 ? 23.555 7.904 14.412 1.00 76.69 167 SER A C 1
ATOM 1403 O O . SER A 1 167 ? 23.655 8.447 15.508 1.00 76.69 167 SER A O 1
ATOM 1405 N N . TYR A 1 168 ? 24.571 7.883 13.546 1.00 68.75 168 TYR A N 1
ATOM 1406 C CA . TYR A 1 168 ? 25.874 8.504 13.821 1.00 68.75 168 TYR A CA 1
ATOM 1407 C C . TYR A 1 168 ? 25.794 10.038 13.947 1.00 68.75 168 TYR A C 1
ATOM 1409 O O . TYR A 1 168 ? 26.660 10.652 14.556 1.00 68.75 168 TYR A O 1
ATOM 1417 N N . ASN A 1 169 ? 24.752 10.652 13.377 1.00 71.06 169 ASN A N 1
ATOM 1418 C CA . ASN A 1 169 ? 24.523 12.097 13.400 1.00 71.06 169 ASN A CA 1
ATOM 1419 C C . ASN A 1 169 ? 23.514 12.518 14.487 1.00 71.06 169 ASN A C 1
ATOM 1421 O O . ASN A 1 169 ? 22.962 13.618 14.406 1.00 71.06 169 ASN A O 1
ATOM 1425 N N . ALA A 1 170 ? 23.222 11.651 15.465 1.00 79.06 170 ALA A N 1
ATOM 1426 C CA . ALA A 1 170 ? 22.438 12.040 16.629 1.00 79.06 170 ALA A CA 1
ATOM 1427 C C . ALA A 1 170 ? 23.175 13.180 17.368 1.00 79.06 170 ALA A C 1
ATOM 1429 O O . ALA A 1 170 ? 24.357 13.028 17.684 1.00 79.06 170 ALA A O 1
ATOM 1430 N N . PRO A 1 171 ? 22.530 14.334 17.612 1.00 83.44 171 PRO A N 1
ATOM 1431 C CA . PRO A 1 171 ? 23.175 15.452 18.289 1.00 83.44 171 PRO A CA 1
ATOM 1432 C C . PRO A 1 171 ? 23.599 15.084 19.711 1.00 83.44 171 PRO A C 1
ATOM 1434 O O . PRO A 1 171 ? 22.918 14.308 20.372 1.00 83.44 171 PRO A O 1
ATOM 1437 N N . GLU A 1 172 ? 24.659 15.705 20.227 1.00 83.62 172 GLU A N 1
ATOM 1438 C CA . GLU A 1 172 ? 25.141 15.453 21.598 1.00 83.62 172 GLU A CA 1
ATOM 1439 C C . GLU A 1 172 ? 24.070 15.738 22.667 1.00 83.62 172 GLU A C 1
ATOM 1441 O O . GLU A 1 172 ? 24.006 15.069 23.692 1.00 83.62 172 GLU A O 1
ATOM 1446 N N . TRP A 1 173 ? 23.163 16.680 22.393 1.00 88.81 173 TRP A N 1
ATOM 1447 C CA . TRP A 1 173 ? 22.043 17.045 23.266 1.00 88.81 173 TRP A CA 1
ATOM 1448 C C . TRP A 1 173 ? 20.829 16.103 23.160 1.00 88.81 173 TRP A C 1
ATOM 1450 O O . TRP A 1 173 ? 19.773 16.391 23.726 1.00 88.81 173 TRP A O 1
ATOM 1460 N N . ILE A 1 174 ? 20.933 14.985 22.433 1.00 89.25 174 ILE A N 1
ATOM 1461 C CA . ILE A 1 174 ? 19.811 14.059 22.238 1.00 89.25 174 ILE A CA 1
ATOM 1462 C C . ILE A 1 174 ? 19.268 13.522 23.564 1.00 89.25 174 ILE A C 1
ATOM 1464 O O . ILE A 1 174 ? 18.056 13.422 23.720 1.00 89.25 174 ILE A O 1
ATOM 1468 N N . GLU A 1 175 ? 20.124 13.229 24.542 1.00 84.44 175 GLU A N 1
ATOM 1469 C CA . GLU A 1 175 ? 19.691 12.693 25.838 1.00 84.44 175 GLU A CA 1
ATOM 1470 C C . GLU A 1 175 ? 18.807 13.682 26.609 1.00 84.44 175 GLU A C 1
ATOM 1472 O O . GLU A 1 175 ? 17.773 13.289 27.151 1.00 84.44 175 GLU A O 1
ATOM 1477 N N . GLU A 1 176 ? 19.155 14.972 26.590 1.00 88.38 176 GLU A N 1
ATOM 1478 C CA . GLU A 1 176 ? 18.346 16.041 27.188 1.00 88.38 176 GLU A CA 1
ATOM 1479 C C . GLU A 1 176 ? 16.989 16.164 26.487 1.00 88.38 176 GLU A C 1
ATOM 1481 O O . GLU A 1 176 ? 15.952 16.253 27.147 1.00 88.38 176 GLU A O 1
ATOM 1486 N N . LEU A 1 177 ? 16.978 16.097 25.148 1.00 90.00 177 LEU A N 1
ATOM 1487 C CA . LEU A 1 177 ? 15.736 16.099 24.375 1.00 90.00 177 LEU A CA 1
ATOM 1488 C C . LEU A 1 177 ? 14.855 14.898 24.747 1.00 90.00 177 LEU A C 1
ATOM 1490 O O . LEU A 1 177 ? 13.647 15.056 24.906 1.00 90.00 177 LEU A O 1
ATOM 1494 N N . LEU A 1 178 ? 15.423 13.698 24.894 1.00 90.12 178 LEU A N 1
ATOM 1495 C CA . LEU A 1 178 ? 14.642 12.515 25.263 1.00 90.12 178 LEU A CA 1
ATOM 1496 C C . LEU A 1 178 ? 14.024 12.661 26.655 1.00 90.12 178 LEU A C 1
ATOM 1498 O O . LEU A 1 178 ? 12.841 12.364 26.810 1.00 90.12 178 LEU A O 1
ATOM 1502 N N . GLN A 1 179 ? 14.777 13.178 27.629 1.00 87.50 179 GLN A N 1
ATOM 1503 C CA . GLN A 1 179 ? 14.253 13.468 28.967 1.00 87.50 179 GLN A CA 1
ATOM 1504 C C . GLN A 1 179 ? 13.108 14.485 28.914 1.00 87.50 179 GLN A C 1
ATOM 1506 O O . GLN A 1 179 ? 12.078 14.292 29.560 1.00 87.50 179 GLN A O 1
ATOM 1511 N N . GLU A 1 180 ? 13.250 15.539 28.109 1.00 88.50 180 GLU A N 1
ATOM 1512 C CA . GLU A 1 180 ? 12.202 16.538 27.913 1.00 88.50 180 GLU A CA 1
ATOM 1513 C C . GLU A 1 180 ? 10.946 15.929 27.267 1.00 88.50 180 GLU A C 1
ATOM 1515 O O . GLU A 1 180 ? 9.827 16.175 27.726 1.00 88.50 180 GLU A O 1
ATOM 1520 N N . LEU A 1 181 ? 11.105 15.102 26.231 1.00 89.31 181 LEU A N 1
ATOM 1521 C CA . LEU A 1 181 ? 9.994 14.420 25.564 1.00 89.31 181 LEU A CA 1
ATOM 1522 C C . LEU A 1 181 ? 9.285 13.435 26.497 1.00 89.31 181 LEU A C 1
ATOM 1524 O O . LEU A 1 181 ? 8.053 13.400 26.515 1.00 89.31 181 LEU A O 1
ATOM 1528 N N . ASP A 1 182 ? 10.032 12.679 27.298 1.00 88.44 182 ASP A N 1
ATOM 1529 C CA . ASP A 1 182 ? 9.485 11.720 28.260 1.00 88.44 182 ASP A CA 1
ATOM 1530 C C . ASP A 1 182 ? 8.763 12.438 29.409 1.00 88.44 182 ASP A C 1
ATOM 1532 O O . ASP A 1 182 ? 7.665 12.034 29.804 1.00 88.44 182 ASP A O 1
ATOM 1536 N N . ALA A 1 183 ? 9.306 13.562 29.888 1.00 85.81 183 ALA A N 1
ATOM 1537 C CA . ALA A 1 183 ? 8.646 14.425 30.862 1.00 85.81 183 ALA A CA 1
ATOM 1538 C C . ALA A 1 183 ? 7.358 15.035 30.290 1.00 85.81 183 ALA A C 1
ATOM 1540 O O . ALA A 1 183 ? 6.319 14.992 30.947 1.00 85.81 183 ALA A O 1
ATOM 1541 N N . ARG A 1 184 ? 7.376 15.530 29.044 1.00 84.56 184 ARG A N 1
ATOM 1542 C CA . ARG A 1 184 ? 6.183 16.043 28.343 1.00 84.56 184 ARG A CA 1
ATOM 1543 C C . ARG A 1 184 ? 5.126 14.953 28.144 1.00 84.56 184 ARG A C 1
ATOM 1545 O O . ARG A 1 184 ? 3.940 15.210 28.345 1.00 84.56 184 ARG A O 1
ATOM 1552 N N . GLN A 1 185 ? 5.517 13.734 27.768 1.00 81.12 185 GLN A N 1
ATOM 1553 C CA . GLN A 1 185 ? 4.595 12.596 27.651 1.00 81.12 185 GLN A CA 1
ATOM 1554 C 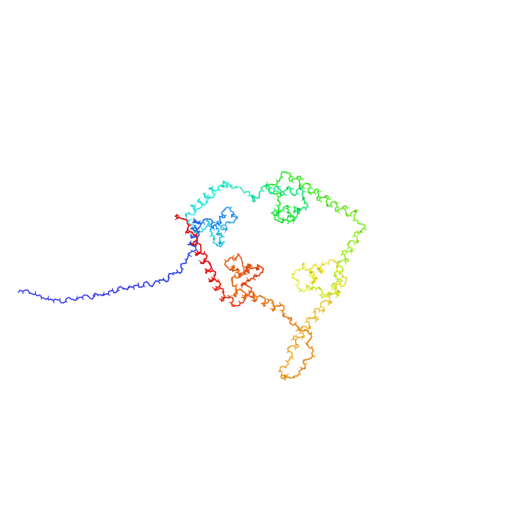C . GLN A 1 185 ? 4.008 12.207 29.006 1.00 81.12 185 GLN A C 1
ATOM 1556 O O . GLN A 1 185 ? 2.802 11.985 29.102 1.00 81.12 185 GLN A O 1
ATOM 1561 N N . SER A 1 186 ? 4.829 12.199 30.054 1.00 80.75 186 SER A N 1
ATOM 1562 C CA . SER A 1 186 ? 4.399 11.915 31.423 1.00 80.75 186 SER A CA 1
ATOM 1563 C C . SER A 1 186 ? 3.464 12.998 31.958 1.00 80.75 186 SER A C 1
ATOM 1565 O O . SER A 1 186 ? 2.460 12.670 32.574 1.00 80.75 186 SER A O 1
ATOM 1567 N N . GLN A 1 187 ? 3.710 14.277 31.658 1.00 76.44 187 GLN A N 1
ATOM 1568 C CA . GLN A 1 187 ? 2.807 15.386 31.981 1.00 76.44 187 GLN A CA 1
ATOM 1569 C C . GLN A 1 187 ? 1.497 15.314 31.193 1.00 76.44 187 GLN A C 1
ATOM 1571 O O . GLN A 1 187 ? 0.445 15.591 31.753 1.00 76.44 187 GLN A O 1
ATOM 1576 N N . ARG A 1 188 ? 1.518 14.900 29.918 1.00 72.19 188 ARG A N 1
ATOM 1577 C CA . ARG A 1 188 ? 0.293 14.650 29.136 1.00 72.19 188 ARG A CA 1
ATOM 1578 C C . ARG A 1 188 ? -0.496 13.460 29.679 1.00 72.19 188 ARG A C 1
ATOM 1580 O O . ARG A 1 188 ? -1.717 13.536 29.752 1.00 72.19 188 ARG A O 1
ATOM 1587 N N . ALA A 1 189 ? 0.180 12.387 30.084 1.00 64.88 189 ALA A N 1
ATOM 1588 C CA . ALA A 1 189 ? -0.445 11.230 30.719 1.00 64.88 189 ALA A CA 1
ATOM 1589 C C . ALA A 1 189 ? -1.002 11.581 32.111 1.00 64.88 189 ALA A C 1
ATOM 1591 O O . ALA A 1 189 ? -2.126 11.205 32.439 1.00 64.88 189 ALA A O 1
ATOM 1592 N N . ALA A 1 190 ? -0.264 12.372 32.893 1.00 62.69 190 ALA A N 1
ATOM 1593 C CA . ALA A 1 190 ? -0.695 12.893 34.184 1.00 62.69 190 ALA A CA 1
ATOM 1594 C C . ALA A 1 190 ? -1.855 13.890 34.032 1.00 62.69 190 ALA A C 1
ATOM 1596 O O . ALA A 1 190 ? -2.811 13.827 34.797 1.00 62.69 190 ALA A O 1
ATOM 1597 N N . GLY A 1 191 ? -1.833 14.737 33.002 1.00 54.78 191 GLY A N 1
ATOM 1598 C CA . GLY A 1 191 ? -2.925 15.626 32.613 1.00 54.78 191 GLY A CA 1
ATOM 1599 C C . GLY A 1 191 ? -4.164 14.860 32.156 1.00 54.78 191 GLY A C 1
ATOM 1600 O O . GLY A 1 191 ? -5.262 15.237 32.531 1.00 54.78 191 GLY A O 1
ATOM 1601 N N . TYR A 1 192 ? -4.012 13.727 31.463 1.00 45.88 192 TYR A N 1
ATOM 1602 C CA . TYR A 1 192 ? -5.115 12.794 31.197 1.00 45.88 192 TYR A CA 1
ATOM 1603 C C . TYR A 1 192 ? -5.663 12.174 32.493 1.00 45.88 192 TYR A C 1
ATOM 1605 O O . TYR A 1 192 ? -6.875 12.043 32.633 1.00 45.88 192 TYR A O 1
ATOM 1613 N N . SER A 1 193 ? -4.796 11.852 33.463 1.00 48.53 193 SER A N 1
ATOM 1614 C CA . SER A 1 193 ? -5.211 11.320 34.772 1.00 48.53 193 SER A CA 1
ATOM 1615 C C . SER A 1 193 ? -5.840 12.374 35.706 1.00 48.53 193 SER A C 1
ATOM 1617 O O . SER A 1 193 ? -6.709 12.042 36.512 1.00 48.53 193 SER A O 1
ATOM 1619 N N . GLN A 1 194 ? -5.473 13.654 35.565 1.00 45.12 194 GLN A N 1
ATOM 1620 C CA . GLN A 1 194 ? -6.087 14.784 36.276 1.00 45.12 194 GLN A CA 1
ATOM 1621 C C . GLN A 1 194 ? -7.335 15.322 35.560 1.00 45.12 194 GLN A C 1
ATOM 1623 O O . GLN A 1 194 ? -8.273 15.757 36.222 1.00 45.12 194 GLN A O 1
ATOM 1628 N N . GLN A 1 195 ? -7.426 15.223 34.231 1.00 42.75 195 GLN A N 1
ATOM 1629 C CA . GLN A 1 195 ? -8.640 15.547 33.475 1.00 42.75 195 GLN A CA 1
ATOM 1630 C C . GLN A 1 195 ? -9.740 14.497 33.695 1.00 42.75 195 GLN A C 1
ATOM 1632 O O . GLN A 1 195 ? -10.914 14.849 33.657 1.00 42.75 195 GLN A O 1
ATOM 1637 N N . SER A 1 196 ? -9.387 13.261 34.077 1.00 44.81 196 SER A N 1
ATOM 1638 C CA . SER A 1 196 ? -10.330 12.310 34.689 1.00 44.81 196 SER A CA 1
ATOM 1639 C C . SER A 1 196 ? -10.729 12.637 36.140 1.00 44.81 196 SER A C 1
ATOM 1641 O O . SER A 1 196 ? -11.544 11.917 36.706 1.00 44.81 196 SER A O 1
ATOM 1643 N N . GLN A 1 197 ? -10.194 13.700 36.753 1.00 47.88 197 GLN A N 1
ATOM 1644 C CA . GLN A 1 197 ? -10.599 14.165 38.090 1.00 47.88 197 GLN A CA 1
ATOM 1645 C C . GLN A 1 197 ? -11.185 15.587 38.120 1.00 47.88 197 GLN A C 1
ATOM 1647 O O . GLN A 1 197 ? -11.853 15.921 39.092 1.00 47.88 197 GLN A O 1
ATOM 1652 N N . GLN A 1 198 ? -10.987 16.424 37.094 1.00 40.62 198 GLN A N 1
ATOM 1653 C CA . GLN A 1 198 ? -11.503 17.808 37.084 1.00 40.62 198 GLN A CA 1
ATOM 1654 C C . GLN A 1 198 ? -12.265 18.212 35.810 1.00 40.62 198 GLN A C 1
ATOM 1656 O O . GLN A 1 198 ? -12.609 19.379 35.646 1.00 40.62 198 GLN A O 1
ATOM 1661 N N . GLY A 1 199 ? -12.586 17.269 34.919 1.00 40.81 199 GLY A N 1
ATOM 1662 C CA . GLY A 1 199 ? -13.362 17.537 33.706 1.00 40.81 199 GLY A CA 1
ATOM 1663 C C . GLY A 1 199 ? -14.498 16.544 33.489 1.00 40.81 199 GLY A C 1
ATOM 1664 O O . GLY A 1 199 ? -14.391 15.683 32.622 1.00 40.81 199 GLY A O 1
ATOM 1665 N N . GLY A 1 200 ? -15.590 16.693 34.242 1.00 40.41 200 GLY A N 1
ATOM 1666 C CA . GLY A 1 200 ? -16.871 16.043 33.958 1.00 40.41 200 GLY A CA 1
ATOM 1667 C C . GLY A 1 200 ? -17.441 15.279 35.145 1.00 40.41 200 GLY A C 1
ATOM 1668 O O . GLY A 1 200 ? -17.012 14.172 35.450 1.00 40.41 200 GLY A O 1
ATOM 1669 N N . GLU A 1 201 ? -18.471 15.847 35.761 1.00 45.94 201 GLU A N 1
ATOM 1670 C CA . GLU A 1 201 ? -19.389 15.201 36.706 1.00 45.94 201 GLU A CA 1
ATOM 1671 C C . GLU A 1 201 ? -20.236 14.093 36.041 1.00 45.94 201 GLU A C 1
ATOM 1673 O O . GLU A 1 201 ? -21.449 14.035 36.215 1.00 45.94 201 GLU A O 1
ATOM 1678 N N . MET A 1 202 ? -19.642 13.201 35.246 1.00 45.53 202 MET A N 1
ATOM 1679 C CA . MET A 1 202 ? -20.344 12.012 34.770 1.00 45.53 202 MET A CA 1
ATOM 1680 C C . MET A 1 202 ? -19.697 10.788 35.389 1.00 45.53 202 MET A C 1
ATOM 1682 O O . MET A 1 202 ? -18.556 10.435 35.093 1.00 45.53 202 MET A O 1
ATOM 1686 N N . ALA A 1 203 ? -20.445 10.180 36.311 1.00 53.78 203 ALA A N 1
ATOM 1687 C CA . ALA A 1 203 ? -20.065 8.984 37.036 1.00 53.78 203 ALA A CA 1
ATOM 1688 C C . ALA A 1 203 ? -19.449 7.939 36.081 1.00 53.78 203 ALA A C 1
ATOM 1690 O O . ALA A 1 203 ? -19.976 7.741 34.984 1.00 53.78 203 ALA A O 1
ATOM 1691 N N . PRO A 1 204 ? -18.391 7.208 36.484 1.00 58.12 204 PRO A N 1
ATOM 1692 C CA . PRO A 1 204 ? -17.785 6.140 35.679 1.00 58.12 204 PRO A CA 1
ATOM 1693 C C . PRO A 1 204 ? -18.785 5.097 35.143 1.00 58.12 204 PRO A C 1
ATOM 1695 O O . PRO A 1 204 ? -18.503 4.423 34.154 1.00 58.12 204 PRO A O 1
ATOM 1698 N N . GLN A 1 205 ? -19.955 4.980 35.779 1.00 57.75 205 GLN A N 1
ATOM 1699 C CA . GLN A 1 205 ? -21.084 4.172 35.319 1.00 57.75 205 GLN A CA 1
ATOM 1700 C C . GLN A 1 205 ? -21.748 4.748 34.061 1.00 57.75 205 GLN A C 1
ATOM 1702 O O . GLN A 1 205 ? -21.901 4.010 33.093 1.00 57.75 205 GLN A O 1
ATOM 1707 N N . GLN A 1 206 ? -22.032 6.053 34.014 1.00 60.69 206 GLN A N 1
ATOM 1708 C CA . GLN A 1 206 ? -22.737 6.692 32.896 1.00 60.69 206 GLN A CA 1
ATOM 1709 C C . GLN A 1 206 ? -21.962 6.561 31.580 1.00 60.69 206 GLN A C 1
ATOM 1711 O O . GLN A 1 206 ? -22.523 6.190 30.560 1.00 60.69 206 GLN A O 1
ATOM 1716 N N . TYR A 1 207 ? -20.642 6.765 31.597 1.00 67.88 207 TYR A N 1
ATOM 1717 C CA . TYR A 1 207 ? -19.813 6.590 30.396 1.00 67.88 207 TYR A CA 1
ATOM 1718 C C . TYR A 1 207 ? -19.839 5.149 29.858 1.00 67.88 207 TYR A C 1
ATOM 1720 O O . TYR A 1 207 ? -19.845 4.912 28.645 1.00 67.88 207 TYR A O 1
ATOM 1728 N N . MET A 1 208 ? -19.828 4.167 30.763 1.00 63.34 208 MET A N 1
ATOM 1729 C CA . MET A 1 208 ? -19.930 2.756 30.392 1.00 63.34 208 MET A CA 1
ATOM 1730 C C . MET A 1 208 ? -21.339 2.415 29.895 1.00 63.34 208 MET A C 1
ATOM 1732 O O . MET A 1 208 ? -21.480 1.610 28.976 1.00 63.34 208 MET A O 1
ATOM 1736 N N . GLU A 1 209 ? -22.367 3.047 30.460 1.00 74.44 209 GLU A N 1
ATOM 1737 C CA . GLU A 1 209 ? -23.761 2.929 30.033 1.00 74.44 209 GLU A CA 1
ATOM 1738 C C . GLU A 1 209 ? -23.999 3.556 28.659 1.00 74.44 209 GLU A C 1
ATOM 1740 O O . GLU A 1 209 ? -24.624 2.914 27.824 1.00 74.44 209 GLU A O 1
ATOM 1745 N N . ASP A 1 210 ? -23.420 4.718 28.361 1.00 73.75 210 ASP A N 1
ATOM 1746 C CA . ASP A 1 210 ? -23.533 5.373 27.053 1.00 73.75 210 ASP A CA 1
ATOM 1747 C C . ASP A 1 210 ? -22.860 4.540 25.954 1.00 73.75 210 ASP A C 1
ATOM 1749 O O . ASP A 1 210 ? -23.401 4.363 24.859 1.00 73.75 210 ASP A O 1
ATOM 1753 N N . LYS A 1 211 ? -21.689 3.956 26.247 1.00 75.88 211 LYS A N 1
ATOM 1754 C CA . LYS A 1 211 ? -21.036 3.005 25.334 1.00 75.88 211 LYS A CA 1
ATOM 1755 C C . LYS A 1 211 ? -21.877 1.754 25.116 1.00 75.88 211 LYS A C 1
ATOM 1757 O O . LYS A 1 211 ? -22.000 1.309 23.974 1.00 75.88 211 LYS A O 1
ATOM 1762 N N . ARG A 1 212 ? -22.464 1.212 26.186 1.00 80.12 212 ARG A N 1
ATOM 1763 C CA . ARG A 1 212 ? -23.370 0.061 26.116 1.00 80.12 212 ARG A CA 1
ATOM 1764 C C . ARG A 1 212 ? -24.612 0.395 25.292 1.00 80.12 212 ARG A C 1
ATOM 1766 O O . ARG A 1 212 ? -24.991 -0.393 24.434 1.00 80.12 212 ARG A O 1
ATOM 1773 N N . ALA A 1 213 ? -25.203 1.569 25.489 1.00 82.62 213 ALA A N 1
ATOM 1774 C CA . ALA A 1 213 ? -26.359 2.042 24.737 1.00 82.62 213 ALA A CA 1
ATOM 1775 C C . ALA A 1 213 ? -26.030 2.208 23.245 1.00 82.62 213 ALA A C 1
ATOM 1777 O O . ALA A 1 213 ? -26.798 1.776 22.389 1.00 82.62 213 ALA A O 1
ATOM 1778 N N . ALA A 1 214 ? -24.853 2.748 22.916 1.00 84.38 214 ALA A N 1
ATOM 1779 C CA . ALA A 1 214 ? -24.395 2.870 21.534 1.00 84.38 214 ALA A CA 1
ATOM 1780 C C . ALA A 1 214 ? -24.115 1.510 20.864 1.00 84.38 214 ALA A C 1
ATOM 1782 O O . ALA A 1 214 ? -24.258 1.383 19.646 1.00 84.38 214 ALA A O 1
ATOM 1783 N N . GLU A 1 215 ? -23.690 0.495 21.621 1.00 86.06 215 GLU A N 1
ATOM 1784 C CA . GLU A 1 215 ? -23.564 -0.880 21.123 1.00 86.06 215 GLU A CA 1
ATOM 1785 C C . GLU A 1 215 ? -24.939 -1.534 20.935 1.00 86.06 215 GLU A C 1
ATOM 1787 O O . GLU A 1 215 ? -25.193 -2.104 19.874 1.00 86.06 215 GLU A O 1
ATOM 1792 N N . MET A 1 216 ? -25.857 -1.354 21.889 1.00 85.31 216 MET A N 1
ATOM 1793 C CA . MET A 1 216 ? -27.233 -1.857 21.814 1.00 85.31 216 MET A CA 1
ATOM 1794 C C . MET A 1 216 ? -27.993 -1.276 20.616 1.00 85.31 216 MET A C 1
ATOM 1796 O O . MET A 1 216 ? -28.595 -2.022 19.852 1.00 85.31 216 MET A O 1
ATOM 1800 N N . ALA A 1 217 ? -27.844 0.024 20.346 1.00 89.25 217 ALA A N 1
ATOM 1801 C CA . ALA A 1 217 ? -28.471 0.683 19.200 1.00 89.25 217 ALA A CA 1
ATOM 1802 C C . ALA A 1 217 ? -28.058 0.071 17.844 1.00 89.25 217 ALA A C 1
ATOM 1804 O O . ALA A 1 217 ? -28.827 0.089 16.880 1.00 89.25 217 ALA A O 1
ATOM 1805 N N . LYS A 1 218 ? -26.847 -0.497 17.742 1.00 91.62 218 LYS A N 1
ATOM 1806 C CA . LYS A 1 218 ? -26.403 -1.200 16.526 1.00 91.62 218 LYS A CA 1
ATOM 1807 C C . LYS A 1 218 ? -27.104 -2.550 16.380 1.00 91.62 218 LYS A C 1
ATOM 1809 O O . LYS A 1 218 ? -27.493 -2.898 15.267 1.00 91.62 218 LYS A O 1
ATOM 1814 N N . TRP A 1 219 ? -27.279 -3.283 17.479 1.00 93.44 219 TRP A N 1
ATOM 1815 C CA . TRP A 1 219 ? -28.048 -4.528 17.496 1.00 93.44 219 TRP A CA 1
ATOM 1816 C C . TRP A 1 219 ? -29.535 -4.284 17.209 1.00 93.44 219 TRP A C 1
ATOM 1818 O O . TRP A 1 219 ? -30.118 -4.990 16.387 1.00 93.44 219 TRP A O 1
ATOM 1828 N N . ASP A 1 220 ? -30.115 -3.221 17.768 1.00 90.81 220 ASP A N 1
ATOM 1829 C CA . ASP A 1 220 ? -31.499 -2.820 17.497 1.00 90.81 220 ASP A CA 1
ATOM 1830 C C . ASP A 1 220 ? -31.699 -2.435 16.025 1.00 90.81 220 ASP A C 1
ATOM 1832 O O . ASP A 1 220 ? -32.719 -2.768 15.415 1.00 90.81 220 ASP A O 1
ATOM 1836 N N . SER A 1 221 ? -30.702 -1.787 15.413 1.00 92.12 221 SER A N 1
ATOM 1837 C CA . SER A 1 221 ? -30.701 -1.492 13.978 1.00 92.12 221 SER A CA 1
ATOM 1838 C C . SER A 1 221 ? -30.675 -2.764 13.123 1.00 92.12 221 SER A C 1
ATOM 1840 O O . SER A 1 221 ? -31.410 -2.829 12.137 1.00 92.12 221 SER A O 1
ATOM 1842 N N . LEU A 1 222 ? -29.876 -3.775 13.494 1.00 92.69 222 LEU A N 1
ATOM 1843 C CA . LEU A 1 222 ? -29.860 -5.080 12.819 1.00 92.69 222 LEU A CA 1
ATOM 1844 C C . LEU A 1 222 ? -31.212 -5.790 12.936 1.00 92.69 222 LEU A C 1
ATOM 1846 O O . LEU A 1 222 ? -31.705 -6.316 11.942 1.00 92.69 222 LEU A O 1
ATOM 1850 N N . ARG A 1 223 ? -31.820 -5.779 14.126 1.00 91.19 223 ARG A N 1
ATOM 1851 C CA . ARG A 1 223 ? -33.136 -6.386 14.363 1.00 91.19 223 ARG A CA 1
ATOM 1852 C C . ARG A 1 223 ? -34.238 -5.702 13.558 1.00 91.19 223 ARG A C 1
ATOM 1854 O O . ARG A 1 223 ? -35.080 -6.374 12.975 1.00 91.19 223 ARG A O 1
ATOM 1861 N N . SER A 1 224 ? -34.229 -4.372 13.534 1.00 90.75 224 SER A N 1
ATOM 1862 C CA . SER A 1 224 ? -35.284 -3.585 12.890 1.00 90.75 224 SER A CA 1
ATOM 1863 C C . SER A 1 224 ? -35.192 -3.622 11.366 1.00 90.75 224 SER A C 1
ATOM 1865 O O . SER A 1 224 ? -36.219 -3.644 10.699 1.00 90.75 224 SER A O 1
ATOM 1867 N N . ASN A 1 225 ? -33.970 -3.618 10.819 1.00 90.88 225 ASN A N 1
ATOM 1868 C CA . ASN A 1 225 ? -33.718 -3.507 9.380 1.00 90.88 225 ASN A CA 1
ATOM 1869 C C . ASN A 1 225 ? -32.609 -4.484 8.936 1.00 90.88 225 ASN A C 1
ATOM 1871 O O . ASN A 1 225 ? -31.501 -4.059 8.576 1.00 90.88 225 ASN A O 1
ATOM 1875 N N . PRO A 1 226 ? -32.853 -5.807 8.983 1.00 91.06 226 PRO A N 1
ATOM 1876 C CA . PRO A 1 226 ? -31.825 -6.815 8.720 1.00 91.06 226 PRO A CA 1
ATOM 1877 C C . PRO A 1 226 ? -31.288 -6.773 7.282 1.00 91.06 226 PRO A C 1
ATOM 1879 O O . PRO A 1 226 ? -30.141 -7.132 7.019 1.00 91.06 226 PRO A O 1
ATOM 1882 N N . GLU A 1 227 ? -32.071 -6.279 6.327 1.00 87.88 227 GLU A N 1
ATOM 1883 C CA . GLU A 1 227 ? -31.661 -6.092 4.936 1.00 87.88 227 GLU A CA 1
ATOM 1884 C C . GLU A 1 227 ? -30.570 -5.033 4.739 1.00 87.88 227 GLU A C 1
ATOM 1886 O O . GLU A 1 227 ? -29.867 -5.096 3.726 1.00 87.88 227 GLU A O 1
ATOM 1891 N N . LEU A 1 228 ? -30.363 -4.117 5.691 1.00 91.69 228 LEU A N 1
ATOM 1892 C CA . LEU A 1 228 ? -29.263 -3.142 5.667 1.00 91.69 228 LEU A CA 1
ATOM 1893 C C . LEU A 1 228 ? -27.922 -3.742 6.113 1.00 91.69 228 LEU A C 1
ATOM 1895 O O . LEU A 1 228 ? -26.884 -3.074 6.055 1.00 91.69 228 LEU A O 1
ATOM 1899 N N . TRP A 1 229 ? -27.920 -5.016 6.506 1.00 93.06 229 TRP A N 1
ATOM 1900 C CA . TRP A 1 229 ? -26.753 -5.721 7.013 1.00 93.06 229 TRP A CA 1
ATOM 1901 C C . TRP A 1 229 ? -26.374 -6.905 6.123 1.00 93.06 229 TRP A C 1
ATOM 1903 O O . TRP A 1 229 ? -27.207 -7.614 5.557 1.00 93.06 229 TRP A O 1
ATOM 1913 N N . PHE A 1 230 ? -25.070 -7.103 5.952 1.00 90.69 230 PHE A N 1
ATOM 1914 C CA . PHE A 1 230 ? -24.511 -8.358 5.474 1.00 90.69 230 PHE A CA 1
ATOM 1915 C C . PHE A 1 230 ? -24.410 -9.324 6.650 1.00 90.69 230 PHE A C 1
ATOM 1917 O O . PHE A 1 230 ? -23.689 -9.033 7.606 1.00 90.69 230 PHE A O 1
ATOM 1924 N N . ASP A 1 231 ? -25.094 -10.461 6.545 1.00 92.06 231 ASP A N 1
ATOM 1925 C CA . ASP A 1 231 ? -24.903 -11.610 7.426 1.00 92.06 231 ASP A CA 1
ATOM 1926 C C . ASP A 1 231 ? -23.753 -12.473 6.888 1.00 92.06 231 ASP A C 1
ATOM 1928 O O . ASP A 1 231 ? -23.871 -13.133 5.853 1.00 92.06 231 ASP A O 1
ATOM 1932 N N . ASN A 1 232 ? -22.615 -12.424 7.578 1.00 92.31 232 ASN A N 1
ATOM 1933 C CA . ASN A 1 232 ? -21.402 -13.150 7.213 1.00 92.31 232 ASN A CA 1
ATOM 1934 C C . ASN A 1 232 ? -21.183 -14.392 8.081 1.00 92.31 232 ASN A C 1
ATOM 1936 O O . ASN A 1 232 ? -20.145 -15.044 7.946 1.00 92.31 232 ASN A O 1
ATOM 1940 N N . ARG A 1 233 ? -22.130 -14.755 8.959 1.00 90.56 233 ARG A N 1
ATOM 1941 C CA . ARG A 1 233 ? -21.967 -15.872 9.906 1.00 90.56 233 ARG A CA 1
ATOM 1942 C C . ARG A 1 233 ? -21.624 -17.184 9.198 1.00 90.56 233 ARG A C 1
ATOM 1944 O O . ARG A 1 233 ? -20.810 -17.957 9.692 1.00 90.56 233 ARG A O 1
ATOM 1951 N N . ARG A 1 234 ? -22.195 -17.400 8.007 1.00 84.06 234 ARG A N 1
ATOM 1952 C CA . ARG A 1 234 ? -22.010 -18.611 7.186 1.00 84.06 234 ARG A CA 1
ATOM 1953 C C . ARG A 1 234 ? -20.860 -18.522 6.174 1.00 84.06 234 ARG A C 1
ATOM 1955 O O . ARG A 1 234 ? -20.469 -19.545 5.623 1.00 84.06 234 ARG A O 1
ATOM 1962 N N . SER A 1 235 ? -20.326 -17.328 5.907 1.00 83.62 235 SER A N 1
ATOM 1963 C CA . SER A 1 235 ? -19.283 -17.108 4.888 1.00 83.62 235 SER A CA 1
ATOM 1964 C C . SER A 1 235 ? -17.923 -16.711 5.469 1.00 83.62 235 SER A C 1
ATOM 1966 O O . SER A 1 235 ? -16.921 -16.735 4.749 1.00 83.62 235 SER A O 1
ATOM 1968 N N . LYS A 1 236 ? -17.848 -16.351 6.759 1.00 82.81 236 LYS A N 1
ATOM 1969 C CA . LYS A 1 236 ? -16.592 -15.928 7.384 1.00 82.81 236 LYS A CA 1
ATOM 1970 C C . LYS A 1 236 ? -15.611 -17.100 7.522 1.00 82.81 236 LYS A C 1
ATOM 1972 O O . LYS A 1 236 ? -15.895 -18.109 8.154 1.00 82.81 236 LYS A O 1
ATOM 1977 N N . THR A 1 237 ? -14.414 -16.937 6.961 1.00 77.56 237 THR A N 1
ATOM 1978 C CA . THR A 1 237 ? -13.305 -17.907 7.070 1.00 77.56 237 THR A CA 1
ATOM 1979 C C . THR A 1 237 ? -12.375 -17.622 8.249 1.00 77.56 237 THR A C 1
ATOM 1981 O O . THR A 1 237 ? -11.602 -18.483 8.658 1.00 77.56 237 THR A O 1
ATOM 1984 N N . ASN A 1 238 ? -12.435 -16.408 8.803 1.00 80.69 238 ASN A N 1
ATOM 1985 C CA . ASN A 1 238 ? -11.606 -15.957 9.914 1.00 80.69 238 ASN A CA 1
ATOM 1986 C C . ASN A 1 238 ? -12.492 -15.673 11.140 1.00 80.69 238 ASN A C 1
ATOM 1988 O O . ASN A 1 238 ? -13.392 -14.839 11.030 1.00 80.69 238 ASN A O 1
ATOM 1992 N N . PRO A 1 239 ? -12.220 -16.269 12.317 1.00 80.56 239 PRO A N 1
ATOM 1993 C CA . PRO A 1 239 ? -12.997 -16.017 13.533 1.00 80.56 239 PRO A CA 1
ATOM 1994 C C . PRO A 1 239 ? -12.953 -14.554 14.004 1.00 80.56 239 PRO A C 1
ATOM 1996 O O . PRO A 1 239 ? -13.861 -14.121 14.702 1.00 80.56 239 PRO A O 1
ATOM 1999 N N . LYS A 1 240 ? -11.937 -13.774 13.601 1.00 83.62 240 LYS A N 1
ATOM 2000 C CA . LYS A 1 240 ? -11.835 -12.332 13.897 1.00 83.62 240 LYS A CA 1
ATOM 2001 C C . LYS A 1 240 ? -12.651 -11.448 12.946 1.00 83.62 240 LYS A C 1
ATOM 2003 O O . LYS A 1 240 ? -12.770 -10.247 13.187 1.00 83.62 240 LYS A O 1
ATOM 2008 N N . ALA A 1 241 ? -13.171 -11.998 11.849 1.00 86.69 241 ALA A N 1
ATOM 2009 C CA . ALA A 1 241 ? -14.021 -11.247 10.934 1.00 86.69 241 ALA A CA 1
ATOM 2010 C C . ALA A 1 241 ? -15.402 -10.986 11.569 1.00 86.69 241 ALA A C 1
ATOM 2012 O O . ALA A 1 241 ? -15.872 -11.819 12.346 1.00 86.69 241 ALA A O 1
ATOM 2013 N N . PRO A 1 242 ? -16.043 -9.848 11.252 1.00 91.69 242 PRO A N 1
ATOM 2014 C CA . PRO A 1 242 ? -17.341 -9.501 11.819 1.00 91.69 242 PRO A CA 1
ATOM 2015 C C . PRO A 1 242 ? -18.451 -10.430 11.330 1.00 91.69 242 PRO A C 1
ATOM 2017 O O . PRO A 1 242 ? -18.487 -10.798 10.155 1.00 91.69 242 PRO A O 1
ATOM 2020 N N . ASP A 1 243 ? -19.373 -10.756 12.232 1.00 91.19 243 ASP A N 1
ATOM 2021 C CA . ASP A 1 243 ? -20.560 -11.567 11.953 1.00 91.19 243 ASP A CA 1
ATOM 2022 C C . ASP A 1 243 ? -21.574 -10.789 11.123 1.00 91.19 243 ASP A C 1
ATOM 2024 O O . ASP A 1 243 ? -22.064 -11.294 10.114 1.00 91.19 243 ASP A O 1
ATOM 2028 N N . PHE A 1 244 ? -21.803 -9.526 11.488 1.00 93.38 244 PHE A N 1
ATOM 2029 C CA . PHE A 1 244 ? -22.662 -8.622 10.735 1.00 93.38 244 PHE A CA 1
ATOM 2030 C C . PHE A 1 244 ? -21.908 -7.366 10.345 1.00 93.38 244 PHE A C 1
ATOM 2032 O O . PHE A 1 244 ? -21.118 -6.819 11.118 1.00 93.38 244 PHE A O 1
ATOM 2039 N N . LYS A 1 245 ? -22.160 -6.887 9.129 1.00 93.38 245 LYS A N 1
ATOM 2040 C CA . LYS A 1 245 ? -21.534 -5.669 8.617 1.00 93.38 245 LYS A CA 1
ATOM 2041 C C . LYS A 1 245 ? -22.547 -4.812 7.877 1.00 93.38 245 LYS A C 1
ATOM 2043 O O . LYS A 1 245 ? -23.218 -5.312 6.980 1.00 93.38 245 LYS A O 1
ATOM 2048 N N . ARG A 1 246 ? -22.633 -3.527 8.214 1.00 90.50 246 ARG A N 1
ATOM 2049 C CA . ARG A 1 246 ? -23.572 -2.605 7.559 1.00 90.50 246 ARG A CA 1
ATOM 2050 C C . ARG A 1 246 ? -23.211 -2.426 6.077 1.00 90.50 246 ARG A C 1
ATOM 2052 O O . ARG A 1 246 ? -22.025 -2.367 5.731 1.00 90.50 246 ARG A O 1
ATOM 2059 N N . LYS A 1 247 ? -24.212 -2.420 5.191 1.00 89.62 247 LYS A N 1
ATOM 2060 C CA . LYS A 1 247 ? -24.009 -2.439 3.728 1.00 89.62 247 LYS A CA 1
ATOM 2061 C C . LYS A 1 247 ? -23.542 -1.105 3.149 1.00 89.62 247 LYS A C 1
ATOM 2063 O O . LYS A 1 247 ? -22.752 -1.113 2.206 1.00 89.62 247 LYS A O 1
ATOM 2068 N N . ASP A 1 248 ? -24.032 -0.014 3.721 1.00 84.75 248 ASP A N 1
ATOM 2069 C CA . ASP A 1 248 ? -23.807 1.383 3.344 1.00 84.75 248 ASP A CA 1
ATOM 2070 C C . ASP A 1 248 ? -22.361 1.837 3.614 1.00 84.75 248 ASP A C 1
ATOM 2072 O O . ASP A 1 248 ? -21.562 1.951 2.688 1.00 84.75 248 ASP A O 1
ATOM 2076 N N . ASP A 1 249 ? -21.985 2.000 4.881 1.00 73.19 249 ASP A N 1
ATOM 2077 C CA . ASP A 1 249 ? -20.721 2.620 5.280 1.00 73.19 249 ASP A CA 1
ATOM 2078 C C . ASP A 1 249 ? -19.618 1.583 5.459 1.00 73.19 249 ASP A C 1
ATOM 2080 O O . ASP A 1 249 ? -18.435 1.922 5.528 1.00 73.19 249 ASP A O 1
ATOM 2084 N N . ARG A 1 250 ? -19.991 0.299 5.598 1.00 74.00 250 ARG A N 1
ATOM 2085 C CA . ARG A 1 250 ? -19.078 -0.826 5.871 1.00 74.00 250 ARG A CA 1
ATOM 2086 C C . ARG A 1 250 ? -18.144 -0.592 7.077 1.00 74.00 250 ARG A C 1
ATOM 2088 O O . ARG A 1 250 ? -17.190 -1.352 7.254 1.00 74.00 250 ARG A O 1
ATOM 2095 N N . SER A 1 251 ? -18.409 0.429 7.890 1.00 78.00 251 SER A N 1
ATOM 2096 C CA . SER A 1 251 ? -17.626 0.867 9.048 1.00 78.00 251 SER A CA 1
ATOM 2097 C C . SER A 1 251 ? -18.192 0.303 10.348 1.00 78.00 251 SER A C 1
ATOM 2099 O O . SER A 1 251 ? -17.440 -0.028 11.262 1.00 78.00 251 SER A O 1
ATOM 2101 N N . VAL A 1 252 ? -19.516 0.134 10.406 1.00 88.06 252 VAL A N 1
ATOM 2102 C CA . VAL A 1 252 ? -20.213 -0.490 11.528 1.00 88.06 252 VAL A CA 1
ATOM 2103 C C . VAL A 1 252 ? -20.241 -2.001 11.335 1.00 88.06 252 VAL A C 1
ATOM 2105 O O . VAL A 1 252 ? -20.643 -2.521 10.288 1.00 88.06 252 VAL A O 1
ATOM 2108 N N . ALA A 1 253 ? -19.795 -2.699 12.371 1.00 91.81 253 ALA A N 1
ATOM 2109 C CA . ALA A 1 253 ? -19.672 -4.140 12.407 1.00 91.81 253 ALA A CA 1
ATOM 2110 C C . ALA A 1 253 ? -20.066 -4.669 13.789 1.00 91.81 253 ALA A C 1
ATOM 2112 O O . ALA A 1 253 ? -19.875 -3.983 14.796 1.00 91.81 253 ALA A O 1
ATOM 2113 N N . LEU A 1 254 ? -20.611 -5.881 13.809 1.00 91.44 254 LEU A N 1
ATOM 2114 C CA . LEU A 1 254 ? -21.020 -6.594 15.014 1.00 91.44 254 LEU A CA 1
ATOM 2115 C C . LEU A 1 254 ? -20.361 -7.971 15.036 1.00 91.44 254 LEU A C 1
ATOM 2117 O O . LEU A 1 254 ? -20.200 -8.615 13.995 1.00 91.44 254 LEU A O 1
ATOM 2121 N N . TRP A 1 255 ? -19.997 -8.411 16.236 1.00 93.00 255 TRP A N 1
ATOM 2122 C CA . TRP A 1 255 ? -19.407 -9.718 16.495 1.00 93.00 255 TRP A CA 1
ATOM 2123 C C . TRP A 1 255 ? -20.251 -10.441 17.535 1.00 93.00 255 TRP A C 1
ATOM 2125 O O . TRP A 1 255 ? -20.519 -9.893 18.602 1.00 93.00 255 TRP A O 1
ATOM 2135 N N . LEU A 1 256 ? -20.591 -11.696 17.259 1.00 88.62 256 LEU A N 1
ATOM 2136 C CA . LEU A 1 256 ? -21.233 -12.583 18.230 1.00 88.62 256 LEU A CA 1
ATOM 2137 C C . LEU A 1 256 ? -20.289 -12.968 19.375 1.00 88.62 256 LEU A C 1
ATOM 2139 O O . LEU A 1 256 ? -20.732 -13.438 20.410 1.00 88.62 256 LEU A O 1
ATOM 2143 N N . SER A 1 257 ? -18.983 -12.738 19.219 1.00 82.25 257 SER A N 1
ATOM 2144 C CA . SER A 1 257 ? -18.008 -12.863 20.304 1.00 82.25 257 SER A CA 1
ATOM 2145 C C . SER A 1 257 ? -17.926 -11.621 21.202 1.00 82.25 257 SER A C 1
ATOM 2147 O O . SER A 1 257 ? -17.016 -11.550 22.028 1.00 82.25 257 SER A O 1
ATOM 2149 N N . SER A 1 258 ? -18.779 -10.605 21.006 1.00 80.19 258 SER A N 1
ATOM 2150 C CA . SER A 1 258 ? -18.833 -9.468 21.931 1.00 80.19 258 SER A CA 1
ATOM 2151 C C . SER A 1 258 ? -19.290 -9.950 23.309 1.00 80.19 258 SER A C 1
ATOM 2153 O O . SER A 1 258 ? -20.146 -10.823 23.421 1.00 80.19 258 SER A O 1
ATOM 2155 N N . TYR A 1 259 ? -18.727 -9.369 24.367 1.00 68.69 259 TYR A N 1
ATOM 2156 C CA . TYR A 1 259 ? -19.105 -9.687 25.747 1.00 68.69 259 TYR A CA 1
ATOM 2157 C C . TYR A 1 259 ? -20.528 -9.224 26.099 1.00 68.69 259 TYR A C 1
ATOM 2159 O O . TYR A 1 259 ? -21.054 -9.626 27.132 1.00 68.69 259 TYR A O 1
ATOM 2167 N N . GLN A 1 260 ? -21.132 -8.351 25.286 1.00 76.56 260 GLN A N 1
ATOM 2168 C CA . GLN A 1 260 ? -22.402 -7.684 25.580 1.00 76.56 260 GLN A CA 1
ATOM 2169 C C . GLN A 1 260 ? -23.401 -7.923 24.447 1.00 76.56 260 GLN A C 1
ATOM 2171 O O . GLN A 1 260 ? -23.674 -7.041 23.633 1.00 76.56 260 GLN A O 1
ATOM 2176 N N . LEU A 1 261 ? -23.925 -9.146 24.384 1.00 86.75 261 LEU A N 1
ATOM 2177 C CA . LEU A 1 261 ? -24.993 -9.499 23.454 1.00 86.75 261 LEU A CA 1
ATOM 2178 C C . LEU A 1 261 ? -26.363 -9.109 24.038 1.00 86.75 261 LEU A C 1
ATOM 2180 O O . LEU A 1 261 ? -26.564 -9.267 25.244 1.00 86.75 261 LEU A O 1
ATOM 2184 N N . PRO A 1 262 ? -27.306 -8.619 23.215 1.00 88.62 262 PRO A N 1
ATOM 2185 C CA . PRO A 1 262 ? -28.686 -8.419 23.647 1.00 88.62 262 PRO A CA 1
ATOM 2186 C C . PRO A 1 262 ? -29.326 -9.737 24.093 1.00 88.62 262 PRO A C 1
ATOM 2188 O O . PRO A 1 262 ? -29.056 -10.782 23.507 1.00 88.62 262 PRO A O 1
ATOM 2191 N N . GLU A 1 263 ? -30.240 -9.689 25.062 1.00 88.25 263 GLU A N 1
ATOM 2192 C CA . GLU A 1 263 ? -30.946 -10.889 25.549 1.00 88.25 263 GLU A CA 1
ATOM 2193 C C . GLU A 1 263 ? -31.738 -11.602 24.440 1.00 88.25 263 GLU A C 1
ATOM 2195 O O . GLU A 1 263 ? -31.843 -12.823 24.434 1.00 88.25 263 GLU A O 1
ATOM 2200 N N . TYR A 1 264 ? -32.239 -10.850 23.455 1.00 89.56 264 TYR A N 1
ATOM 2201 C CA . TYR A 1 264 ? -33.003 -11.377 22.320 1.00 89.56 264 TYR A CA 1
ATOM 2202 C C . TYR A 1 264 ? -32.131 -11.967 21.197 1.00 89.56 264 TYR A C 1
ATOM 2204 O O . TYR A 1 264 ? -32.655 -12.290 20.128 1.00 89.56 264 TYR A O 1
ATOM 2212 N N . ILE A 1 265 ? -30.804 -12.046 21.369 1.00 92.00 265 ILE A N 1
ATOM 2213 C CA . ILE A 1 265 ? -29.895 -12.396 20.272 1.00 92.00 265 ILE A CA 1
ATOM 2214 C C . ILE A 1 265 ? -30.221 -13.765 19.670 1.00 92.00 265 ILE A C 1
ATOM 2216 O O . ILE A 1 265 ? -30.284 -13.876 18.451 1.00 92.00 265 ILE A O 1
ATOM 2220 N N . ASP A 1 266 ? -30.510 -14.775 20.487 1.00 89.19 266 ASP A N 1
ATOM 2221 C CA . ASP A 1 266 ? -30.767 -16.133 20.003 1.00 89.19 266 ASP A CA 1
ATOM 2222 C C . ASP A 1 266 ? -32.047 -16.209 19.155 1.00 89.19 266 ASP A C 1
ATOM 2224 O O . ASP A 1 266 ? -32.058 -16.840 18.096 1.00 89.19 266 ASP A O 1
ATOM 2228 N N . GLU A 1 267 ? -33.101 -15.494 19.561 1.00 91.69 267 GLU A N 1
ATOM 2229 C CA . GLU A 1 267 ? -34.343 -15.370 18.789 1.00 91.69 267 GLU A CA 1
ATOM 2230 C C . GLU A 1 267 ? -34.106 -14.649 17.457 1.00 91.69 267 GLU A C 1
ATOM 2232 O O . GLU A 1 267 ? -34.583 -15.093 16.411 1.00 91.69 267 GLU A O 1
ATOM 2237 N N . LEU A 1 268 ? -33.323 -13.564 17.476 1.00 92.44 268 LEU A N 1
ATOM 2238 C CA . LEU A 1 268 ? -32.957 -12.825 16.268 1.00 92.44 268 LEU A CA 1
ATOM 2239 C C . LEU A 1 268 ? -32.162 -13.707 15.297 1.00 92.44 268 LEU A C 1
ATOM 2241 O O . LEU A 1 268 ? -32.428 -13.694 14.097 1.00 92.44 268 LEU A O 1
ATOM 2245 N N . LEU A 1 269 ? -31.195 -14.485 15.789 1.00 92.88 269 LEU A N 1
ATOM 2246 C CA . LEU A 1 269 ? -30.417 -15.390 14.943 1.00 92.88 269 LEU A CA 1
ATOM 2247 C C . LEU A 1 269 ? -31.311 -16.456 14.304 1.00 92.88 269 LEU A C 1
ATOM 2249 O O . LEU A 1 269 ? -31.199 -16.678 13.097 1.00 92.88 269 LEU A O 1
ATOM 2253 N N . ALA A 1 270 ? -32.233 -17.043 15.073 1.00 91.12 270 ALA A N 1
ATOM 2254 C CA . ALA A 1 270 ? -33.202 -18.008 14.562 1.00 91.12 270 ALA A CA 1
ATOM 2255 C C . ALA A 1 270 ? -34.118 -17.398 13.486 1.00 91.12 270 ALA A C 1
ATOM 2257 O O . ALA A 1 270 ? -34.343 -18.018 12.445 1.00 91.12 270 ALA A O 1
ATOM 2258 N N . GLU A 1 271 ? -34.599 -16.167 13.686 1.00 92.38 271 GLU A N 1
ATOM 2259 C CA . GLU A 1 271 ? -35.410 -15.456 12.691 1.00 92.38 271 GLU A CA 1
ATOM 2260 C C . GLU A 1 271 ? -34.623 -15.203 11.394 1.00 92.38 271 GLU A C 1
ATOM 2262 O O . GLU A 1 271 ? -35.127 -15.439 10.291 1.00 92.38 271 GLU A O 1
ATOM 2267 N N . LEU A 1 272 ? -33.373 -14.747 11.509 1.00 92.06 272 LEU A N 1
ATOM 2268 C CA . LEU A 1 272 ? -32.504 -14.499 10.357 1.00 92.06 272 LEU A CA 1
ATOM 2269 C C . LEU A 1 272 ? -32.198 -15.785 9.582 1.00 92.06 272 LEU A C 1
ATOM 2271 O O . LEU A 1 272 ? -32.211 -15.773 8.349 1.00 92.06 272 LEU A O 1
ATOM 2275 N N . ASP A 1 273 ? -31.960 -16.891 10.287 1.00 91.19 273 ASP A N 1
ATOM 2276 C CA . ASP A 1 273 ? -31.729 -18.198 9.674 1.00 91.19 273 ASP A CA 1
ATOM 2277 C C . ASP A 1 273 ? -32.990 -18.723 8.964 1.00 91.19 273 ASP A C 1
ATOM 2279 O O . ASP A 1 273 ? -32.906 -19.128 7.803 1.00 91.19 273 ASP A O 1
ATOM 2283 N N . ALA A 1 274 ? -34.175 -18.595 9.571 1.00 90.06 274 ALA A N 1
ATOM 2284 C CA . ALA A 1 274 ? -35.440 -18.966 8.933 1.00 90.06 274 ALA A CA 1
ATOM 2285 C C . ALA A 1 274 ? -35.727 -18.133 7.667 1.00 90.06 274 ALA A C 1
ATOM 2287 O O . ALA A 1 274 ? -36.119 -18.673 6.629 1.00 90.06 274 ALA A O 1
ATOM 2288 N N . ARG A 1 275 ? -35.482 -16.815 7.706 1.00 87.69 275 ARG A N 1
ATOM 2289 C CA . ARG A 1 275 ? -35.603 -15.932 6.528 1.00 87.69 275 ARG A CA 1
ATOM 2290 C C . ARG A 1 275 ? -34.637 -16.333 5.413 1.00 87.69 275 ARG A C 1
ATOM 2292 O O . ARG A 1 275 ? -34.991 -16.279 4.231 1.00 87.69 275 ARG A O 1
ATOM 2299 N N . PHE A 1 276 ? -33.413 -16.721 5.771 1.00 87.94 276 PHE A N 1
ATOM 2300 C CA . PHE A 1 276 ? -32.430 -17.216 4.813 1.00 87.94 276 PHE A CA 1
ATOM 2301 C C . PHE A 1 276 ? -32.909 -18.516 4.154 1.00 87.94 276 PHE A C 1
ATOM 2303 O O . PHE A 1 276 ? -32.883 -18.624 2.927 1.00 87.94 276 PHE A O 1
ATOM 2310 N N . GLU A 1 277 ? -33.409 -19.467 4.941 1.00 87.00 277 GLU A N 1
ATOM 2311 C CA . GLU A 1 277 ? -33.935 -20.741 4.443 1.00 87.00 277 GLU A CA 1
ATOM 2312 C C . GLU A 1 277 ? -35.143 -20.553 3.522 1.00 87.00 277 GLU A C 1
ATOM 2314 O O . GLU A 1 277 ? -35.165 -21.131 2.437 1.00 87.00 277 GLU A O 1
ATOM 2319 N N . GLN A 1 278 ? -36.089 -19.678 3.876 1.00 84.31 278 GLN A N 1
ATOM 2320 C CA . GLN A 1 278 ? -37.225 -19.328 3.012 1.00 84.31 278 GLN A CA 1
ATOM 2321 C C . GLN A 1 278 ? -36.780 -18.733 1.669 1.00 84.31 278 GLN A C 1
ATOM 2323 O O . GLN A 1 278 ? -37.332 -19.052 0.614 1.00 84.31 278 GLN A O 1
ATOM 2328 N N . ARG A 1 279 ? -35.751 -17.875 1.676 1.00 83.62 279 ARG A N 1
ATOM 2329 C CA . ARG A 1 279 ? -35.190 -17.322 0.436 1.00 83.62 279 ARG A CA 1
ATOM 2330 C C . ARG A 1 279 ? -34.555 -18.414 -0.428 1.00 83.62 279 ARG A C 1
ATOM 2332 O O . ARG A 1 279 ? -34.693 -18.369 -1.650 1.00 83.62 279 ARG A O 1
ATOM 2339 N N . MET A 1 280 ? -33.856 -19.367 0.186 1.00 77.00 280 MET A N 1
ATOM 2340 C CA . MET A 1 280 ? -33.200 -20.466 -0.525 1.00 77.00 280 MET A CA 1
ATOM 2341 C C . MET A 1 280 ? -34.210 -21.487 -1.065 1.00 77.00 280 MET A C 1
ATOM 2343 O O . MET A 1 280 ? -34.082 -21.907 -2.216 1.00 77.00 280 MET A O 1
ATOM 2347 N N . SER A 1 281 ? -35.249 -21.831 -0.300 1.00 76.00 281 SER A N 1
ATOM 2348 C CA . SER A 1 281 ? -36.295 -22.764 -0.736 1.00 76.00 281 SER A CA 1
ATOM 2349 C C . SER A 1 281 ? -37.117 -22.202 -1.898 1.00 76.00 281 SER A C 1
ATOM 2351 O O . SER A 1 281 ? -37.335 -22.906 -2.882 1.00 76.00 281 SER A O 1
ATOM 2353 N N . GLY A 1 282 ? -37.463 -20.909 -1.876 1.00 70.56 282 GLY A N 1
ATOM 2354 C CA . GLY A 1 282 ? -38.144 -20.249 -2.996 1.00 70.56 282 GLY A CA 1
ATOM 2355 C C . GLY A 1 282 ? -37.316 -20.212 -4.291 1.00 70.56 282 GLY A C 1
ATOM 2356 O O . GLY A 1 282 ? -37.872 -20.249 -5.389 1.00 70.56 282 GLY A O 1
ATOM 2357 N N . GLN A 1 283 ? -35.981 -20.181 -4.202 1.00 61.28 283 GLN A N 1
ATOM 2358 C CA . GLN A 1 283 ? -35.114 -20.333 -5.378 1.00 61.28 283 GLN A CA 1
ATOM 2359 C C . GLN A 1 283 ? -35.085 -21.776 -5.895 1.00 61.28 283 GLN A C 1
ATOM 2361 O O . GLN A 1 283 ? -35.057 -21.980 -7.107 1.00 61.28 283 GLN A O 1
ATOM 2366 N N . GLN A 1 284 ? -35.115 -22.760 -4.996 1.00 60.75 284 GLN A N 1
ATOM 2367 C CA . GLN A 1 284 ? -35.102 -24.179 -5.346 1.00 60.75 284 GLN A CA 1
ATOM 2368 C C . GLN A 1 284 ? -36.425 -24.625 -5.982 1.00 60.75 284 GLN A C 1
ATOM 2370 O O . GLN A 1 284 ? -36.410 -25.351 -6.972 1.00 60.75 284 GLN A O 1
ATOM 2375 N N . GLN A 1 285 ? -37.558 -24.120 -5.489 1.00 59.53 285 GLN A N 1
ATOM 2376 C CA . GLN A 1 285 ? -38.880 -24.419 -6.040 1.00 59.53 285 GLN A CA 1
ATOM 2377 C C . GLN A 1 285 ? -39.044 -23.860 -7.463 1.00 59.53 285 GLN A C 1
ATOM 2379 O O . GLN A 1 285 ? -39.480 -24.583 -8.351 1.00 59.53 285 GLN A O 1
ATOM 2384 N N . ARG A 1 286 ? -38.548 -22.642 -7.741 1.00 57.09 286 ARG A N 1
ATOM 2385 C CA . ARG A 1 286 ? -38.499 -22.107 -9.119 1.00 57.09 286 ARG A CA 1
ATOM 2386 C C . ARG A 1 286 ? -37.628 -22.930 -10.068 1.00 57.09 286 ARG A C 1
ATOM 2388 O O . ARG A 1 286 ? -37.914 -22.978 -11.258 1.00 57.09 286 ARG A O 1
ATOM 2395 N N . GLN A 1 287 ? -36.556 -23.550 -9.573 1.00 57.00 287 GLN A N 1
ATOM 2396 C CA . GLN A 1 287 ? -35.736 -24.449 -10.392 1.00 57.00 28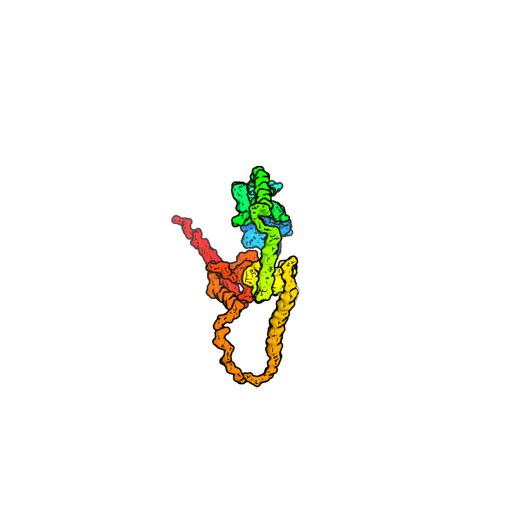7 GLN A CA 1
ATOM 2397 C C . GLN A 1 287 ? -36.452 -25.778 -10.666 1.00 57.00 287 GLN A C 1
ATOM 2399 O O . GLN A 1 287 ? -36.303 -26.321 -11.756 1.00 57.00 287 GLN A O 1
ATOM 2404 N N . GLN A 1 288 ? -37.251 -26.278 -9.718 1.00 55.69 288 GLN A N 1
ATOM 2405 C CA . GLN A 1 288 ? -38.056 -27.491 -9.899 1.00 55.69 288 GLN A CA 1
ATOM 2406 C C . GLN A 1 288 ? -39.245 -27.266 -10.845 1.00 55.69 288 GLN A C 1
ATOM 2408 O O . GLN A 1 288 ? -39.461 -28.092 -11.727 1.00 55.69 288 GLN A O 1
ATOM 2413 N N . ASP A 1 289 ? -39.940 -26.127 -10.754 1.00 50.78 289 ASP A N 1
ATOM 2414 C CA . ASP A 1 289 ? -41.009 -25.760 -11.700 1.00 50.78 289 ASP A CA 1
ATOM 2415 C C . ASP A 1 289 ? -40.483 -25.631 -13.140 1.00 50.78 289 ASP A C 1
ATOM 2417 O O . ASP A 1 289 ? -41.164 -26.001 -14.094 1.00 50.78 289 ASP A O 1
ATOM 2421 N N . TYR A 1 290 ? -39.233 -25.185 -13.314 1.00 50.34 290 TYR A N 1
ATOM 2422 C CA . TYR A 1 290 ? -38.562 -25.170 -14.619 1.00 50.34 290 TYR A CA 1
ATOM 2423 C C . TYR A 1 290 ? -38.268 -26.571 -15.178 1.00 50.34 290 TYR A C 1
ATOM 2425 O O . TYR A 1 290 ? -38.114 -26.714 -16.389 1.00 50.34 290 TYR A O 1
ATOM 2433 N N . GLN A 1 291 ? -38.184 -27.602 -14.332 1.00 51.88 291 GLN A N 1
ATOM 2434 C CA . GLN A 1 291 ? -37.947 -28.986 -14.763 1.00 51.88 291 GLN A CA 1
ATOM 2435 C C . GLN A 1 291 ? -39.231 -29.811 -14.929 1.00 51.88 291 GLN A C 1
ATOM 2437 O O . GLN A 1 291 ? -39.174 -30.899 -15.496 1.00 51.88 291 GLN A O 1
ATOM 2442 N N . ALA A 1 292 ? -40.384 -29.311 -14.475 1.00 44.75 292 ALA A N 1
ATOM 2443 C CA . ALA A 1 292 ? -41.646 -30.052 -14.469 1.00 44.75 292 ALA A CA 1
ATOM 2444 C C . ALA A 1 292 ? -42.544 -29.823 -15.703 1.00 44.75 292 ALA A C 1
ATOM 2446 O O . ALA A 1 292 ? -43.679 -30.295 -15.707 1.00 44.75 292 ALA A O 1
ATOM 2447 N N . TYR A 1 293 ? -42.078 -29.138 -16.754 1.00 38.81 293 TYR A N 1
ATOM 2448 C CA . TYR A 1 293 ? -42.850 -28.995 -17.995 1.00 38.81 293 TYR A CA 1
ATOM 2449 C C . TYR A 1 293 ? -42.808 -30.290 -18.823 1.00 38.81 293 TYR A C 1
ATOM 2451 O O . TYR A 1 293 ? -41.737 -30.654 -19.314 1.00 38.81 293 TYR A O 1
ATOM 2459 N N . PRO A 1 294 ? -43.944 -30.981 -19.051 1.00 49.44 294 PRO A N 1
ATOM 2460 C CA . PRO A 1 294 ? -44.010 -32.017 -20.065 1.00 49.44 294 PRO A CA 1
ATOM 2461 C C . PRO A 1 294 ? -43.984 -31.322 -21.425 1.00 49.44 294 PRO A C 1
ATOM 2463 O O . PRO A 1 294 ? -44.859 -30.523 -21.758 1.00 49.44 294 PRO A O 1
ATOM 2466 N N . GLU A 1 295 ? -42.954 -31.616 -22.204 1.00 52.41 295 GLU A N 1
ATOM 2467 C CA . GLU A 1 295 ? -42.807 -31.173 -23.581 1.00 52.41 295 GLU A CA 1
ATOM 2468 C C . GLU A 1 295 ? -43.937 -31.776 -24.428 1.00 52.41 295 GLU A C 1
ATOM 2470 O O . GLU A 1 295 ? -43.852 -32.917 -24.877 1.00 52.41 295 GLU A O 1
ATOM 2475 N N . GLN A 1 296 ? -45.038 -31.041 -24.604 1.00 45.41 296 GLN A N 1
ATOM 2476 C CA . GLN A 1 296 ? -46.059 -31.349 -25.603 1.00 45.41 296 GLN A CA 1
ATOM 2477 C C . GLN A 1 296 ? -46.866 -30.097 -25.979 1.00 45.41 296 GLN A C 1
ATOM 2479 O O . GLN A 1 296 ? -47.748 -29.644 -25.261 1.00 45.41 296 GLN A O 1
ATOM 2484 N N . GLN A 1 297 ? -46.506 -29.562 -27.150 1.00 49.25 297 GLN A N 1
ATOM 2485 C CA . GLN A 1 297 ? -47.372 -28.921 -28.146 1.00 49.25 297 GLN A CA 1
ATOM 2486 C C . GLN A 1 297 ? -48.514 -28.027 -27.631 1.00 49.25 297 GLN A C 1
ATOM 2488 O O . GLN A 1 297 ? -49.660 -28.457 -27.578 1.00 49.25 297 GLN A O 1
ATOM 2493 N N . ALA A 1 298 ? -48.231 -26.741 -27.407 1.00 33.81 298 ALA A N 1
ATOM 2494 C CA . ALA A 1 298 ? -49.232 -25.677 -27.548 1.00 33.81 298 ALA A CA 1
ATOM 2495 C C . ALA A 1 298 ? -48.556 -24.296 -27.618 1.00 33.81 298 ALA A C 1
ATOM 2497 O O . ALA A 1 298 ? -48.493 -23.560 -26.639 1.00 33.81 298 ALA A O 1
ATOM 2498 N N . TYR A 1 299 ? -48.055 -23.924 -28.798 1.00 43.47 299 TYR A N 1
ATOM 2499 C CA . TYR A 1 299 ? -47.912 -22.510 -29.146 1.00 43.47 299 TYR A CA 1
ATOM 2500 C C . TYR A 1 299 ? -49.263 -22.037 -29.674 1.00 43.47 299 TYR A C 1
ATOM 2502 O O . TYR A 1 299 ? -49.544 -22.191 -30.858 1.00 43.47 299 TYR A O 1
ATOM 2510 N N . ALA A 1 300 ? -50.099 -21.494 -28.799 1.00 45.19 300 ALA A N 1
ATOM 2511 C CA . ALA A 1 300 ? -51.087 -20.492 -29.169 1.00 45.19 300 ALA A CA 1
ATOM 2512 C C . ALA A 1 300 ? -51.721 -19.924 -27.902 1.00 45.19 300 ALA A C 1
ATOM 2514 O O . ALA A 1 300 ? -52.328 -20.649 -27.123 1.00 45.19 300 ALA A O 1
ATOM 2515 N N . ASP A 1 301 ? -51.621 -18.605 -27.795 1.00 46.28 301 ASP A N 1
ATOM 2516 C CA . ASP A 1 301 ? -52.536 -17.751 -27.047 1.00 46.28 301 ASP A CA 1
ATOM 2517 C C . ASP A 1 301 ? -52.301 -17.620 -25.532 1.00 46.28 301 ASP A C 1
ATOM 2519 O O . ASP A 1 301 ? -52.938 -18.254 -24.697 1.00 46.28 301 ASP A O 1
ATOM 2523 N N . TYR A 1 302 ? -51.413 -16.684 -25.180 1.00 35.44 302 TYR A N 1
ATOM 2524 C CA . TYR A 1 302 ? -51.556 -15.910 -23.948 1.00 35.44 302 TYR A CA 1
ATOM 2525 C C . TYR A 1 302 ? -51.421 -14.411 -24.264 1.00 35.44 302 TYR A C 1
ATOM 2527 O O . TYR A 1 302 ? -50.460 -14.009 -24.930 1.00 35.44 302 TYR A O 1
ATOM 2535 N N . PRO A 1 303 ? -52.350 -13.560 -23.788 1.00 44.66 303 PRO A N 1
ATOM 2536 C CA . PRO A 1 303 ? -52.327 -12.132 -24.063 1.00 44.66 303 PRO A CA 1
ATOM 2537 C C . PRO A 1 303 ? -51.239 -11.428 -23.241 1.00 44.66 303 PRO A C 1
ATOM 2539 O O . PRO A 1 303 ? -51.236 -11.450 -22.009 1.00 44.66 303 PRO A O 1
ATOM 2542 N N . GLN A 1 304 ? -50.326 -10.747 -23.938 1.00 40.25 304 GLN A N 1
ATOM 2543 C CA . GLN A 1 304 ? -49.375 -9.807 -23.347 1.00 40.25 304 GLN A CA 1
ATOM 2544 C C . GLN A 1 304 ? -50.093 -8.554 -22.828 1.00 40.25 304 GLN A C 1
ATOM 2546 O O . GLN A 1 304 ? -50.135 -7.536 -23.512 1.00 40.25 304 GLN A O 1
ATOM 2551 N N . GLN A 1 305 ? -50.627 -8.580 -21.610 1.00 49.25 305 GLN A N 1
ATOM 2552 C CA . GLN A 1 305 ? -51.014 -7.349 -20.913 1.00 49.25 305 GLN A CA 1
ATOM 2553 C C . GLN A 1 305 ? -50.739 -7.473 -19.415 1.00 49.25 305 GLN A C 1
ATOM 2555 O O . GLN A 1 305 ? -51.653 -7.752 -18.650 1.00 49.25 305 GLN A O 1
ATOM 2560 N N . GLN A 1 306 ? -49.467 -7.290 -19.021 1.00 44.06 306 GLN A N 1
ATOM 2561 C CA . GLN A 1 306 ? -49.029 -6.620 -17.771 1.00 44.06 306 GLN A CA 1
ATOM 2562 C C . GLN A 1 306 ? -47.498 -6.676 -17.537 1.00 44.06 306 GLN A C 1
ATOM 2564 O O . GLN A 1 306 ? -47.035 -6.940 -16.434 1.00 44.06 306 GLN A O 1
ATOM 2569 N N . GLN A 1 307 ? -46.671 -6.394 -18.554 1.00 40.78 307 GLN A 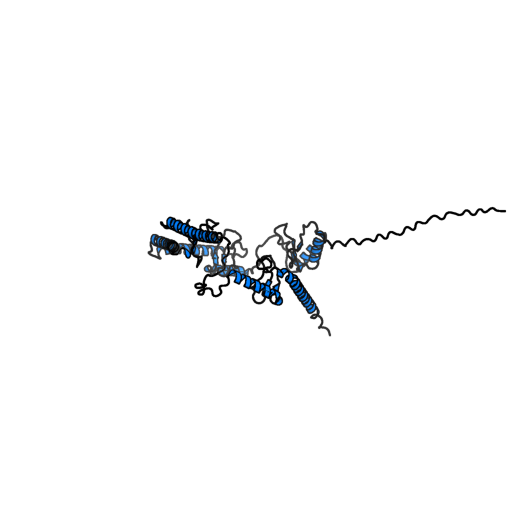N 1
ATOM 2570 C CA . GLN A 1 307 ? -45.222 -6.164 -18.342 1.00 40.78 307 GLN A CA 1
ATOM 2571 C C . GLN A 1 307 ? -44.644 -4.978 -19.133 1.00 40.78 307 GLN A C 1
ATOM 2573 O O . GLN A 1 307 ? -43.438 -4.896 -19.343 1.00 40.78 307 GLN A O 1
ATOM 2578 N N . GLN A 1 308 ? -45.471 -4.013 -19.548 1.00 39.03 308 GLN A N 1
ATOM 2579 C CA . GLN A 1 308 ? -44.989 -2.834 -20.287 1.00 39.03 308 GLN A CA 1
ATOM 2580 C C . GLN A 1 308 ? -44.719 -1.593 -19.422 1.00 39.03 308 GLN A C 1
ATOM 2582 O O . GLN A 1 308 ? -44.621 -0.501 -19.971 1.00 39.03 308 GLN A O 1
ATOM 2587 N N . GLN A 1 309 ? -44.564 -1.714 -18.096 1.00 41.16 309 GLN A N 1
ATOM 2588 C CA . GLN A 1 309 ? -44.324 -0.522 -17.267 1.00 41.16 309 GLN A CA 1
ATOM 2589 C C . GLN A 1 309 ? -42.938 -0.337 -16.645 1.00 41.16 309 GLN A C 1
ATOM 2591 O O . GLN A 1 309 ? -42.658 0.795 -16.281 1.00 41.16 309 GLN A O 1
ATOM 2596 N N . TYR A 1 310 ? -42.022 -1.314 -16.624 1.00 37.09 310 TYR A N 1
ATOM 2597 C CA . TYR A 1 310 ? -40.657 -1.059 -16.119 1.00 37.09 310 TYR A CA 1
ATOM 2598 C C . TYR A 1 310 ? -39.584 -1.980 -16.715 1.00 37.09 310 TYR A C 1
ATOM 2600 O O . TYR A 1 310 ? -39.040 -2.809 -16.006 1.00 37.09 310 TYR A O 1
ATOM 2608 N N . HIS A 1 311 ? -39.237 -1.819 -17.995 1.00 39.41 311 HIS A N 1
ATOM 2609 C CA . HIS A 1 311 ? -37.947 -2.302 -18.518 1.00 39.41 311 HIS A CA 1
ATOM 2610 C C . HIS A 1 311 ? -37.437 -1.343 -19.602 1.00 39.41 311 HIS A C 1
ATOM 2612 O O . HIS A 1 311 ? -37.319 -1.698 -20.772 1.00 39.41 311 HIS A O 1
ATOM 2618 N N . GLN A 1 312 ? -37.165 -0.088 -19.233 1.00 37.84 312 GLN A N 1
ATOM 2619 C CA . GLN A 1 312 ? -36.273 0.732 -20.050 1.00 37.84 312 GLN A CA 1
ATOM 2620 C C . GLN A 1 312 ? -34.835 0.303 -19.744 1.00 37.84 312 GLN A C 1
ATOM 2622 O O . GLN A 1 312 ? -34.249 0.747 -18.767 1.00 37.84 312 GLN A O 1
ATOM 2627 N N . GLY A 1 313 ? -34.308 -0.599 -20.574 1.00 54.34 313 GLY A N 1
ATOM 2628 C CA . GLY A 1 313 ? -32.893 -0.639 -20.954 1.00 54.34 313 GLY A CA 1
ATOM 2629 C C . GLY A 1 313 ? -31.830 -0.676 -19.853 1.00 54.34 313 GLY A C 1
ATOM 2630 O O . GLY A 1 313 ? -30.779 -0.069 -20.044 1.00 54.34 313 GLY A O 1
ATOM 2631 N N . GLU A 1 314 ? -32.034 -1.381 -18.740 1.00 52.41 314 GLU A N 1
ATOM 2632 C CA . GLU A 1 314 ? -30.907 -1.715 -17.861 1.00 52.41 314 GLU A CA 1
ATOM 2633 C C . GLU A 1 314 ? -30.105 -2.857 -18.497 1.00 52.41 314 GLU A C 1
ATOM 2635 O O . GLU A 1 314 ? -30.432 -4.033 -18.354 1.00 52.41 314 GLU A O 1
ATOM 2640 N N . VAL A 1 315 ? -29.065 -2.493 -19.253 1.00 61.06 315 VAL A N 1
ATOM 2641 C CA . VAL A 1 315 ? -28.003 -3.418 -19.674 1.00 61.06 315 VAL A CA 1
ATOM 2642 C C . VAL A 1 315 ? -27.438 -4.069 -18.409 1.00 61.06 315 VAL A C 1
ATOM 2644 O O . VAL A 1 315 ? -27.136 -3.343 -17.456 1.00 61.06 315 VAL A O 1
ATOM 2647 N N . ASP A 1 316 ? -27.287 -5.400 -18.371 1.00 75.69 316 ASP A N 1
ATOM 2648 C CA . ASP A 1 316 ? -26.680 -6.075 -17.216 1.00 75.69 316 ASP A CA 1
ATOM 2649 C C . ASP A 1 316 ? -25.345 -5.367 -16.897 1.00 75.69 316 ASP A C 1
ATOM 2651 O O . ASP A 1 316 ? -24.487 -5.250 -17.781 1.00 75.69 316 ASP A O 1
ATOM 2655 N N . PRO A 1 317 ? -25.123 -4.876 -15.661 1.00 73.81 317 PRO A N 1
ATOM 2656 C CA . PRO A 1 317 ? -23.887 -4.191 -15.290 1.00 73.81 317 PRO A CA 1
ATOM 2657 C C . PRO A 1 317 ? -22.607 -4.986 -15.591 1.00 73.81 317 PRO A C 1
ATOM 2659 O O . PRO A 1 317 ? -21.518 -4.410 -15.617 1.00 73.81 317 PRO A O 1
ATOM 2662 N N . ARG A 1 318 ? -22.702 -6.309 -15.770 1.00 73.56 318 ARG A N 1
ATOM 2663 C CA . ARG A 1 318 ? -21.604 -7.174 -16.219 1.00 73.56 318 ARG A CA 1
ATOM 2664 C C . ARG A 1 318 ? -21.375 -7.079 -17.722 1.00 73.56 318 ARG A C 1
ATOM 2666 O O . ARG A 1 318 ? -20.223 -6.962 -18.129 1.00 73.56 318 ARG A O 1
ATOM 2673 N N . GLU A 1 319 ? -22.439 -7.096 -18.518 1.00 78.19 319 GLU A N 1
ATOM 2674 C CA . GLU A 1 319 ? -22.374 -6.934 -19.975 1.00 78.19 319 GLU A CA 1
ATOM 2675 C C . GLU A 1 319 ? -21.869 -5.538 -20.341 1.00 78.19 319 GLU A C 1
ATOM 2677 O O . GLU A 1 319 ? -20.982 -5.410 -21.180 1.00 78.19 319 GLU A O 1
ATOM 2682 N N . ALA A 1 320 ? -22.323 -4.503 -19.627 1.00 78.00 320 ALA A N 1
ATOM 2683 C CA . ALA A 1 320 ? -21.837 -3.136 -19.808 1.00 78.00 320 ALA A CA 1
ATOM 2684 C C . ALA A 1 320 ? -20.317 -3.018 -19.578 1.00 78.00 320 ALA A C 1
ATOM 2686 O O . ALA A 1 320 ? -19.618 -2.393 -20.372 1.00 78.00 320 ALA A O 1
ATOM 2687 N N . ARG A 1 321 ? -19.776 -3.668 -18.536 1.00 81.06 321 ARG A N 1
ATOM 2688 C CA . ARG A 1 321 ? -18.322 -3.685 -18.273 1.00 81.06 321 ARG A CA 1
ATOM 2689 C C . ARG A 1 321 ? -17.544 -4.468 -19.321 1.00 81.06 321 ARG A C 1
ATOM 2691 O O . ARG A 1 321 ? -16.443 -4.070 -19.677 1.00 81.06 321 ARG A O 1
ATOM 2698 N N . GLN A 1 322 ? -18.092 -5.584 -19.797 1.00 83.12 322 GLN A N 1
ATOM 2699 C CA . GLN A 1 322 ? -17.463 -6.367 -20.861 1.00 83.12 322 GLN A CA 1
ATOM 2700 C C . GLN A 1 322 ? -17.428 -5.583 -22.175 1.00 83.12 322 GLN A C 1
ATOM 2702 O O . GLN A 1 322 ? -16.402 -5.592 -22.848 1.00 83.12 322 GLN A O 1
ATOM 2707 N N . ALA A 1 323 ? -18.503 -4.862 -22.500 1.00 84.31 323 ALA A N 1
ATOM 2708 C CA . ALA A 1 323 ? -18.552 -3.970 -23.652 1.00 84.31 323 ALA A CA 1
ATOM 2709 C C . ALA A 1 323 ? -17.548 -2.813 -23.519 1.00 84.31 323 ALA A C 1
ATOM 2711 O O . ALA A 1 323 ? -16.842 -2.501 -24.475 1.00 84.31 323 ALA A O 1
ATOM 2712 N N . GLU A 1 324 ? -17.422 -2.218 -22.329 1.00 86.75 324 GLU A N 1
ATOM 2713 C CA . GLU A 1 324 ? -16.437 -1.165 -22.060 1.00 86.75 324 GLU A CA 1
ATOM 2714 C C . GLU A 1 324 ? -14.992 -1.674 -22.197 1.00 86.75 324 GLU A C 1
ATOM 2716 O O . GLU A 1 324 ? -14.143 -1.007 -22.787 1.00 86.75 324 GLU A O 1
ATOM 2721 N N . ASP A 1 325 ? -14.700 -2.869 -21.679 1.00 88.00 325 ASP A N 1
ATOM 2722 C CA . ASP A 1 325 ? -13.387 -3.495 -21.829 1.00 88.00 325 ASP A CA 1
ATOM 2723 C C . ASP A 1 325 ? -13.090 -3.847 -23.290 1.00 88.00 325 ASP A C 1
ATOM 2725 O O . ASP A 1 325 ? -11.984 -3.583 -23.764 1.00 88.00 325 ASP A O 1
ATOM 2729 N N . LEU A 1 326 ? -14.070 -4.373 -24.030 1.00 89.75 326 LEU A N 1
ATOM 2730 C CA . LEU A 1 326 ? -13.928 -4.661 -25.456 1.00 89.75 326 LEU A CA 1
ATOM 2731 C C . LEU A 1 326 ? -13.655 -3.384 -26.261 1.00 89.75 326 LEU A C 1
ATOM 2733 O O . LEU A 1 326 ? -12.738 -3.378 -27.079 1.00 89.75 326 LEU A O 1
ATOM 2737 N N . ALA A 1 327 ? -14.355 -2.286 -25.967 1.00 89.94 327 ALA A N 1
ATOM 2738 C CA . ALA A 1 327 ? -14.132 -0.996 -26.618 1.00 89.94 327 ALA A CA 1
ATOM 2739 C C . ALA A 1 327 ? -12.699 -0.467 -26.402 1.00 89.94 327 ALA A C 1
ATOM 2741 O O . ALA A 1 327 ? -12.102 0.115 -27.310 1.00 89.94 327 ALA A O 1
ATOM 2742 N N . LYS A 1 328 ? -12.097 -0.710 -25.227 1.00 92.44 328 LYS A N 1
ATOM 2743 C CA . LYS A 1 328 ? -10.682 -0.373 -24.972 1.00 92.44 328 LYS A CA 1
ATOM 2744 C C . LYS A 1 328 ? -9.742 -1.198 -25.858 1.00 92.44 328 LYS A C 1
ATOM 2746 O O . LYS A 1 328 ? -8.774 -0.651 -26.384 1.00 92.44 328 LYS A O 1
ATOM 2751 N N . TRP A 1 329 ? -10.022 -2.489 -26.048 1.00 93.31 329 TRP A N 1
ATOM 2752 C CA . TRP A 1 329 ? -9.245 -3.344 -26.953 1.00 93.31 329 TRP A CA 1
ATOM 2753 C C . TRP A 1 329 ? -9.406 -2.940 -28.420 1.00 93.31 329 TRP A C 1
ATOM 2755 O O . TRP A 1 329 ? -8.419 -2.910 -29.152 1.00 93.31 329 TRP A O 1
ATOM 2765 N N . GLU A 1 330 ? -10.614 -2.585 -28.851 1.00 91.81 330 GLU A N 1
ATOM 2766 C CA . GLU A 1 330 ? -10.867 -2.086 -30.207 1.00 91.81 330 GLU A CA 1
ATOM 2767 C C . GLU A 1 330 ? -10.139 -0.764 -30.469 1.00 91.81 330 GLU A C 1
ATOM 2769 O O . GLU A 1 330 ? -9.478 -0.627 -31.494 1.00 91.81 330 GLU A O 1
ATOM 2774 N N . SER A 1 331 ? -10.119 0.155 -29.499 1.00 92.62 331 SER A N 1
ATOM 2775 C CA . SER A 1 331 ? -9.320 1.384 -29.592 1.00 92.62 331 SER A CA 1
ATOM 2776 C C . SER A 1 331 ? -7.822 1.108 -29.785 1.00 92.62 331 SER A C 1
ATOM 2778 O O . SER A 1 331 ? -7.177 1.810 -30.559 1.00 92.62 331 SER A O 1
ATOM 2780 N N . LEU A 1 332 ? -7.255 0.083 -29.136 1.00 91.81 332 LEU A N 1
ATOM 2781 C CA . LEU A 1 332 ? -5.859 -0.324 -29.362 1.00 91.81 332 LEU A CA 1
ATOM 2782 C C . LEU A 1 332 ? -5.630 -0.858 -30.786 1.00 91.81 332 LEU A C 1
ATOM 2784 O O . LEU A 1 332 ? -4.559 -0.646 -31.354 1.00 91.81 332 LEU A O 1
ATOM 2788 N N . ARG A 1 333 ? -6.611 -1.567 -31.352 1.00 90.44 333 ARG A N 1
ATOM 2789 C CA . ARG A 1 333 ? -6.552 -2.092 -32.724 1.00 90.44 333 ARG A CA 1
ATOM 2790 C C . ARG A 1 333 ? -6.606 -0.974 -33.756 1.00 90.44 333 ARG A C 1
ATOM 2792 O O . ARG A 1 333 ? -5.834 -1.006 -34.712 1.00 90.44 333 ARG A O 1
ATOM 2799 N N . ASP A 1 334 ? -7.519 -0.035 -33.560 1.00 89.12 334 ASP A N 1
ATOM 2800 C CA . ASP A 1 334 ? -7.843 0.982 -34.554 1.00 89.12 334 ASP A CA 1
ATOM 2801 C C . ASP A 1 334 ? -6.873 2.178 -34.469 1.00 89.12 334 ASP A C 1
ATOM 2803 O O . ASP A 1 334 ? -6.523 2.754 -35.498 1.00 89.12 334 ASP A O 1
ATOM 2807 N N . HIS A 1 335 ? -6.369 2.484 -33.265 1.00 89.62 335 HIS A N 1
ATOM 2808 C CA . HIS A 1 335 ? -5.470 3.611 -32.980 1.00 89.62 335 HIS A CA 1
ATOM 2809 C C . HIS A 1 335 ? -4.258 3.202 -32.119 1.00 89.62 335 HIS A C 1
ATOM 2811 O O . HIS A 1 335 ? -4.088 3.688 -30.994 1.00 89.62 335 HIS A O 1
ATOM 2817 N N . PRO A 1 336 ? -3.375 2.307 -32.600 1.00 89.12 336 PRO A N 1
ATOM 2818 C CA . PRO A 1 336 ? -2.240 1.807 -31.818 1.00 89.12 336 PRO A CA 1
ATOM 2819 C C . PRO A 1 336 ? -1.246 2.901 -31.391 1.00 89.12 336 PRO A C 1
ATOM 2821 O O . PRO A 1 336 ? -0.530 2.755 -30.397 1.00 89.12 336 PRO A O 1
ATOM 2824 N N . GLU A 1 337 ? -1.200 4.023 -32.107 1.00 84.75 337 GLU A N 1
ATOM 2825 C CA . GLU A 1 337 ? -0.390 5.194 -31.786 1.00 84.75 337 GLU A CA 1
ATOM 2826 C C . GLU A 1 337 ? -0.809 5.890 -30.488 1.00 84.75 337 GLU A C 1
ATOM 2828 O O . GLU A 1 337 ? 0.059 6.453 -29.820 1.00 84.75 337 GLU A O 1
ATOM 2833 N N . GLU A 1 338 ? -2.078 5.802 -30.077 1.00 89.94 338 GLU A N 1
ATOM 2834 C CA . GLU A 1 338 ? -2.584 6.375 -28.819 1.00 89.94 338 GLU A CA 1
ATOM 2835 C C . GLU A 1 338 ? -2.176 5.560 -27.588 1.00 89.94 338 GLU A C 1
ATOM 2837 O O . GLU A 1 338 ? -2.414 5.968 -26.447 1.00 89.94 338 GLU A O 1
ATOM 2842 N N . TRP A 1 339 ? -1.523 4.416 -27.789 1.00 91.31 339 TRP A N 1
ATOM 2843 C CA . TRP A 1 339 ? -1.148 3.504 -26.723 1.00 91.31 339 TRP A CA 1
ATOM 2844 C C . TRP A 1 339 ? 0.373 3.436 -26.537 1.00 91.31 339 TRP A C 1
ATOM 2846 O O . TRP A 1 339 ? 1.195 3.533 -27.457 1.00 91.31 339 TRP A O 1
ATOM 2856 N N . PHE A 1 340 ? 0.778 3.311 -25.278 1.00 87.69 340 PHE A N 1
ATOM 2857 C CA . PHE A 1 340 ? 2.099 2.849 -24.890 1.00 87.69 340 PHE A CA 1
ATOM 2858 C C . PHE A 1 340 ? 2.082 1.326 -24.840 1.00 87.69 340 PHE A C 1
ATOM 2860 O O . PHE A 1 340 ? 1.437 0.748 -23.966 1.00 87.69 340 PHE A O 1
ATOM 2867 N N . ASP A 1 341 ? 2.825 0.708 -25.752 1.00 89.25 341 ASP A N 1
ATOM 2868 C CA . ASP A 1 341 ? 3.148 -0.711 -25.701 1.00 89.25 341 ASP A CA 1
ATOM 2869 C C . ASP A 1 341 ? 4.306 -0.943 -24.723 1.00 89.25 341 ASP A C 1
ATOM 2871 O O . ASP A 1 341 ? 5.433 -0.494 -24.952 1.00 89.25 341 ASP A O 1
ATOM 2875 N N . ASN A 1 342 ? 4.009 -1.607 -23.606 1.00 89.12 342 ASN A N 1
ATOM 2876 C CA . ASN A 1 342 ? 4.971 -1.904 -22.550 1.00 89.12 342 ASN A CA 1
ATOM 2877 C C . ASN A 1 342 ? 5.332 -3.394 -22.497 1.00 89.12 342 ASN A C 1
ATOM 2879 O O . ASN A 1 342 ? 5.987 -3.824 -21.547 1.00 89.12 342 ASN A O 1
ATOM 2883 N N . ARG A 1 343 ? 4.928 -4.205 -23.484 1.00 87.06 343 ARG A N 1
ATOM 2884 C CA . ARG A 1 343 ? 5.117 -5.666 -23.447 1.00 87.06 343 ARG A CA 1
ATOM 2885 C C . ARG A 1 343 ? 6.582 -6.072 -23.270 1.00 87.06 343 ARG A C 1
ATOM 2887 O O . ARG A 1 343 ? 6.863 -7.019 -22.540 1.00 87.06 343 ARG A O 1
ATOM 2894 N N . TYR A 1 344 ? 7.502 -5.310 -23.865 1.00 79.12 344 TYR A N 1
ATOM 2895 C CA . TYR A 1 344 ? 8.952 -5.536 -23.797 1.00 79.12 344 TYR A CA 1
ATOM 2896 C C . TYR A 1 344 ? 9.665 -4.762 -22.681 1.00 79.12 344 TYR A C 1
ATOM 2898 O O . TYR A 1 344 ? 10.818 -5.048 -22.374 1.00 79.12 344 TYR A O 1
ATOM 2906 N N . SER A 1 345 ? 8.994 -3.789 -22.061 1.00 76.88 345 SER A N 1
ATOM 2907 C CA . SER A 1 345 ? 9.567 -2.919 -21.025 1.00 76.88 345 SER A CA 1
ATOM 2908 C C . SER A 1 345 ? 8.951 -3.140 -19.641 1.00 76.88 345 SER A C 1
ATOM 2910 O O . SER A 1 345 ? 9.342 -2.477 -18.675 1.00 76.88 345 SER A O 1
ATOM 2912 N N . LYS A 1 346 ? 7.993 -4.073 -19.509 1.00 78.00 346 LYS A N 1
ATOM 2913 C CA . LYS A 1 346 ? 7.309 -4.322 -18.238 1.00 78.00 346 LYS A CA 1
ATOM 2914 C C . LYS A 1 346 ? 8.268 -4.918 -17.194 1.00 78.00 346 LYS A C 1
ATOM 2916 O O . LYS A 1 346 ? 8.878 -5.958 -17.431 1.00 78.00 346 LYS A O 1
ATOM 2921 N N . PRO A 1 347 ? 8.377 -4.314 -15.994 1.00 69.94 347 PRO A N 1
ATOM 2922 C CA . PRO A 1 347 ? 9.311 -4.768 -14.963 1.00 69.94 347 PRO A CA 1
ATOM 2923 C C . PRO A 1 347 ? 8.830 -6.022 -14.218 1.00 69.94 347 PRO A C 1
ATOM 2925 O O . PRO A 1 347 ? 9.636 -6.702 -13.587 1.00 69.94 347 PRO A O 1
ATOM 2928 N N . ASN A 1 348 ? 7.523 -6.311 -14.231 1.00 75.25 348 ASN A N 1
ATOM 2929 C CA . ASN A 1 348 ? 6.945 -7.546 -13.701 1.00 75.25 348 ASN A CA 1
ATOM 2930 C C . ASN A 1 348 ? 5.556 -7.830 -14.327 1.00 75.25 348 ASN A C 1
ATOM 2932 O O . ASN A 1 348 ? 4.966 -6.925 -14.917 1.00 75.25 348 ASN A O 1
ATOM 2936 N N . PRO A 1 349 ? 4.991 -9.043 -14.161 1.00 75.69 349 PRO A N 1
ATOM 2937 C CA . PRO A 1 349 ? 3.715 -9.432 -14.779 1.00 75.69 349 PRO A CA 1
ATOM 2938 C C . PRO A 1 349 ? 2.463 -8.680 -14.296 1.00 75.69 349 PRO A C 1
ATOM 2940 O O . PRO A 1 349 ? 1.415 -8.814 -14.916 1.00 75.69 349 PRO A O 1
ATOM 2943 N N . LYS A 1 350 ? 2.534 -7.926 -13.187 1.00 75.94 350 LYS A N 1
ATOM 2944 C CA . LYS A 1 350 ? 1.411 -7.107 -12.688 1.00 75.94 350 LYS A CA 1
ATOM 2945 C C . LYS A 1 350 ? 1.332 -5.744 -13.379 1.00 75.94 350 LYS A C 1
ATOM 2947 O O . LYS A 1 350 ? 0.325 -5.055 -13.239 1.00 75.94 350 LYS A O 1
ATOM 2952 N N . TRP A 1 351 ? 2.376 -5.339 -14.099 1.00 79.12 351 TRP A N 1
ATOM 2953 C CA . TRP A 1 351 ? 2.354 -4.111 -14.888 1.00 79.12 351 TRP A CA 1
ATOM 2954 C C . TRP A 1 351 ? 1.514 -4.285 -16.160 1.00 79.12 351 TRP A C 1
ATOM 2956 O O . TRP A 1 351 ? 1.523 -5.376 -16.728 1.00 79.12 351 TRP A O 1
ATOM 2966 N N . PRO A 1 352 ? 0.792 -3.235 -16.593 1.00 88.94 352 PRO A N 1
ATOM 2967 C CA . PRO A 1 352 ? -0.076 -3.300 -17.764 1.00 88.94 352 PRO A CA 1
ATOM 2968 C C . PRO A 1 352 ? 0.731 -3.442 -19.055 1.00 88.94 352 PRO A C 1
ATOM 2970 O O . PRO A 1 352 ? 1.756 -2.778 -19.228 1.00 88.94 352 PRO A O 1
ATOM 2973 N N . ASP A 1 353 ? 0.244 -4.288 -19.961 1.00 87.94 353 ASP A N 1
ATOM 2974 C CA . ASP A 1 353 ? 0.860 -4.538 -21.266 1.00 87.94 353 ASP A CA 1
ATOM 2975 C C . ASP A 1 353 ? 0.659 -3.344 -22.202 1.00 87.94 353 ASP A C 1
ATOM 2977 O O . ASP A 1 353 ? 1.603 -2.921 -22.869 1.00 87.94 353 ASP A O 1
ATOM 2981 N N . PHE A 1 354 ? -0.530 -2.735 -22.168 1.00 92.44 354 PHE A N 1
ATOM 2982 C CA . PHE A 1 354 ? -0.820 -1.493 -22.876 1.00 92.44 354 PHE A CA 1
ATOM 2983 C C . PHE A 1 354 ? -1.361 -0.443 -21.916 1.00 92.44 354 PHE A C 1
ATOM 2985 O O . PHE A 1 354 ? -2.139 -0.739 -21.008 1.00 92.44 354 PHE A O 1
ATOM 2992 N N . ARG A 1 355 ? -0.950 0.806 -22.117 1.00 92.25 355 ARG A N 1
ATOM 2993 C CA . ARG A 1 355 ? -1.459 1.953 -21.358 1.00 92.25 355 ARG A CA 1
ATOM 2994 C C . ARG A 1 355 ? -1.755 3.098 -22.303 1.00 92.25 355 ARG A C 1
ATOM 2996 O O . ARG A 1 355 ? -0.888 3.442 -23.103 1.00 92.25 355 ARG A O 1
ATOM 3003 N N . ARG A 1 356 ? -2.924 3.717 -22.192 1.00 90.06 356 ARG A N 1
ATOM 3004 C CA . ARG A 1 356 ? -3.276 4.843 -23.058 1.00 90.06 356 ARG A CA 1
ATOM 3005 C C . ARG A 1 356 ? -2.364 6.048 -22.782 1.00 90.06 356 ARG A C 1
ATOM 3007 O O . ARG A 1 356 ? -1.882 6.237 -21.659 1.00 90.06 356 ARG A O 1
ATOM 3014 N N . ARG A 1 357 ? -2.040 6.822 -23.822 1.00 87.06 357 ARG A N 1
ATOM 3015 C CA . ARG A 1 357 ? -1.130 7.976 -23.725 1.00 87.06 357 ARG A CA 1
ATOM 3016 C C . ARG A 1 357 ? -1.760 9.136 -22.968 1.00 87.06 357 ARG A C 1
ATOM 3018 O O . ARG A 1 357 ? -1.114 9.669 -22.064 1.00 87.06 357 ARG A O 1
ATOM 3025 N N . ASP A 1 358 ? -3.000 9.459 -23.313 1.00 85.88 358 ASP A N 1
ATOM 3026 C CA . ASP A 1 358 ? -3.707 10.634 -22.796 1.00 85.88 358 ASP A CA 1
ATOM 3027 C C . ASP A 1 358 ? -4.295 10.380 -21.409 1.00 85.88 358 ASP A C 1
ATOM 3029 O O . ASP A 1 358 ? -4.230 11.237 -20.531 1.00 85.88 358 ASP A O 1
ATOM 3033 N N . ASP A 1 359 ? -4.784 9.160 -21.182 1.00 83.88 359 ASP A N 1
ATOM 3034 C CA . ASP A 1 359 ? -5.315 8.732 -19.895 1.00 83.88 359 ASP A CA 1
ATOM 3035 C C . ASP A 1 359 ? -4.534 7.537 -19.346 1.00 83.88 359 ASP A C 1
ATOM 3037 O O . ASP A 1 359 ? -4.733 6.380 -19.719 1.00 83.88 359 ASP A O 1
ATOM 3041 N N . ARG A 1 360 ? -3.646 7.820 -18.393 1.00 76.00 360 ARG A N 1
ATOM 3042 C CA . ARG A 1 360 ? -2.808 6.795 -17.758 1.00 76.00 360 ARG A CA 1
ATOM 3043 C C . ARG A 1 360 ? -3.594 5.835 -16.859 1.00 76.00 360 ARG A C 1
ATOM 3045 O O . ARG A 1 360 ? -2.993 4.863 -16.398 1.00 76.00 360 ARG A O 1
ATOM 3052 N N . SER A 1 361 ? -4.873 6.107 -16.586 1.00 80.38 361 SER A N 1
ATOM 3053 C CA . SER A 1 361 ? -5.759 5.220 -15.827 1.00 80.38 361 SER A CA 1
ATOM 3054 C C . SER A 1 361 ? -6.336 4.087 -16.683 1.00 80.38 361 SER A C 1
ATOM 3056 O O . SER A 1 361 ? -6.661 3.029 -16.143 1.00 80.38 361 SER A O 1
ATOM 3058 N N . VAL A 1 362 ? -6.385 4.259 -18.011 1.00 88.50 362 VAL A N 1
ATOM 3059 C CA . VAL A 1 362 ? -6.854 3.236 -18.951 1.00 88.50 362 VAL A CA 1
ATOM 3060 C C . VAL A 1 362 ? -5.696 2.315 -19.333 1.00 88.50 362 VAL A C 1
ATOM 3062 O O . VAL A 1 362 ? -4.695 2.724 -19.933 1.00 88.50 362 VAL A O 1
ATOM 3065 N N . VAL A 1 363 ? -5.837 1.045 -18.964 1.00 92.56 363 VAL A N 1
ATOM 3066 C CA . VAL A 1 363 ? -4.787 0.028 -19.047 1.00 92.56 363 VAL A CA 1
ATOM 3067 C C . VAL A 1 363 ? -5.359 -1.315 -19.484 1.00 92.56 363 VAL A C 1
ATOM 3069 O O . VAL A 1 363 ? -6.494 -1.649 -19.153 1.00 92.56 363 VAL A O 1
ATOM 3072 N N . LEU A 1 364 ? -4.555 -2.090 -20.208 1.00 91.12 364 LEU A N 1
ATOM 3073 C CA . LEU A 1 364 ? -4.910 -3.418 -20.698 1.00 91.12 364 LEU A CA 1
ATOM 3074 C C . LEU A 1 364 ? -3.826 -4.430 -20.320 1.00 91.12 364 LEU A C 1
ATOM 3076 O O . LEU A 1 364 ? -2.628 -4.139 -20.389 1.00 91.12 364 LEU A O 1
ATOM 3080 N N . TRP A 1 365 ? -4.263 -5.631 -19.947 1.00 92.00 365 TRP A N 1
ATOM 3081 C CA . TRP A 1 365 ? -3.402 -6.779 -19.665 1.00 92.00 365 TRP A CA 1
ATOM 3082 C C . TRP A 1 365 ? -3.770 -7.929 -20.593 1.00 92.00 365 TRP A C 1
ATOM 3084 O O . TRP A 1 365 ? -4.925 -8.352 -20.623 1.00 92.00 365 TRP A O 1
ATOM 3094 N N . LEU A 1 366 ? -2.778 -8.495 -21.275 1.00 86.19 366 LEU A N 1
ATOM 3095 C CA . LEU A 1 366 ? -2.939 -9.696 -22.098 1.00 86.19 366 LEU A CA 1
ATOM 3096 C C . LEU A 1 366 ? -3.299 -10.931 -21.263 1.00 86.19 366 LEU A C 1
ATOM 3098 O O . LEU A 1 366 ? -3.872 -11.880 -21.778 1.00 86.19 366 LEU A O 1
ATOM 3102 N N . SER A 1 367 ? -2.983 -10.919 -19.966 1.00 79.56 367 SER A N 1
ATOM 3103 C CA . SER A 1 367 ? -3.365 -11.974 -19.021 1.00 79.56 367 SER A CA 1
ATOM 3104 C C . SER A 1 367 ? -4.800 -11.849 -18.494 1.00 79.56 367 SER A C 1
ATOM 3106 O O . SER A 1 367 ? -5.238 -12.710 -17.729 1.00 79.56 367 SER A O 1
ATOM 3108 N N . SER A 1 368 ? -5.531 -10.785 -18.849 1.00 83.00 368 SER A N 1
ATOM 3109 C CA . SER A 1 368 ? -6.922 -10.614 -18.425 1.00 83.00 368 SER A CA 1
ATOM 3110 C C . SER A 1 368 ? -7.843 -11.592 -19.151 1.00 83.00 368 SER A C 1
ATOM 3112 O O . SER A 1 368 ? -7.706 -11.819 -20.347 1.00 83.00 368 SER A O 1
ATOM 3114 N N . ARG A 1 369 ? -8.873 -12.086 -18.453 1.00 78.75 369 ARG A N 1
ATOM 3115 C CA . ARG A 1 369 ? -9.965 -12.864 -19.067 1.00 78.75 369 ARG A CA 1
ATOM 3116 C C . ARG A 1 369 ? -10.801 -12.037 -20.058 1.00 78.75 369 ARG A C 1
ATOM 3118 O O . ARG A 1 369 ? -11.552 -12.613 -20.832 1.00 78.75 369 ARG A O 1
ATOM 3125 N N . SER A 1 370 ? -10.689 -10.708 -20.011 1.00 81.12 370 SER A N 1
ATOM 3126 C CA . SER A 1 370 ? -11.317 -9.789 -20.968 1.00 81.12 370 SER A CA 1
ATOM 3127 C C . SER A 1 370 ? -10.468 -9.524 -22.218 1.00 81.12 370 SER A C 1
ATOM 3129 O O . SER A 1 370 ? -10.888 -8.733 -23.056 1.00 81.12 370 SER A O 1
ATOM 3131 N N . ALA A 1 371 ? -9.290 -10.149 -22.360 1.00 85.38 371 ALA A N 1
ATOM 3132 C CA . ALA A 1 371 ? -8.495 -10.065 -23.582 1.00 85.38 371 ALA A CA 1
ATOM 3133 C C . ALA A 1 371 ? -9.204 -10.815 -24.731 1.00 85.38 371 ALA A C 1
ATOM 3135 O O . ALA A 1 371 ? -9.482 -12.006 -24.584 1.00 85.38 371 ALA A O 1
ATOM 3136 N N . PRO A 1 372 ? -9.514 -10.157 -25.864 1.00 88.94 372 PRO A N 1
ATOM 3137 C CA . PRO A 1 372 ? -10.172 -10.811 -26.987 1.00 88.94 372 PRO A CA 1
ATOM 3138 C C . PRO A 1 372 ? -9.242 -11.814 -27.668 1.00 88.94 372 PRO A C 1
ATOM 3140 O O . PRO A 1 372 ? -8.064 -11.530 -27.856 1.00 88.94 372 PRO A O 1
ATOM 3143 N N . GLU A 1 373 ? -9.777 -12.943 -28.133 1.00 86.00 373 GLU A N 1
ATOM 3144 C CA . GLU A 1 373 ? -8.995 -14.000 -28.803 1.00 86.00 373 GLU A CA 1
ATOM 3145 C C . GLU A 1 373 ? -8.195 -13.488 -30.017 1.00 86.00 373 GLU A C 1
ATOM 3147 O O . GLU A 1 373 ? -7.054 -13.899 -30.249 1.00 86.00 373 GLU A O 1
ATOM 3152 N N . TRP A 1 374 ? -8.759 -12.522 -30.753 1.00 89.94 374 TRP A N 1
ATOM 3153 C CA . TRP A 1 374 ? -8.134 -11.917 -31.933 1.00 89.94 374 TRP A CA 1
ATOM 3154 C C . TRP A 1 374 ? -6.893 -11.073 -31.613 1.00 89.94 374 TRP A C 1
ATOM 3156 O O . TRP A 1 374 ? -6.152 -10.708 -32.527 1.00 89.94 374 TRP A O 1
ATOM 3166 N N . ILE A 1 375 ? -6.614 -10.768 -30.339 1.00 89.75 375 ILE A N 1
ATOM 3167 C CA . ILE A 1 375 ? -5.445 -9.963 -29.965 1.00 89.75 375 ILE A CA 1
ATOM 3168 C C . ILE A 1 375 ? -4.144 -10.600 -30.457 1.00 89.75 375 ILE A C 1
ATOM 3170 O O . ILE A 1 375 ? -3.245 -9.892 -30.904 1.00 89.75 375 ILE A O 1
ATOM 3174 N N . ASN A 1 376 ? -4.069 -11.934 -30.474 1.00 85.44 376 ASN A N 1
ATOM 3175 C CA . ASN A 1 376 ? -2.891 -12.679 -30.916 1.00 85.44 376 ASN A CA 1
ATOM 3176 C C . ASN A 1 376 ? -2.539 -12.426 -32.392 1.00 85.44 376 ASN A C 1
ATOM 3178 O O . ASN A 1 376 ? -1.369 -12.494 -32.759 1.00 85.44 376 ASN A O 1
ATOM 3182 N N . GLU A 1 377 ? -3.520 -12.077 -33.227 1.00 89.88 377 GLU A N 1
ATOM 3183 C CA . GLU A 1 377 ? -3.300 -11.702 -34.630 1.00 89.88 377 GLU A CA 1
ATOM 3184 C C . GLU A 1 377 ? -2.825 -10.249 -34.783 1.00 89.88 377 GLU A C 1
ATOM 3186 O O . GLU A 1 377 ? -2.177 -9.892 -35.772 1.00 89.88 377 GLU A O 1
ATOM 3191 N N . LEU A 1 378 ? -3.148 -9.394 -33.808 1.00 90.00 378 LEU A N 1
ATOM 3192 C CA . LEU A 1 378 ? -2.761 -7.986 -33.790 1.00 90.00 378 LEU A CA 1
ATOM 3193 C C . LEU A 1 378 ? -1.338 -7.785 -33.245 1.00 90.00 378 LEU A C 1
ATOM 3195 O O . LEU A 1 378 ? -0.620 -6.924 -33.753 1.00 90.00 378 LEU A O 1
ATOM 3199 N N . LEU A 1 379 ? -0.902 -8.581 -32.259 1.00 89.44 379 LEU A N 1
ATOM 3200 C CA . LEU A 1 379 ? 0.413 -8.428 -31.615 1.00 89.44 379 LEU A CA 1
ATOM 3201 C C . LEU A 1 379 ? 1.594 -8.369 -32.608 1.00 89.44 379 LEU A C 1
ATOM 3203 O O . LEU A 1 379 ? 2.382 -7.428 -32.500 1.00 89.44 379 LEU A O 1
ATOM 3207 N N . PRO A 1 380 ? 1.701 -9.250 -33.626 1.00 89.31 380 PRO A N 1
ATOM 3208 C CA . PRO A 1 380 ? 2.797 -9.179 -34.595 1.00 89.31 380 PRO A CA 1
ATOM 3209 C C . PRO A 1 380 ? 2.787 -7.890 -35.429 1.00 89.31 380 PRO A C 1
ATOM 3211 O O . PRO A 1 380 ? 3.841 -7.387 -35.818 1.00 89.31 380 PRO A O 1
ATOM 3214 N N . LYS A 1 381 ? 1.600 -7.327 -35.703 1.00 89.19 381 LYS A N 1
ATOM 3215 C CA . LYS A 1 381 ? 1.464 -6.056 -36.434 1.00 89.19 381 LYS A CA 1
ATOM 3216 C C . LYS A 1 381 ? 1.965 -4.888 -35.586 1.00 89.19 381 LYS A C 1
ATOM 3218 O O . LYS A 1 381 ? 2.644 -4.005 -36.105 1.00 89.19 381 LYS A O 1
ATOM 3223 N N . LEU A 1 382 ? 1.674 -4.905 -34.284 1.00 88.38 382 LEU A N 1
ATOM 3224 C CA . LEU A 1 382 ? 2.184 -3.913 -33.335 1.00 88.38 382 LEU A CA 1
ATOM 3225 C C . LEU A 1 382 ? 3.708 -4.005 -33.194 1.00 88.38 382 LEU A C 1
ATOM 3227 O O . LEU A 1 382 ? 4.378 -2.973 -33.208 1.00 88.38 382 LEU A O 1
ATOM 3231 N N . ASP A 1 383 ? 4.266 -5.217 -33.144 1.00 87.81 383 ASP A N 1
ATOM 3232 C CA . ASP A 1 383 ? 5.719 -5.431 -33.084 1.00 87.81 383 ASP A CA 1
ATOM 3233 C C . ASP A 1 383 ? 6.421 -4.826 -34.310 1.00 87.81 383 ASP A C 1
ATOM 3235 O O . ASP A 1 383 ? 7.428 -4.125 -34.183 1.00 87.81 383 ASP A O 1
ATOM 3239 N N . LEU A 1 384 ? 5.844 -5.025 -35.498 1.00 87.81 384 LEU A N 1
ATOM 3240 C CA . LEU A 1 384 ? 6.351 -4.467 -36.750 1.00 87.81 384 LEU A CA 1
ATOM 3241 C C . LEU A 1 384 ? 6.309 -2.928 -36.761 1.00 87.81 384 LEU A C 1
ATOM 3243 O O . LEU A 1 384 ? 7.264 -2.290 -37.206 1.00 87.81 384 LEU A O 1
ATOM 3247 N N . LEU A 1 385 ? 5.250 -2.312 -36.226 1.00 85.75 385 LEU A N 1
ATOM 3248 C CA . LEU A 1 385 ? 5.157 -0.851 -36.089 1.00 85.75 385 LEU A CA 1
ATOM 3249 C C . LEU A 1 385 ? 6.201 -0.287 -35.115 1.00 85.75 385 LEU A C 1
ATOM 3251 O O . LEU A 1 385 ? 6.795 0.763 -35.379 1.00 85.75 385 LEU A O 1
ATOM 3255 N N . VAL A 1 386 ? 6.456 -0.980 -34.001 1.00 83.81 386 VAL A N 1
ATOM 3256 C CA . VAL A 1 386 ? 7.500 -0.591 -33.042 1.00 83.81 386 VAL A CA 1
ATOM 3257 C C . VAL A 1 386 ? 8.876 -0.639 -33.708 1.00 83.81 386 VAL A C 1
ATOM 3259 O O . VAL A 1 386 ? 9.605 0.354 -33.644 1.00 83.81 386 VAL A O 1
ATOM 3262 N N . GLN A 1 387 ? 9.184 -1.721 -34.429 1.00 84.75 387 GLN A N 1
ATOM 3263 C CA . GLN A 1 387 ? 10.438 -1.870 -35.177 1.00 84.75 387 GLN A CA 1
ATOM 3264 C C . GLN A 1 387 ? 10.616 -0.770 -36.232 1.00 84.75 387 GLN A C 1
ATOM 3266 O O . GLN A 1 387 ? 11.684 -0.165 -36.320 1.00 84.75 387 GLN A O 1
ATOM 3271 N N . GLN A 1 388 ? 9.567 -0.443 -36.996 1.00 86.38 388 GLN A N 1
ATOM 3272 C CA . GLN A 1 388 ? 9.614 0.647 -37.978 1.00 86.38 388 GLN A CA 1
ATOM 3273 C C . GLN A 1 388 ? 9.881 2.007 -37.322 1.00 86.38 388 GLN A C 1
ATOM 3275 O O . GLN A 1 388 ? 10.681 2.797 -37.829 1.00 86.38 388 GLN A O 1
ATOM 3280 N N . ARG A 1 389 ? 9.255 2.288 -36.173 1.00 82.25 389 ARG A N 1
ATOM 3281 C CA . ARG A 1 389 ? 9.466 3.543 -35.439 1.00 82.25 389 ARG A CA 1
ATOM 3282 C C . ARG A 1 389 ? 10.884 3.650 -34.885 1.00 82.25 389 ARG A C 1
ATOM 3284 O O . ARG A 1 389 ? 11.457 4.739 -34.879 1.00 82.25 389 ARG A O 1
ATOM 3291 N N . GLU A 1 390 ? 11.444 2.549 -34.400 1.00 79.62 390 GLU A N 1
ATOM 3292 C CA . GLU A 1 390 ? 12.825 2.493 -33.919 1.00 79.62 390 GLU A CA 1
ATOM 3293 C C . GLU A 1 390 ? 13.826 2.673 -35.062 1.00 79.62 390 GLU A C 1
ATOM 3295 O O . GLU A 1 390 ? 14.723 3.510 -34.947 1.00 79.62 390 GLU A O 1
ATOM 3300 N N . ALA A 1 391 ? 13.609 2.012 -36.202 1.00 82.88 391 ALA A N 1
ATOM 3301 C CA . ALA A 1 391 ? 14.412 2.203 -37.409 1.00 82.88 391 ALA A CA 1
ATOM 3302 C C . ALA A 1 391 ? 14.362 3.659 -37.917 1.00 82.88 3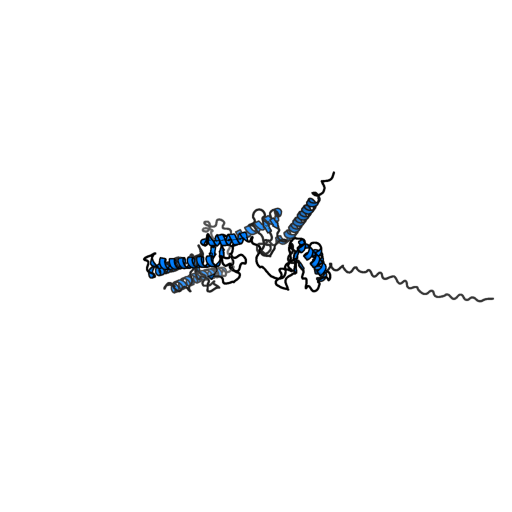91 ALA A C 1
ATOM 3304 O O . ALA A 1 391 ? 15.396 4.241 -38.246 1.00 82.88 391 ALA A O 1
ATOM 3305 N N . ALA A 1 392 ? 13.184 4.294 -37.905 1.00 81.25 392 ALA A N 1
ATOM 3306 C CA . ALA A 1 392 ? 13.024 5.703 -38.277 1.00 81.25 392 ALA A CA 1
ATOM 3307 C C . ALA A 1 392 ? 13.704 6.677 -37.293 1.00 81.25 392 ALA A C 1
ATOM 3309 O O . ALA A 1 392 ? 14.166 7.748 -37.686 1.00 81.25 392 ALA A O 1
ATOM 3310 N N . ARG A 1 393 ? 13.781 6.331 -36.000 1.00 76.56 393 ARG A N 1
ATOM 3311 C CA . ARG A 1 393 ? 14.537 7.113 -35.005 1.00 76.56 393 ARG A CA 1
ATOM 3312 C C . ARG A 1 393 ? 16.039 7.000 -35.231 1.00 76.56 393 ARG A C 1
ATOM 3314 O O . ARG A 1 393 ? 16.731 8.010 -35.144 1.00 76.56 393 ARG A O 1
ATOM 3321 N N . GLN A 1 394 ? 16.522 5.801 -35.549 1.00 76.44 394 GLN A N 1
ATOM 3322 C CA . GLN A 1 394 ? 17.929 5.572 -35.866 1.00 76.44 394 GLN A CA 1
ATOM 3323 C C . GLN A 1 394 ? 18.333 6.331 -37.136 1.00 76.44 394 GLN A C 1
ATOM 3325 O O . GLN A 1 394 ? 19.334 7.040 -37.114 1.00 76.44 394 GLN A O 1
ATOM 3330 N N . SER A 1 395 ? 17.521 6.309 -38.198 1.00 75.19 395 SER A N 1
ATOM 3331 C CA . SER A 1 395 ? 17.821 7.063 -39.425 1.00 75.19 395 SER A CA 1
ATOM 3332 C C . SER A 1 395 ? 17.785 8.589 -39.240 1.00 75.19 395 SER A C 1
ATOM 3334 O O . SER A 1 395 ? 18.625 9.286 -39.805 1.00 75.19 395 SER A O 1
ATOM 3336 N N . ARG A 1 396 ? 16.890 9.128 -38.394 1.00 64.31 396 ARG A N 1
ATOM 3337 C CA . ARG A 1 396 ? 16.888 10.563 -38.030 1.00 64.31 396 ARG A CA 1
ATOM 3338 C C . ARG A 1 396 ? 18.110 10.980 -37.206 1.00 64.31 396 ARG A C 1
ATOM 3340 O O . ARG A 1 396 ? 18.567 12.110 -37.353 1.00 64.31 396 ARG A O 1
ATOM 3347 N N . GLY A 1 397 ? 18.646 10.087 -36.373 1.00 53.78 397 GLY A N 1
ATOM 3348 C CA . GLY A 1 397 ? 19.858 10.334 -35.584 1.00 53.78 397 GLY A CA 1
ATOM 3349 C C . GLY A 1 397 ? 21.131 10.470 -36.428 1.00 53.78 397 GLY A C 1
ATOM 3350 O O . GLY A 1 397 ? 22.032 11.207 -36.043 1.00 53.78 397 GLY A O 1
ATOM 3351 N N . TYR A 1 398 ? 21.182 9.836 -37.605 1.00 48.88 398 TYR A N 1
ATOM 3352 C CA . TYR A 1 398 ? 22.334 9.904 -38.517 1.00 48.88 398 TYR A CA 1
ATOM 3353 C C . TYR A 1 398 ? 22.374 11.157 -39.413 1.00 48.88 398 TYR A C 1
ATOM 3355 O O . TYR A 1 398 ? 23.418 11.442 -39.989 1.00 48.88 398 TYR A O 1
ATOM 3363 N N . SER A 1 399 ? 21.288 11.936 -39.520 1.00 48.06 399 SER A N 1
ATOM 3364 C CA . SER A 1 399 ? 21.245 13.139 -40.377 1.00 48.06 399 SER A CA 1
ATOM 3365 C C . SER A 1 399 ? 21.548 14.454 -39.646 1.00 48.06 399 SER A C 1
ATOM 3367 O O . SER A 1 399 ? 21.699 15.479 -40.301 1.00 48.06 399 SER A O 1
ATOM 3369 N N . ALA A 1 400 ? 21.634 14.458 -38.312 1.00 45.12 400 ALA A N 1
ATOM 3370 C CA . ALA A 1 400 ? 21.876 15.672 -37.520 1.00 45.12 400 ALA A CA 1
ATOM 3371 C C . ALA A 1 400 ? 23.368 15.923 -37.199 1.00 45.12 400 ALA A C 1
ATOM 3373 O O . ALA A 1 400 ? 23.684 16.841 -36.447 1.00 45.12 400 ALA A O 1
ATOM 3374 N N . GLY A 1 401 ? 24.279 15.097 -37.729 1.00 44.53 401 GLY A N 1
ATOM 3375 C CA . GLY A 1 401 ? 25.703 15.092 -37.368 1.00 44.53 401 GLY A CA 1
ATOM 3376 C C . GLY A 1 401 ? 26.686 15.569 -38.444 1.00 44.53 401 GLY A C 1
ATOM 3377 O O . GLY A 1 401 ? 27.887 15.456 -38.224 1.00 44.53 401 GLY A O 1
ATOM 3378 N N . VAL A 1 402 ? 26.230 16.075 -39.595 1.00 46.72 402 VAL A N 1
ATOM 3379 C CA . VAL A 1 402 ? 27.126 16.551 -40.667 1.00 46.72 402 VAL A CA 1
ATOM 3380 C C . VAL A 1 402 ? 26.654 17.908 -41.172 1.00 46.72 402 VAL A C 1
ATOM 3382 O O . VAL A 1 402 ? 26.022 17.982 -42.212 1.00 46.72 402 VAL A O 1
ATOM 3385 N N . GLU A 1 403 ? 26.929 18.973 -40.418 1.00 46.44 403 GLU A N 1
ATOM 3386 C CA . GLU A 1 403 ? 26.996 20.345 -40.951 1.00 46.44 403 GLU A CA 1
ATOM 3387 C C . GLU A 1 403 ? 27.641 21.297 -39.925 1.00 46.44 403 GLU A C 1
ATOM 3389 O O . GLU A 1 403 ? 26.994 22.159 -39.347 1.00 46.44 403 GLU A O 1
ATOM 3394 N N . VAL A 1 404 ? 28.946 21.131 -39.675 1.00 46.06 404 VAL A N 1
ATOM 3395 C CA . VAL A 1 404 ? 29.838 22.245 -39.302 1.00 46.06 404 VAL A CA 1
ATOM 3396 C C . VAL A 1 404 ? 31.219 21.927 -39.873 1.00 46.06 404 VAL A C 1
ATOM 3398 O O . VAL A 1 404 ? 31.914 21.049 -39.365 1.00 46.06 404 VAL A O 1
ATOM 3401 N N . GLY A 1 405 ? 31.607 22.610 -40.949 1.00 44.78 405 GLY A N 1
ATOM 3402 C CA . GLY A 1 405 ? 32.942 22.459 -41.525 1.00 44.78 405 GLY A CA 1
ATOM 3403 C C . GLY A 1 405 ? 33.064 22.924 -42.970 1.00 44.78 405 GLY A C 1
ATOM 3404 O O . GLY A 1 405 ? 33.293 22.095 -43.847 1.00 44.78 405 GLY A O 1
ATOM 3405 N N . ASN A 1 406 ? 32.906 24.228 -43.204 1.00 37.47 406 ASN A N 1
ATOM 3406 C CA . ASN A 1 406 ? 33.794 25.021 -44.065 1.00 37.47 406 ASN A CA 1
ATOM 3407 C C . ASN A 1 406 ? 33.579 26.512 -43.823 1.00 37.47 406 ASN A C 1
ATOM 3409 O O . ASN A 1 406 ? 32.401 26.934 -43.812 1.00 37.47 406 ASN A O 1
#

Radius of gyration: 40.79 Å; chains: 1; bounding box: 123×89×125 Å

Sequence (406 aa):
MLRHLAARRLLPQTALVVPIRRTVVARPVAPCSWSKRDEILSNWEALRANPEEWYDNRSRKNNPRAPDFVRRDNRSVAIWIDGRDTPEWYEDVLEQLDSRQMGQGRGERTSNRPRSDRRDSSAEYNNWLSLRESPEEWFDNRSRKTNPRAPDFRRKDDRSVALWLDSYNAPEWIEELLQELDARQSQRAAGYSQQSQQGGEMAPQQYMEDKRAAEMAKWDSLRSNPELWFDNRRSKTNPKAPDFKRKDDRSVALWLSSYQLPEYIDELLAELDARFEQRMSGQQQRQQDYQAYPEQQAYADYPQQQQQQYHQGEVDPREARQAEDLAKWESLRDHPEEWFDNRYSKPNPKWPDFRRRDDRSVVLWLSSRSAPEWINELLPKLDLLVQQREAARQSRGYSAGVEVGN

InterPro domains:
  IPR011344 Single-stranded DNA-binding protein [PTHR10302] (138-182)